Protein 4TVO (pdb70)

B-factor: mean 20.98, std 9.02, range [8.3, 71.53]

Nearest PDB structures (foldseek):
  5kvv-assembly1_B  TM=9.961E-01  e=9.404E-64  Mycobacterium tuberculosis H37Rv
  4tvo-assembly1_B  TM=9.970E-01  e=4.624E-61  Mycobacterium tuberculosis H37Rv
  6pbl-assembly1_B  TM=9.720E-01  e=2.024E-46  Legionella pneumophila subsp. pneumophila str. Philadelphia 1
  7mdh-assembly2_D  TM=9.626E-01  e=3.310E-40  Sorghum bicolor
  7mdh-assembly1_B  TM=9.624E-01  e=1.133E-38  Sorghum bicolor

Foldseek 3Di:
DPAAEEEEEPCLDQQNLQQVLCQLQALQPHDPHAHEYQYAYAPVCVVSVVVSVVVVVVVVRPRHPYYHYDHDLLVRQAAHAEYEAEDFDFDAAPDWLLVCLVVRLQVLLVNLLSCLVGYHLNHAYEAARTQFQLSQLLSLQSNVVHDQQSTWYFPLLLQVLLLVVLCVLLVADSVQKFAWFWKFGLTLLIDTDQQPIGRNNHRSCVSSVCVCCVPPPSSRCSRCVQNVCCVVVVGGDRNSSSVSSSVVSNCLQAWDDPVHWGWIFGADPCPPNQDGSGRIIATWTHDNNGIDGDPDDDQDPVNNVSNVVRSVVSVVSNVVVVVVVSGD/DAAEEEEEPCLDLLNLLFPLCVLQALQPHDPHAHEYQYAYAPVCVVSVVVSVVVVVVVVRPRHPYYHYDHQLLVRQAAHAEYEAEDQDVPLVRLLVVLLRNLLSCLVGYHLNHAYEYAHPQFQSSQLLSLVNRPNHDQQSTWYFPLLLQVLLLVVLCVQQVADSVQKAAWFWKFGLALLIDTDQQRIGRNNHRSCVSNVDVCCVVVPSSNCSRCVQVVVCVVPVDGDSNSSSVSSSVVSNCLAPWDDPVHWGWIFGADPCPPNQDGSGRIIATWTHDNNGIDGDPDDDQDPVNNVSNVVRSVVSVVSVVVCVVVVSD

Secondary structure (DSSP, 8-state):
-PPEEEEESSTTSHHHHHHHHHHHHTTTT-TT--EEEEEE--GGGHHHHHHHHHHHHTTT-TTEEEEEEES-HHHHTTT-SEEEE--SPPP-TT--GGGGHHHHHHHHHHHHHHHHHHS-TT-EEEE-SSSHHHHHHHHHHT-TTS-GGGEEE--HHHHHHHHHHHHHHHT--GGGEE--EEEB-SSTT-EEE-TT-EETTEEHHHHH--HHHIIIIIHHHHHTHHHHHHHHHSS---HHHHHHHHHHHHHHHH---TT--EEEEEE-SSGGG--TT-EEEEEEEEETTEEEEPP-----HHHHHHHHHHHHHHHHHHHHHHHTT---/-PEEEEESSTTSHHHHHHHHHHHHTTTT-TT--EEEEEE--GGGHHHHHHHHHHHHHTT-TTEEEEEEES-HHHHTTT-SEEEE------HHHHHHHHHHHHHHHHHHS-TT-EEEE-SSSHHHHHHHHHHT-TTS-GGGEEE--HHHHHHHHHHHHHHHT--GGGEE--EEEB-SSTT-EEE-SS-EETTEEHHHHH--HHHIIIIIHHHHHTHHHHHHHHHSS--HHHHHHHHHHHHHHHHH---TT--EEEEEE-SSGGGPPTT-EEEEEEEEETTEEEEPP-----HHHHHHHHHHHHHHHHHHHHHHHTT--

InterPro domains:
  IPR001236 Lactate/malate dehydrogenase, N-terminal [PF00056] (7-150)
  IPR001252 Malate dehydrogenase, active site [PS00068] (156-168)
  IPR001557 L-lactate/malate dehydrogenase [PIRSF000102] (4-316)
  IPR010945 Malate dehydrogenase, type 2 [MF_01517] (2-327)
  IPR010945 Malate dehydrogenase, type 2 [PTHR23382] (5-322)
  IPR010945 Malate dehydrogenase, type 2 [TIGR01759] (4-322)
  IPR015955 Lactate dehydrogenase/glycoside hydrolase, family 4, C-terminal [G3DSA:3.90.110.10] (156-329)
  IPR015955 Lactate dehydrogenase/glycoside hydrolase, family 4, C-terminal [SSF56327] (157-325)
  IPR022383 Lactate/malate dehydrogenase, C-terminal [PF02866] (157-323)
  IPR036291 NAD(P)-binding domain superfamily [SSF51735] (4-155)

GO terms:
  GO:0030060 L-malate dehydrogenase (NAD+) activity (F, IDA)
  GO:0005975 carbohydrate metabolic process (P, IDA)
  GO:0006099 tricarboxylic acid cycle (P, IDA)
  GO:0005886 plasma membrane (C, HDA)

Organism: Mycobacterium tuberculosis (strain ATCC 25618 / H37Rv) (NCBI:txid83332)

Sequence (645 aa):
ASPLKVAVTGAAGQIGYSLLFRLASGSLLGPDRPIELRLLEIEPALQALEGVVMELDDCAFPLLSGVEIGSDPQKIFDGVSLALLVGARPRGAGMERSDLLEANGAIFTAQGKALNAVAADDVRVGVTGNPANTNALIAMTNAPDIPRERFSALTRLDHNRAISQLAAKTGAAVTDIKKMTIWGNHSATQYPDLFHAEVAGKNAAEVVNDQAWIEDEFIPTVAKRGAAIIDARGASSAASAASATIDAARDWLLGTPADDWVSMAVVSDGSYGVPEGLISSFPVTTKGGNWTIVSGLEIDEFSRGRIDKSTAELADERSAVTELGLIASPLKVAVTGAAGQIGYSLLFRLASGSLLGPDRPIELRLLEIEPALQALEGVVMELDDCAFPLLSGVEIGSDPQKIFDGVSLALLVGARPLLEANGAIFTAQGKALNAVAADDVRVGVTGNPANTNALIAMTNAPDIPRERFSALTRLDHNRAISQLAAKTGAAVTDIKKMTIWGNHSATQYPDLFHAEVAGKNAAEVVNDQAWIEDEFIPTVAKRGAAIIDARGASSAASAASATIDAARDWLLGTPADDWVSMAVVSDGSYGVPEGLISSFPVTTKGGNWTIVSGLEIDEFSRGRIDKSTAELADERSAVTELGLI

Radius of gyration: 25.75 Å; Cα contacts (8 Å, |Δi|>4): 1467; chains: 2; bounding box: 54×47×76 Å

Structure (mmCIF, N/CA/C/O backbone):
data_4TVO
#
_entry.id   4TVO
#
_cell.length_a   52.606
_cell.length_b   79.307
_cell.length_c   155.513
_cell.angle_alpha   90.00
_cell.angle_beta   90.00
_cell.angle_gamma   90.00
#
_symmetry.space_group_name_H-M   'P 21 21 21'
#
loop_
_entity.id
_entity.type
_entity.pdbx_description
1 polymer 'Malate dehydrogenase'
2 non-polymer 'SULFATE ION'
3 non-polymer 'SODIUM ION'
4 water water
#
loop_
_atom_site.group_PDB
_atom_site.id
_atom_site.type_symbol
_atom_site.label_atom_id
_atom_site.label_alt_id
_atom_site.label_comp_id
_atom_site.label_asym_id
_atom_site.label_entity_id
_atom_site.label_seq_id
_atom_site.pdbx_PDB_ins_code
_atom_site.Cartn_x
_atom_site.Cartn_y
_atom_site.Cartn_z
_atom_site.occupancy
_atom_site.B_iso_or_equiv
_atom_site.auth_seq_id
_atom_site.auth_comp_id
_atom_site.auth_asym_id
_atom_site.auth_atom_id
_atom_site.pdbx_PDB_model_num
ATOM 1 N N . ALA A 1 3 ? 35.331 16.102 82.568 1.00 45.81 4 ALA A N 1
ATOM 2 C CA . ALA A 1 3 ? 35.773 16.453 81.160 1.00 42.33 4 ALA A CA 1
ATOM 3 C C . ALA A 1 3 ? 37.227 16.979 81.137 1.00 36.58 4 ALA A C 1
ATOM 4 O O . ALA A 1 3 ? 37.637 17.662 82.078 1.00 35.56 4 ALA A O 1
ATOM 6 N N . SER A 1 4 ? 37.991 16.647 80.099 1.00 30.14 5 SER A N 1
ATOM 7 C CA . SER A 1 4 ? 39.307 17.268 79.884 1.00 32.21 5 SER A CA 1
ATOM 8 C C . SER A 1 4 ? 39.079 18.788 79.747 1.00 26.65 5 SER A C 1
ATOM 9 O O . SER A 1 4 ? 38.085 19.166 79.175 1.00 25.78 5 SER A O 1
ATOM 12 N N . PRO A 1 5 ? 40.027 19.583 80.241 1.00 21.39 6 PRO A N 1
ATOM 13 C CA . PRO A 1 5 ? 39.818 21.071 80.083 1.00 19.94 6 PRO A CA 1
ATOM 14 C C . PRO A 1 5 ? 39.810 21.455 78.593 1.00 18.85 6 PRO A C 1
ATOM 15 O O . PRO A 1 5 ? 40.606 20.978 77.808 1.00 18.97 6 PRO A O 1
ATOM 19 N N . LEU A 1 6 ? 38.891 22.370 78.201 1.00 15.87 7 LEU A N 1
ATOM 20 C CA . LEU A 1 6 ? 38.912 22.914 76.858 1.00 15.95 7 LEU A CA 1
ATOM 21 C C . LEU A 1 6 ? 40.023 23.969 76.831 1.00 14.28 7 LEU A C 1
ATOM 22 O O . LEU A 1 6 ? 40.020 24.887 77.667 1.00 14.69 7 LEU A O 1
ATOM 27 N N . LYS A 1 7 ? 40.942 23.871 75.891 1.00 14.23 8 LYS A N 1
ATOM 28 C CA . LYS A 1 7 ? 42.004 24.801 75.768 1.00 13.46 8 LYS A CA 1
ATOM 29 C C . LYS A 1 7 ? 41.551 25.985 74.900 1.00 12.63 8 LYS A C 1
ATOM 30 O O . LYS A 1 7 ? 41.213 25.801 73.717 1.00 12.99 8 LYS A O 1
ATOM 36 N N . VAL A 1 8 ? 41.496 27.145 75.536 1.00 11.85 9 VAL A N 1
ATOM 37 C CA . VAL A 1 8 ? 40.941 28.342 74.930 1.00 10.80 9 VAL A CA 1
ATOM 38 C C . VAL A 1 8 ? 42.045 29.411 74.887 1.00 10.25 9 VAL A C 1
ATOM 39 O O . VAL A 1 8 ? 42.580 29.792 75.944 1.00 11.85 9 VAL A O 1
ATOM 43 N N . ALA A 1 9 ? 42.359 29.897 73.719 1.00 11.24 10 ALA A N 1
ATOM 44 C CA . ALA A 1 9 ? 43.293 31.034 73.569 1.00 11.44 10 ALA A CA 1
ATOM 45 C C . ALA A 1 9 ? 42.510 32.323 73.490 1.00 11.81 10 ALA A C 1
ATOM 46 O O . ALA A 1 9 ? 41.500 32.367 72.793 1.00 11.77 10 ALA A O 1
ATOM 48 N N . VAL A 1 10 ? 43.079 33.358 74.106 1.00 10.66 11 VAL A N 1
ATOM 49 C CA . VAL A 1 10 ? 42.536 34.732 74.051 1.00 10.22 11 VAL A CA 1
ATOM 50 C C . VAL A 1 10 ? 43.694 35.691 73.775 1.00 9.51 11 VAL A C 1
ATOM 51 O O . VAL A 1 10 ? 44.662 35.658 74.553 1.00 10.14 11 VAL A O 1
ATOM 55 N N . THR A 1 11 ? 43.592 36.420 72.678 1.00 10.30 12 THR A N 1
ATOM 56 C CA . THR A 1 11 ? 44.584 37.444 72.397 1.00 9.11 12 THR A CA 1
ATOM 57 C C . THR A 1 11 ? 44.161 38.793 72.918 1.00 11.05 12 THR A C 1
ATOM 58 O O . THR A 1 11 ? 43.044 38.990 73.390 1.00 13.19 12 THR A O 1
ATOM 62 N N . GLY A 1 12 ? 45.118 39.728 72.960 1.00 11.54 13 GLY A N 1
ATOM 63 C CA . GLY A 1 12 ? 44.842 40.987 73.646 1.00 13.23 13 GLY A CA 1
ATOM 64 C C . GLY A 1 12 ? 44.374 40.867 75.079 1.00 13.20 13 GLY A C 1
ATOM 65 O O . GLY A 1 12 ? 43.516 41.639 75.588 1.00 14.40 13 GLY A O 1
ATOM 66 N N . ALA A 1 13 ? 44.916 39.887 75.770 1.00 11.92 14 ALA A N 1
ATOM 67 C CA . ALA A 1 13 ? 44.293 39.441 76.970 1.00 12.44 14 ALA A CA 1
ATOM 68 C C . ALA A 1 13 ? 44.376 40.391 78.167 1.00 14.07 14 ALA A C 1
ATOM 69 O O . ALA A 1 13 ? 43.619 40.272 79.097 1.00 15.01 14 ALA A O 1
ATOM 71 N N . ALA A 1 14 ? 45.254 41.371 78.110 1.00 14.06 15 ALA A N 1
ATOM 72 C CA . ALA A 1 14 ? 45.294 42.402 79.153 1.00 15.87 15 ALA A CA 1
ATOM 73 C C . ALA A 1 14 ? 44.490 43.643 78.814 1.00 16.25 15 ALA A C 1
ATOM 74 O O . ALA A 1 14 ? 44.467 44.601 79.622 1.00 22.57 15 ALA A O 1
ATOM 76 N N . GLY A 1 15 ? 43.846 43.679 77.672 1.00 12.87 16 GLY A N 1
ATOM 77 C CA . GLY A 1 15 ? 42.995 44.769 77.286 1.00 13.29 16 GLY A CA 1
ATOM 78 C C . GLY A 1 15 ? 41.621 44.787 77.927 1.00 12.31 16 GLY A C 1
ATOM 79 O O . GLY A 1 15 ? 41.280 43.950 78.717 1.00 12.77 16 GLY A O 1
ATOM 80 N N . GLN A 1 16 ? 40.803 45.762 77.537 1.00 13.57 17 GLN A N 1
ATOM 81 C CA . GLN A 1 16 ? 39.524 45.941 78.230 1.00 14.23 17 GLN A CA 1
ATOM 82 C C . GLN A 1 16 ? 38.561 44.861 77.938 1.00 12.51 17 GLN A C 1
ATOM 83 O O . GLN A 1 16 ? 37.847 44.403 78.827 1.00 12.19 17 GLN A O 1
ATOM 89 N N . ILE A 1 17 ? 38.499 44.425 76.646 1.00 12.56 18 ILE A N 1
ATOM 90 C CA . ILE A 1 17 ? 37.615 43.277 76.394 1.00 12.00 18 ILE A CA 1
ATOM 91 C C . ILE A 1 17 ? 38.079 42.035 77.130 1.00 12.76 18 ILE A C 1
ATOM 92 O O . ILE A 1 17 ? 37.250 41.350 77.771 1.00 13.12 18 ILE A O 1
ATOM 97 N N . GLY A 1 18 ? 39.394 41.808 77.042 1.00 13.03 19 GLY A N 1
ATOM 98 C CA . GLY A 1 18 ? 39.945 40.656 77.764 1.00 13.26 19 GLY A CA 1
ATOM 99 C C . GLY A 1 18 ? 39.620 40.670 79.246 1.00 13.66 19 GLY A C 1
ATOM 100 O O . GLY A 1 18 ? 39.285 39.668 79.916 1.00 13.74 19 GLY A O 1
ATOM 101 N N . TYR A 1 19 ? 39.691 41.827 79.926 1.00 11.94 20 TYR A N 1
ATOM 102 C CA . TYR A 1 19 ? 39.449 41.970 81.333 1.00 11.96 20 TYR A CA 1
ATOM 103 C C . TYR A 1 19 ? 38.057 41.530 81.741 1.00 12.61 20 TYR A C 1
ATOM 104 O O . TYR A 1 19 ? 37.782 41.135 82.871 1.00 15.04 20 TYR A O 1
ATOM 113 N N . SER A 1 20 ? 37.129 41.767 80.831 1.00 13.63 21 SER A N 1
ATOM 114 C CA . SER A 1 20 ? 35.734 41.253 81.044 1.00 15.48 21 SER A CA 1
ATOM 115 C C . SER A 1 20 ? 35.621 39.769 80.702 1.00 14.97 21 SER A C 1
ATOM 116 O O . SER A 1 20 ? 35.186 38.837 81.514 1.00 17.88 21 SER A O 1
ATOM 119 N N . LEU A 1 21 ? 36.228 39.430 79.590 1.00 11.10 22 LEU A N 1
ATOM 120 C CA . LEU A 1 21 ? 35.961 38.135 79.040 1.00 10.57 22 LEU A CA 1
ATOM 121 C C . LEU A 1 21 ? 36.572 36.986 79.849 1.00 11.66 22 LEU A C 1
ATOM 122 O O . LEU A 1 21 ? 35.921 35.949 80.016 1.00 12.10 22 LEU A O 1
ATOM 127 N N . LEU A 1 22 ? 37.774 37.147 80.392 1.00 10.26 23 LEU A N 1
ATOM 128 C CA . LEU A 1 22 ? 38.491 36.050 80.954 1.00 10.67 23 LEU A CA 1
ATOM 129 C C . LEU A 1 22 ? 37.784 35.537 82.224 1.00 11.18 23 LEU A C 1
ATOM 130 O O . LEU A 1 22 ? 37.756 34.321 82.454 1.00 11.52 23 LEU A O 1
ATOM 135 N N . PHE A 1 23 ? 37.195 36.422 83.013 1.00 11.21 24 PHE A N 1
ATOM 136 C CA . PHE A 1 23 ? 36.509 36.011 84.234 1.00 11.95 24 PHE A CA 1
ATOM 137 C C . PHE A 1 23 ? 35.177 35.336 83.909 1.00 12.42 24 PHE A C 1
ATOM 138 O O . PHE A 1 23 ? 34.858 34.348 84.549 1.00 14.72 24 PHE A O 1
ATOM 146 N N . ARG A 1 24 ? 34.502 35.780 82.887 1.00 12.83 25 ARG A N 1
ATOM 147 C CA . ARG A 1 24 ? 33.324 35.019 82.427 1.00 14.82 25 ARG A CA 1
ATOM 148 C C . ARG A 1 24 ? 33.705 33.636 81.929 1.00 11.68 25 ARG A C 1
ATOM 149 O O . ARG A 1 24 ? 33.018 32.647 82.309 1.00 13.23 25 ARG A O 1
ATOM 157 N N . LEU A 1 25 ? 34.704 33.511 81.116 1.00 11.21 26 LEU A N 1
ATOM 158 C CA . LEU A 1 25 ? 35.177 32.175 80.696 1.00 11.44 26 LEU A CA 1
ATOM 159 C C . LEU A 1 25 ? 35.513 31.269 81.886 1.00 12.69 26 LEU A C 1
ATOM 160 O O . LEU A 1 25 ? 35.032 30.134 81.956 1.00 13.68 26 LEU A O 1
ATOM 165 N N . ALA A 1 26 ? 36.332 31.759 82.793 1.00 12.28 27 ALA A N 1
ATOM 166 C CA . ALA A 1 26 ? 36.788 30.925 83.919 1.00 12.67 27 ALA A CA 1
ATOM 167 C C . ALA A 1 26 ? 35.648 30.549 84.901 1.00 13.64 27 ALA A C 1
ATOM 168 O O . ALA A 1 26 ? 35.754 29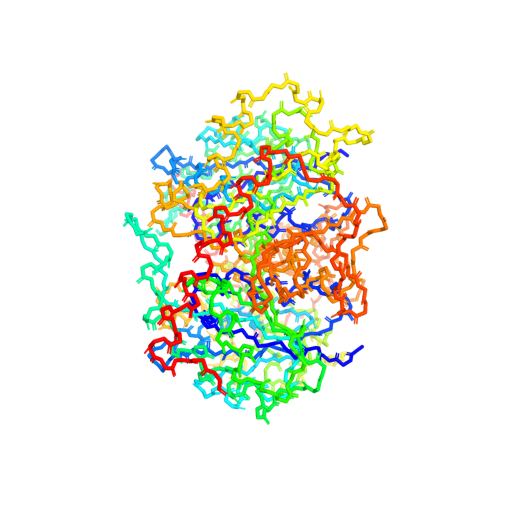.577 85.620 1.00 14.55 27 ALA A O 1
ATOM 170 N N . SER A 1 27 ? 34.587 31.357 84.921 1.00 12.39 28 SER A N 1
ATOM 171 C CA . SER A 1 27 ? 33.452 31.174 85.843 1.00 13.65 28 SER A CA 1
ATOM 172 C C . SER A 1 27 ? 32.509 30.151 85.324 1.00 15.31 28 SER A C 1
ATOM 173 O O . SER A 1 27 ? 31.596 29.759 86.050 1.00 16.20 28 SER A O 1
ATOM 176 N N . GLY A 1 28 ? 32.587 29.736 84.064 1.00 13.23 29 GLY A N 1
ATOM 177 C CA . GLY A 1 28 ? 31.620 28.793 83.522 1.00 14.57 29 GLY A CA 1
ATOM 178 C C . GLY A 1 28 ? 30.677 29.295 82.458 1.00 15.13 29 GLY A C 1
ATOM 179 O O . GLY A 1 28 ? 29.781 28.548 81.991 1.00 16.21 29 GLY A O 1
ATOM 180 N N . SER A 1 29 ? 30.863 30.551 82.018 1.00 13.77 30 SER A N 1
ATOM 181 C CA . SER A 1 29 ? 29.871 31.100 81.045 1.00 13.36 30 SER A CA 1
ATOM 182 C C . SER A 1 29 ? 29.876 30.473 79.692 1.00 13.78 30 SER A C 1
ATOM 183 O O . SER A 1 29 ? 28.871 30.581 78.943 1.00 16.23 30 SER A O 1
ATOM 186 N N . LEU A 1 30 ? 30.983 29.883 79.273 1.00 13.37 31 LEU A N 1
ATOM 187 C CA . LEU A 1 30 ? 31.104 29.312 77.924 1.00 14.70 31 LEU A CA 1
ATOM 188 C C . LEU A 1 30 ? 30.456 27.929 77.893 1.00 15.85 31 LEU A C 1
ATOM 189 O O . LEU A 1 30 ? 29.587 27.674 77.048 1.00 17.53 31 LEU A O 1
ATOM 194 N N . LEU A 1 31 ? 30.965 27.007 78.695 1.00 14.90 32 LEU A N 1
ATOM 195 C CA . LEU A 1 31 ? 30.493 25.617 78.612 1.00 15.29 32 LEU A CA 1
ATOM 196 C C . LEU A 1 31 ? 29.685 25.142 79.785 1.00 18.29 32 LEU A C 1
ATOM 197 O O . LEU A 1 31 ? 29.312 23.929 79.848 1.00 19.88 32 LEU A O 1
ATOM 202 N N . GLY A 1 32 ? 29.427 25.971 80.749 1.00 14.08 33 GLY A N 1
ATOM 203 C CA . GLY A 1 32 ? 28.603 25.605 81.906 1.00 18.09 33 GLY A CA 1
ATOM 204 C C . GLY A 1 32 ? 29.375 25.170 83.096 1.00 20.67 33 GLY A C 1
ATOM 205 O O . GLY A 1 32 ? 30.610 25.049 83.056 1.00 19.29 33 GLY A O 1
ATOM 206 N N . PRO A 1 33 ? 28.629 24.801 84.156 1.00 22.03 34 PRO A N 1
ATOM 207 C CA . PRO A 1 33 ? 29.267 24.635 85.442 1.00 24.80 34 PRO A CA 1
ATOM 208 C C . PRO A 1 33 ? 30.107 23.418 85.689 1.00 25.82 34 PRO A C 1
ATOM 209 O O . PRO A 1 33 ? 30.751 23.364 86.746 1.00 31.09 34 PRO A O 1
ATOM 213 N N . ASP A 1 34 ? 30.163 22.472 84.772 1.00 21.63 35 ASP A N 1
ATOM 214 C CA . ASP A 1 34 ? 30.938 21.245 84.916 1.00 24.66 35 ASP A CA 1
ATOM 215 C C . ASP A 1 34 ? 32.021 20.984 83.908 1.00 26.28 35 ASP A C 1
ATOM 216 O O . ASP A 1 34 ? 32.507 19.845 83.729 1.00 28.54 35 ASP A O 1
ATOM 221 N N . ARG A 1 35 ? 32.374 21.986 83.115 1.00 19.49 36 ARG A N 1
ATOM 222 C CA . ARG A 1 35 ? 33.315 21.805 82.054 1.00 19.06 36 ARG A CA 1
ATOM 223 C C . ARG A 1 35 ? 34.552 22.723 82.282 1.00 18.78 36 ARG A C 1
ATOM 224 O O . ARG A 1 35 ? 34.443 23.937 82.133 1.00 19.42 36 ARG A O 1
ATOM 232 N N . PRO A 1 36 ? 35.657 22.162 82.738 1.00 15.89 37 PRO A N 1
ATOM 233 C CA . PRO A 1 36 ? 36.847 23.019 82.965 1.00 15.86 37 PRO A CA 1
ATOM 234 C C . PRO A 1 36 ? 37.415 23.601 81.702 1.00 13.45 37 PRO A C 1
ATOM 235 O O . PRO A 1 36 ? 37.224 23.117 80.569 1.00 15.33 37 PRO A O 1
ATOM 239 N N . ILE A 1 37 ? 38.137 24.679 81.929 1.00 13.76 38 ILE A N 1
ATOM 240 C CA . ILE A 1 37 ? 38.754 25.455 80.881 1.00 14.76 38 ILE A CA 1
ATOM 241 C C . ILE A 1 37 ? 40.218 25.681 81.224 1.00 13.87 38 ILE A C 1
ATOM 242 O O . ILE A 1 37 ? 40.549 25.982 82.398 1.00 15.08 38 ILE A O 1
ATOM 247 N N . GLU A 1 38 ? 41.085 25.584 80.239 1.00 11.81 39 GLU A N 1
ATOM 248 C CA . GLU A 1 38 ? 42.477 26.077 80.345 1.00 12.85 39 GLU A CA 1
ATOM 249 C C . GLU A 1 38 ? 42.672 27.332 79.535 1.00 14.15 39 GLU A C 1
ATOM 250 O O . GLU A 1 38 ? 42.346 27.311 78.336 1.00 15.65 39 GLU A O 1
ATOM 256 N N . LEU A 1 39 ? 43.096 28.426 80.153 1.00 13.18 40 LEU A N 1
ATOM 257 C CA . LEU A 1 39 ? 43.249 29.687 79.435 1.00 13.14 40 LEU A CA 1
ATOM 258 C C . LEU A 1 39 ? 44.690 29.855 78.956 1.00 15.09 40 LEU A C 1
ATOM 259 O O . LEU A 1 39 ? 45.646 29.640 79.732 1.00 13.75 40 LEU A O 1
ATOM 264 N N . ARG A 1 40 ? 44.828 30.198 77.681 1.00 13.39 41 ARG A N 1
ATOM 265 C CA . ARG A 1 40 ? 46.112 30.434 77.055 1.00 13.59 41 ARG A CA 1
ATOM 266 C C . ARG A 1 40 ? 46.058 31.864 76.540 1.00 12.13 41 ARG A C 1
ATOM 267 O O . ARG A 1 40 ? 45.281 32.183 75.605 1.00 12.60 41 ARG A O 1
ATOM 275 N N . LEU A 1 41 ? 46.895 32.731 77.113 1.00 11.96 42 LEU A N 1
ATOM 276 C CA . LEU A 1 41 ? 46.655 34.188 77.008 1.00 11.38 42 LEU A CA 1
ATOM 277 C C . LEU A 1 41 ? 47.838 34.833 76.267 1.00 12.57 42 LEU A C 1
ATOM 278 O O . LEU A 1 41 ? 48.988 34.691 76.754 1.00 12.70 42 LEU A O 1
ATOM 283 N N . LEU A 1 42 ? 47.539 35.542 75.181 1.00 11.84 43 LEU A N 1
ATOM 284 C CA . LEU A 1 42 ? 48.549 36.236 74.382 1.00 12.01 43 LEU A CA 1
ATOM 285 C C . LEU A 1 42 ? 48.501 37.691 74.591 1.00 13.33 43 LEU A C 1
ATOM 286 O O . LEU A 1 42 ? 47.390 38.321 74.614 1.00 13.84 43 LEU A O 1
ATOM 291 N N . GLU A 1 43 ? 49.690 38.315 74.760 1.00 13.09 44 GLU A N 1
ATOM 292 C CA . GLU A 1 43 ? 49.823 39.746 74.754 1.00 12.70 44 GLU A CA 1
ATOM 293 C C . GLU A 1 43 ? 51.141 40.108 74.016 1.00 13.89 44 GLU A C 1
ATOM 294 O O . GLU A 1 43 ? 51.993 39.240 73.790 1.00 14.81 44 GLU A O 1
ATOM 300 N N . ILE A 1 44 ? 51.206 41.361 73.657 1.00 14.18 45 ILE A N 1
ATOM 301 C CA . ILE A 1 44 ? 52.477 41.945 73.174 1.00 15.30 45 ILE A CA 1
ATOM 302 C C . ILE A 1 44 ? 53.402 42.121 74.352 1.00 15.04 45 ILE A C 1
ATOM 303 O O . ILE A 1 44 ? 53.002 42.172 75.510 1.00 14.97 45 ILE A O 1
ATOM 308 N N . GLU A 1 45 ? 54.732 42.137 74.079 1.00 16.05 46 GLU A N 1
ATOM 309 C CA . GLU A 1 45 ? 55.725 42.107 75.157 1.00 17.20 46 GLU A CA 1
ATOM 310 C C . GLU A 1 45 ? 55.570 43.205 76.197 1.00 16.27 46 GLU A C 1
ATOM 311 O O . GLU A 1 45 ? 55.664 42.903 77.391 1.00 17.40 46 GLU A O 1
ATOM 317 N N . PRO A 1 46 ? 55.294 44.429 75.805 1.00 16.82 47 PRO A N 1
ATOM 318 C CA . PRO A 1 46 ? 55.185 45.493 76.802 1.00 19.90 47 PRO A CA 1
ATOM 319 C C . PRO A 1 46 ? 53.959 45.345 77.735 1.00 20.03 47 PRO A C 1
ATOM 320 O O . PRO A 1 46 ? 53.883 45.986 78.744 1.00 19.76 47 PRO A O 1
ATOM 324 N N . ALA A 1 47 ? 53.021 44.486 77.343 1.00 17.86 48 ALA A N 1
ATOM 325 C CA . ALA A 1 47 ? 51.772 44.278 78.157 1.00 15.96 48 ALA A CA 1
ATOM 326 C C . ALA A 1 47 ? 51.885 43.029 78.971 1.00 15.11 48 ALA A C 1
ATOM 327 O O . ALA A 1 47 ? 50.924 42.722 79.720 1.00 15.05 48 ALA A O 1
ATOM 329 N N . LEU A 1 48 ? 52.979 42.257 78.949 1.00 14.19 49 LEU A N 1
ATOM 330 C CA . LEU A 1 48 ? 53.062 41.059 79.726 1.00 13.84 49 LEU A CA 1
ATOM 331 C C . LEU A 1 48 ? 53.070 41.262 81.245 1.00 13.79 49 LEU A C 1
ATOM 332 O O . LEU A 1 48 ? 52.464 40.454 81.987 1.00 16.81 49 LEU A O 1
ATOM 337 N N . GLN A 1 49 ? 53.624 42.381 81.747 1.00 15.59 50 GLN A N 1
ATOM 338 C CA . GLN A 1 49 ? 53.571 42.624 83.181 1.00 16.23 50 GLN A CA 1
ATOM 339 C C . GLN A 1 49 ? 52.136 42.835 83.648 1.00 16.66 50 GLN A C 1
ATOM 340 O O . GLN A 1 49 ? 51.689 42.243 84.634 1.00 17.64 50 GLN A O 1
ATOM 346 N N . ALA A 1 50 ? 51.391 43.576 82.864 1.00 14.47 51 ALA A N 1
ATOM 347 C CA . ALA A 1 50 ? 49.986 43.801 83.179 1.00 16.18 51 ALA A CA 1
ATOM 348 C C . ALA A 1 50 ? 49.254 42.455 83.096 1.00 14.27 51 ALA A C 1
ATOM 349 O O . ALA A 1 50 ? 48.370 42.192 83.959 1.00 15.15 51 ALA A O 1
ATOM 351 N N . LEU A 1 51 ? 49.555 41.630 82.087 1.00 14.06 52 LEU A N 1
ATOM 352 C CA . LEU A 1 51 ? 48.860 40.329 81.965 1.00 13.48 52 LEU A CA 1
ATOM 353 C C . LEU A 1 51 ? 49.177 39.468 83.176 1.00 15.15 52 LEU A C 1
ATOM 354 O O . LEU A 1 51 ? 48.278 38.730 83.671 1.00 13.98 52 LEU A O 1
ATOM 359 N N . GLU A 1 52 ? 50.411 39.547 83.712 1.00 15.97 53 GLU A N 1
ATOM 360 C CA . GLU A 1 52 ? 50.718 38.828 84.933 1.00 16.79 53 GLU A CA 1
ATOM 361 C C . GLU A 1 52 ? 49.776 39.260 86.074 1.00 14.57 53 GLU A C 1
ATOM 362 O O . GLU A 1 52 ? 49.296 38.368 86.813 1.00 16.24 53 GLU A O 1
ATOM 368 N N . GLY A 1 53 ? 49.469 40.541 86.136 1.00 14.08 54 GLY A N 1
ATOM 369 C CA . GLY A 1 53 ? 48.547 41.060 87.112 1.00 15.10 54 GLY A CA 1
ATOM 370 C C . GLY A 1 53 ? 47.138 40.514 86.916 1.00 14.44 54 GLY A C 1
ATOM 371 O O . GLY A 1 53 ? 46.434 40.203 87.880 1.00 14.90 54 GLY A O 1
ATOM 372 N N . VAL A 1 54 ? 46.691 40.462 85.673 1.00 11.96 55 VAL A N 1
ATOM 373 C CA . VAL A 1 54 ? 45.370 39.877 85.420 1.00 13.53 55 VAL A CA 1
ATOM 374 C C . VAL A 1 54 ? 45.322 38.437 85.855 1.00 12.70 55 VAL A C 1
ATOM 375 O O . VAL A 1 54 ? 44.281 37.921 86.403 1.00 14.03 55 VAL A O 1
ATOM 379 N N . VAL A 1 55 ? 46.374 37.638 85.591 1.00 12.35 56 VAL A N 1
ATOM 380 C CA . VAL A 1 55 ? 46.427 36.259 86.005 1.00 13.43 56 VAL A CA 1
ATOM 381 C C . VAL A 1 55 ? 46.439 36.118 87.555 1.00 12.17 56 VAL A C 1
ATOM 382 O O . VAL A 1 55 ? 45.799 35.238 88.089 1.00 12.99 56 VAL A O 1
ATOM 386 N N . MET A 1 56 ? 47.126 37.017 88.237 1.00 13.83 57 MET A N 1
ATOM 387 C CA . MET A 1 56 ? 47.015 37.052 89.703 1.00 12.97 57 MET A CA 1
ATOM 388 C C . MET A 1 56 ? 45.531 37.169 90.128 1.00 12.85 57 MET A C 1
ATOM 389 O O . MET A 1 56 ? 45.067 36.486 91.035 1.00 13.20 57 MET A O 1
ATOM 394 N N . GLU A 1 57 ? 44.811 38.081 89.477 1.00 12.76 58 GLU A N 1
ATOM 395 C CA . GLU A 1 57 ? 43.385 38.249 89.796 1.00 11.98 58 GLU A CA 1
ATOM 396 C C . GLU A 1 57 ? 42.583 37.006 89.476 1.00 11.80 58 GLU A C 1
ATOM 397 O O . GLU A 1 57 ? 41.691 36.632 90.251 1.00 12.16 58 GLU A O 1
ATOM 403 N N . LEU A 1 58 ? 42.832 36.376 88.319 1.00 11.57 59 LEU A N 1
ATOM 404 C CA . LEU A 1 58 ? 42.157 35.131 88.026 1.00 11.38 59 LEU A CA 1
ATOM 405 C C . LEU A 1 58 ? 42.408 34.078 89.119 1.00 12.52 59 LEU A C 1
ATOM 406 O O . LEU A 1 58 ? 41.476 33.453 89.584 1.00 12.03 59 LEU A O 1
ATOM 411 N N . ASP A 1 59 ? 43.682 33.909 89.506 1.00 13.34 60 ASP A N 1
ATOM 412 C CA . ASP A 1 59 ? 43.980 32.981 90.586 1.00 14.03 60 ASP A CA 1
ATOM 413 C C . ASP A 1 59 ? 43.233 33.324 91.886 1.00 12.11 60 ASP A C 1
ATOM 414 O O . ASP A 1 59 ? 42.698 32.434 92.564 1.00 13.82 60 ASP A O 1
ATOM 419 N N . ASP A 1 60 ? 43.115 34.605 92.161 1.00 11.85 61 ASP A N 1
ATOM 420 C CA . ASP A 1 60 ? 42.461 35.088 93.376 1.00 11.82 61 ASP A CA 1
ATOM 421 C C . ASP A 1 60 ? 40.934 34.979 93.365 1.00 12.90 61 ASP A C 1
ATOM 422 O O . ASP A 1 60 ? 40.261 35.284 94.346 1.00 13.57 61 ASP A O 1
ATOM 427 N N . CYS A 1 61 ? 40.340 34.564 92.262 1.00 12.71 62 CYS A N 1
ATOM 428 C CA . CYS A 1 61 ? 38.938 34.211 92.197 1.00 12.08 62 CYS A CA 1
ATOM 429 C C . CYS A 1 61 ? 38.667 32.807 92.662 1.00 12.73 62 CYS A C 1
ATOM 430 O O . CYS A 1 61 ? 37.480 32.447 92.861 1.00 14.43 62 CYS A O 1
ATOM 433 N N . ALA A 1 62 ? 39.708 31.974 92.767 1.00 12.23 63 ALA A N 1
ATOM 434 C CA . ALA A 1 62 ? 39.520 30.571 93.224 1.00 13.47 63 ALA A CA 1
ATOM 435 C C . ALA A 1 62 ? 38.457 29.850 92.419 1.00 13.51 63 ALA A C 1
ATOM 436 O O . ALA A 1 62 ? 37.526 29.220 92.914 1.00 15.08 63 ALA A O 1
ATOM 438 N N . PHE A 1 63 ? 38.605 29.992 91.083 1.00 12.65 64 PHE A N 1
ATOM 439 C CA . PHE A 1 63 ? 37.614 29.393 90.185 1.00 12.98 64 PHE A CA 1
ATOM 440 C C . PHE A 1 63 ? 37.779 27.886 90.087 1.00 13.60 64 PHE A C 1
ATOM 441 O O . PHE A 1 63 ? 38.801 27.420 89.562 1.00 15.59 64 PHE A O 1
ATOM 449 N N . PRO A 1 64 ? 36.726 27.119 90.434 1.00 13.47 65 PRO A N 1
ATOM 450 C CA . PRO A 1 64 ? 36.903 25.659 90.309 1.00 14.99 65 PRO A CA 1
ATOM 451 C C . PRO A 1 64 ? 37.098 25.124 88.925 1.00 16.05 65 PRO A C 1
ATOM 452 O O . PRO A 1 64 ? 37.800 24.101 88.772 1.00 17.26 65 PRO A O 1
ATOM 456 N N . LEU A 1 65 ? 36.643 25.825 87.899 1.00 14.11 66 LEU A N 1
ATOM 457 C CA . LEU A 1 65 ? 36.772 25.375 86.551 1.00 14.39 66 LEU A CA 1
ATOM 458 C C . LEU A 1 65 ? 38.030 25.745 85.851 1.00 15.08 66 LEU A C 1
ATOM 459 O O . LEU A 1 65 ? 38.244 25.319 84.708 1.00 17.25 66 LEU A O 1
ATOM 464 N N . LEU A 1 66 ? 38.831 26.622 86.447 1.00 12.51 67 LEU A N 1
ATOM 465 C CA . LEU A 1 66 ? 40.006 27.091 85.756 1.00 12.31 67 LEU A CA 1
ATOM 466 C C . LEU A 1 66 ? 41.150 26.095 85.993 1.00 13.48 67 LEU A C 1
ATOM 467 O O . LEU A 1 66 ? 41.771 26.115 87.096 1.00 14.41 67 LEU A O 1
ATOM 472 N N . SER A 1 67 ? 41.442 25.284 85.020 1.00 13.89 68 SER A N 1
ATOM 473 C CA . SER A 1 67 ? 42.406 24.208 85.241 1.00 15.59 68 SER A CA 1
ATOM 474 C C . SER A 1 67 ? 43.809 24.691 85.243 1.00 18.90 68 SER A C 1
ATOM 475 O O . SER A 1 67 ? 44.712 24.072 85.861 1.00 20.53 68 SER A O 1
ATOM 478 N N . GLY A 1 68 ? 44.068 25.785 84.573 1.00 16.20 69 GLY A N 1
ATOM 479 C CA . GLY A 1 68 ? 45.368 26.406 84.529 1.00 16.97 69 GLY A CA 1
ATOM 480 C C . GLY A 1 68 ? 45.365 27.579 83.551 1.00 16.39 69 GLY A C 1
ATOM 481 O O . GLY A 1 68 ? 44.392 27.774 82.805 1.00 15.16 69 GLY A O 1
ATOM 482 N N . VAL A 1 69 ? 46.451 28.332 83.620 1.00 16.53 70 VAL A N 1
ATOM 483 C CA . VAL A 1 69 ? 46.651 29.487 82.804 1.00 16.88 70 VAL A CA 1
ATOM 484 C C . VAL A 1 69 ? 48.067 29.505 82.287 1.00 18.94 70 VAL A C 1
ATOM 485 O O . VAL A 1 69 ? 49.003 29.406 83.100 1.00 20.52 70 VAL A O 1
ATOM 489 N N . GLU A 1 70 ? 48.258 29.701 80.980 1.00 15.87 71 GLU A N 1
ATOM 490 C CA . GLU A 1 70 ? 49.611 29.978 80.413 1.00 18.20 71 GLU A CA 1
ATOM 491 C C . GLU A 1 70 ? 49.552 31.315 79.756 1.00 16.62 71 GLU A C 1
ATOM 492 O O . GLU A 1 70 ? 48.567 31.627 79.083 1.00 17.02 71 GLU A O 1
ATOM 498 N N . ILE A 1 71 ? 50.584 32.111 79.896 1.00 13.69 72 ILE A N 1
ATOM 499 C CA . ILE A 1 71 ? 50.692 33.454 79.289 1.00 14.47 72 ILE A CA 1
ATOM 500 C C . ILE A 1 71 ? 51.960 33.599 78.490 1.00 16.36 72 ILE A C 1
ATOM 501 O O . ILE A 1 71 ? 52.922 32.829 78.672 1.00 15.78 72 ILE A O 1
ATOM 506 N N . GLY A 1 72 ? 51.912 34.414 77.465 1.00 14.15 73 GLY A N 1
ATOM 507 C CA . GLY A 1 72 ? 53.127 34.604 76.667 1.00 15.91 73 GLY A CA 1
ATOM 508 C C . GLY A 1 72 ? 52.861 35.539 75.538 1.00 15.55 73 GLY A C 1
ATOM 509 O O . GLY A 1 72 ? 51.793 36.124 75.378 1.00 15.17 73 GLY A O 1
ATOM 510 N N . SER A 1 73 ? 53.916 35.749 74.738 1.00 14.41 74 SER A N 1
ATOM 511 C CA . SER A 1 73 ? 53.841 36.646 73.593 1.00 14.28 74 SER A CA 1
ATOM 512 C C . SER A 1 73 ? 54.068 35.908 72.283 1.00 14.15 74 SER A C 1
ATOM 513 O O . SER A 1 73 ? 54.003 36.511 71.209 1.00 14.43 74 SER A O 1
ATOM 516 N N . ASP A 1 74 ? 54.343 34.604 72.343 1.00 14.05 75 ASP A N 1
ATOM 517 C CA . ASP A 1 74 ? 54.633 33.807 71.117 1.00 14.32 75 ASP A CA 1
ATOM 518 C C . ASP A 1 74 ? 53.353 33.087 70.686 1.00 13.05 75 ASP A C 1
ATOM 519 O O . ASP A 1 74 ? 52.897 32.202 71.393 1.00 14.27 75 ASP A O 1
ATOM 524 N N . PRO A 1 75 ? 52.733 33.475 69.573 1.00 14.51 76 PRO A N 1
ATOM 525 C CA . PRO A 1 75 ? 51.507 32.784 69.198 1.00 14.86 76 PRO A CA 1
ATOM 526 C C . PRO A 1 75 ? 51.573 31.301 68.952 1.00 15.56 76 PRO A C 1
ATOM 527 O O . PRO A 1 75 ? 50.590 30.607 69.220 1.00 15.74 76 PRO A O 1
ATOM 531 N N . GLN A 1 76 ? 52.730 30.800 68.472 1.00 16.90 77 GLN A N 1
ATOM 532 C CA . GLN A 1 76 ? 52.907 29.384 68.325 1.00 17.74 77 GLN A CA 1
ATOM 533 C C . GLN A 1 76 ? 52.918 28.655 69.673 1.00 19.69 77 GLN A C 1
ATOM 534 O O . GLN A 1 76 ? 52.483 27.492 69.715 1.00 21.61 77 GLN A O 1
ATOM 540 N N . LYS A 1 77 ? 53.374 29.298 70.738 1.00 17.25 78 LYS A N 1
ATOM 541 C CA . LYS A 1 77 ? 53.309 28.671 72.042 1.00 17.27 78 LYS A CA 1
ATOM 542 C C . LYS A 1 77 ? 51.897 28.749 72.594 1.00 16.77 78 LYS A C 1
ATOM 543 O O . LYS A 1 77 ? 51.335 27.744 73.054 1.00 17.87 78 LYS A O 1
ATOM 549 N N . ILE A 1 78 ? 51.295 29.918 72.524 1.00 15.44 79 ILE A N 1
ATOM 550 C CA . ILE A 1 78 ? 49.967 30.122 73.153 1.00 15.89 79 ILE A CA 1
ATOM 551 C C . ILE A 1 78 ? 48.845 29.391 72.432 1.00 14.32 79 ILE A C 1
ATOM 552 O O . ILE A 1 78 ? 47.980 28.798 73.057 1.00 15.66 79 ILE A O 1
ATOM 557 N N . PHE A 1 79 ? 48.929 29.273 71.100 1.00 12.65 80 PHE A N 1
ATOM 558 C CA . PHE A 1 79 ? 47.899 28.576 70.368 1.00 12.97 80 PHE A CA 1
ATOM 559 C C . PHE A 1 79 ? 48.098 27.043 70.277 1.00 12.91 80 PHE A C 1
ATOM 560 O O . PHE A 1 79 ? 47.249 26.325 69.749 1.00 13.66 80 PHE A O 1
ATOM 568 N N . ASP A 1 80 ? 49.196 26.516 70.834 1.00 14.48 81 ASP A N 1
ATOM 569 C CA . ASP A 1 80 ? 49.467 25.071 70.766 1.00 17.08 81 ASP A CA 1
ATOM 570 C C . ASP A 1 80 ? 48.362 24.230 71.369 1.00 15.25 81 ASP A C 1
ATOM 571 O O . ASP A 1 80 ? 48.072 24.315 72.559 1.00 16.76 81 ASP A O 1
ATOM 576 N N . GLY A 1 81 ? 47.745 23.441 70.514 1.00 14.07 82 GLY A N 1
ATOM 577 C CA . GLY A 1 81 ? 46.703 22.571 70.954 1.00 14.27 82 GLY A CA 1
ATOM 578 C C . GLY A 1 81 ? 45.360 23.166 71.335 1.00 14.76 82 GLY A C 1
ATOM 579 O O . GLY A 1 81 ? 44.496 22.496 71.822 1.00 16.08 82 GLY A O 1
ATOM 580 N N . VAL A 1 82 ? 45.169 24.440 71.002 1.00 15.86 83 VAL A N 1
ATOM 581 C CA . VAL A 1 82 ? 43.874 25.055 71.374 1.00 14.24 83 VAL A CA 1
ATOM 582 C C . VAL A 1 82 ? 42.711 24.639 70.511 1.00 13.79 83 VAL A C 1
ATOM 583 O O . VAL A 1 82 ? 42.875 24.388 69.279 1.00 14.21 83 VAL A O 1
ATOM 587 N N . SER A 1 83 ? 41.579 24.522 71.153 1.00 14.05 84 SER A N 1
ATOM 588 C CA . SER A 1 83 ? 40.315 24.094 70.516 1.00 13.13 84 SER A CA 1
ATOM 589 C C . SER A 1 83 ? 39.372 25.311 70.231 1.00 12.32 84 SER A C 1
ATOM 590 O O . SER A 1 83 ? 38.438 25.186 69.434 1.00 13.22 84 SER A O 1
ATOM 593 N N . LEU A 1 84 ? 39.663 26.418 70.877 1.00 12.34 85 LEU A N 1
ATOM 594 C CA . LEU A 1 84 ? 38.876 27.685 70.629 1.00 10.91 85 LEU A CA 1
ATOM 595 C C . LEU A 1 84 ? 39.868 28.814 70.718 1.00 12.00 85 LEU A C 1
ATOM 596 O O . LEU A 1 84 ? 40.598 28.920 71.704 1.00 13.67 85 LEU A O 1
ATOM 601 N N . ALA A 1 85 ? 39.915 29.651 69.695 1.00 11.36 86 ALA A N 1
ATOM 602 C CA . ALA A 1 85 ? 40.823 30.782 69.669 1.00 10.53 86 ALA A CA 1
ATOM 603 C C . ALA A 1 85 ? 39.955 31.988 69.476 1.00 10.31 86 ALA A C 1
ATOM 604 O O . ALA A 1 85 ? 39.230 32.096 68.461 1.00 11.96 86 ALA A O 1
ATOM 606 N N . LEU A 1 86 ? 40.035 32.892 70.458 1.00 10.06 87 LEU A N 1
ATOM 607 C CA . LEU A 1 86 ? 39.264 34.148 70.478 1.00 9.44 87 LEU A CA 1
ATOM 608 C C . LEU A 1 86 ? 40.282 35.249 70.178 1.00 10.46 87 LEU A C 1
ATOM 609 O O . LEU A 1 86 ? 41.040 35.670 71.047 1.00 10.71 87 LEU A O 1
ATOM 614 N N . LEU A 1 87 ? 40.271 35.670 68.930 1.00 10.82 88 LEU A N 1
ATOM 615 C CA . LEU A 1 87 ? 41.222 36.688 68.442 1.00 11.59 88 LEU A CA 1
ATOM 616 C C . LEU A 1 87 ? 40.580 38.067 68.657 1.00 12.70 88 LEU A C 1
ATOM 617 O O . LEU A 1 87 ? 39.860 38.604 67.829 1.00 13.09 88 LEU A O 1
ATOM 622 N N . VAL A 1 88 ? 40.904 38.640 69.802 1.00 14.63 89 VAL A N 1
ATOM 623 C CA . VAL A 1 88 ? 40.248 39.871 70.246 1.00 17.45 89 VAL A CA 1
ATOM 624 C C . VAL A 1 88 ? 41.213 41.010 70.118 1.00 20.78 89 VAL A C 1
ATOM 625 O O . VAL A 1 88 ? 40.778 42.125 69.877 1.00 25.28 89 VAL A O 1
ATOM 629 N N . GLY A 1 89 ? 42.489 40.771 70.303 1.00 20.96 90 GLY A N 1
ATOM 630 C CA . GLY A 1 89 ? 43.474 41.798 70.352 1.00 22.65 90 GLY A CA 1
ATOM 631 C C . GLY A 1 89 ? 43.856 42.406 69.033 1.00 24.86 90 GLY A C 1
ATOM 632 O O . GLY A 1 89 ? 44.298 41.726 68.160 1.00 26.84 90 GLY A O 1
ATOM 633 N N . ALA A 1 90 ? 43.639 43.714 68.933 1.00 24.60 91 ALA A N 1
ATOM 634 C CA . ALA A 1 90 ? 43.984 44.465 67.740 1.00 23.44 91 ALA A CA 1
ATOM 635 C C . ALA A 1 90 ? 43.958 45.948 68.237 1.00 28.96 91 ALA A C 1
ATOM 636 O O . ALA A 1 90 ? 43.491 46.220 69.337 1.00 27.33 91 ALA A O 1
ATOM 638 N N . ARG A 1 91 ? 44.376 46.914 67.445 1.00 32.30 92 ARG A N 1
ATOM 639 C CA . ARG A 1 91 ? 44.217 48.335 67.898 1.00 33.22 92 ARG A CA 1
ATOM 640 C C . ARG A 1 91 ? 42.731 48.639 67.933 1.00 32.57 92 ARG A C 1
ATOM 641 O O . ARG A 1 91 ? 41.991 48.218 67.033 1.00 26.43 92 ARG A O 1
ATOM 649 N N . PRO A 1 92 ? 42.257 49.401 68.951 1.00 30.67 93 PRO A N 1
ATOM 650 C CA . PRO A 1 92 ? 40.828 49.784 69.012 1.00 31.89 93 PRO A CA 1
ATOM 651 C C . PRO A 1 92 ? 40.543 50.951 68.086 1.00 30.59 93 PRO A C 1
ATOM 652 O O . PRO A 1 92 ? 41.486 51.669 67.678 1.00 31.73 93 PRO A O 1
ATOM 656 N N . ARG A 1 93 ? 39.301 51.177 67.697 1.00 28.52 94 ARG A N 1
ATOM 657 C CA . ARG A 1 93 ? 39.062 52.527 67.136 1.00 36.24 94 ARG A CA 1
ATOM 658 C C . ARG A 1 93 ? 38.626 53.532 68.230 1.00 37.71 94 ARG A C 1
ATOM 659 O O . ARG A 1 93 ? 38.257 53.153 69.363 1.00 39.08 94 ARG A O 1
ATOM 667 N N . GLY A 1 94 ? 38.711 54.819 67.900 1.00 35.33 95 GLY A N 1
ATOM 668 C CA . GLY A 1 94 ? 38.271 55.864 68.837 1.00 37.46 95 GLY A CA 1
ATOM 669 C C . GLY A 1 94 ? 37.198 56.692 68.189 1.00 35.66 95 GLY A C 1
ATOM 670 O O . GLY A 1 94 ? 36.732 56.401 67.058 1.00 35.74 95 GLY A O 1
ATOM 671 N N . ALA A 1 95 ? 36.820 57.766 68.861 1.00 32.35 96 ALA A N 1
ATOM 672 C CA . ALA A 1 95 ? 35.807 58.614 68.316 1.00 34.79 96 ALA A CA 1
ATOM 673 C C . ALA A 1 95 ? 36.248 59.194 66.917 1.00 35.56 96 ALA A C 1
ATOM 674 O O . ALA A 1 95 ? 37.462 59.463 66.641 1.00 38.35 96 ALA A O 1
ATOM 676 N N . GLY A 1 96 ? 35.245 59.313 66.040 1.00 30.05 97 GLY A N 1
ATOM 677 C CA . GLY A 1 96 ? 35.398 59.887 64.710 1.00 34.01 97 GLY A CA 1
ATOM 678 C C . GLY A 1 96 ? 35.958 58.893 63.709 1.00 35.85 97 GLY A C 1
ATOM 679 O O . GLY A 1 96 ? 36.034 59.219 62.538 1.00 31.43 97 GLY A O 1
ATOM 680 N N . MET A 1 97 ? 36.334 57.680 64.159 1.00 32.76 98 MET A N 1
ATOM 681 C CA . MET A 1 97 ? 36.927 56.667 63.267 1.00 30.24 98 MET A CA 1
ATOM 682 C C . MET A 1 97 ? 35.895 55.665 62.738 1.00 30.82 98 MET A C 1
ATOM 683 O O . MET A 1 97 ? 34.974 55.221 63.460 1.00 30.55 98 MET A O 1
ATOM 688 N N . GLU A 1 98 ? 36.128 55.219 61.513 1.00 25.52 99 GLU A N 1
ATOM 689 C CA . GLU A 1 98 ? 35.359 54.040 61.022 1.00 28.22 99 GLU A CA 1
ATOM 690 C C . GLU A 1 98 ? 36.176 52.809 61.363 1.00 29.54 99 GLU A C 1
ATOM 691 O O . GLU A 1 98 ? 37.425 52.837 61.423 1.00 28.55 99 GLU A O 1
ATOM 697 N N . ARG A 1 99 ? 35.490 51.698 61.568 1.00 24.91 100 ARG A N 1
ATOM 698 C CA . ARG A 1 99 ? 36.227 50.459 61.826 1.00 26.39 100 ARG A CA 1
ATOM 699 C C . ARG A 1 99 ? 37.196 50.120 60.676 1.00 25.43 100 ARG A C 1
ATOM 700 O O . ARG A 1 99 ? 38.241 49.560 60.948 1.00 25.44 100 ARG A O 1
ATOM 708 N N . SER A 1 100 ? 36.852 50.481 59.423 1.00 24.45 101 SER A N 1
ATOM 709 C CA . SER A 1 100 ? 37.708 50.152 58.299 1.00 26.11 101 SER A CA 1
ATOM 710 C C . SER A 1 100 ? 39.007 50.955 58.283 1.00 26.91 101 SER A C 1
ATOM 711 O O . SER A 1 100 ? 39.893 50.646 57.478 1.00 24.68 101 SER A O 1
ATOM 714 N N . ASP A 1 101 ? 39.058 52.049 59.071 1.00 27.96 102 ASP A N 1
ATOM 715 C CA . ASP A 1 101 ? 40.286 52.836 59.191 1.00 27.71 102 ASP A CA 1
ATOM 716 C C . ASP A 1 101 ? 41.466 51.953 59.656 1.00 30.87 102 ASP A C 1
ATOM 717 O O . ASP A 1 101 ? 42.618 52.285 59.412 1.00 28.34 102 ASP A O 1
ATOM 722 N N . LEU A 1 102 ? 41.193 50.800 60.275 1.00 26.41 103 LEU A N 1
ATOM 723 C CA . LEU A 1 102 ? 42.249 50.031 60.854 1.00 25.55 103 LEU A CA 1
ATOM 724 C C . LEU A 1 102 ? 42.618 48.814 60.024 1.00 25.08 103 LEU A C 1
ATOM 725 O O . LEU A 1 102 ? 43.345 47.968 60.472 1.00 22.94 103 LEU A O 1
ATOM 730 N N . LEU A 1 103 ? 42.093 48.732 58.810 1.00 26.21 104 LEU A N 1
ATOM 731 C CA . LEU A 1 103 ? 42.361 47.608 57.970 1.00 27.62 104 LEU A CA 1
ATOM 732 C C . LEU A 1 103 ? 43.845 47.267 57.763 1.00 23.43 104 LEU A C 1
ATOM 733 O O . LEU A 1 103 ? 44.237 46.124 57.907 1.00 26.04 104 LEU A O 1
ATOM 738 N N . GLU A 1 104 ? 44.664 48.262 57.415 1.00 23.82 105 GLU A N 1
ATOM 739 C CA . GLU A 1 104 ? 46.050 47.988 57.133 1.00 27.81 105 GLU A CA 1
ATOM 740 C C . GLU A 1 104 ? 46.808 47.792 58.426 1.00 31.18 105 GLU A C 1
ATOM 741 O O . GLU A 1 104 ? 47.686 46.918 58.524 1.00 37.25 105 GLU A O 1
ATOM 747 N N . ALA A 1 105 ? 46.454 48.570 59.439 1.00 30.25 106 ALA A N 1
ATOM 748 C CA . ALA A 1 105 ? 47.176 48.444 60.720 1.00 36.40 106 ALA A CA 1
ATOM 749 C C . ALA A 1 105 ? 46.953 47.024 61.340 1.00 33.47 106 ALA A C 1
ATOM 750 O O . ALA A 1 105 ? 47.856 46.244 61.621 1.00 34.36 106 ALA A O 1
ATOM 752 N N . ASN A 1 106 ? 45.691 46.687 61.536 1.00 28.73 107 ASN A N 1
ATOM 753 C CA . ASN A 1 106 ? 45.401 45.405 62.203 1.00 26.01 107 ASN A CA 1
ATOM 754 C C . ASN A 1 106 ? 45.621 44.157 61.287 1.00 25.54 107 ASN A C 1
ATOM 755 O O . ASN A 1 106 ? 45.967 43.081 61.747 1.00 23.74 107 ASN A O 1
ATOM 760 N N . GLY A 1 107 ? 45.535 44.328 59.967 1.00 26.24 108 GLY A N 1
ATOM 761 C CA . GLY A 1 107 ? 45.647 43.189 59.041 1.00 24.59 108 GLY A CA 1
ATOM 762 C C . GLY A 1 107 ? 46.778 42.228 59.217 1.00 20.69 108 GLY A C 1
ATOM 763 O O . GLY A 1 107 ? 46.584 40.999 59.208 1.00 18.99 108 GLY A O 1
ATOM 764 N N . ALA A 1 108 ? 47.989 42.749 59.393 1.00 22.53 109 ALA A N 1
ATOM 765 C CA . ALA A 1 108 ? 49.173 41.891 59.507 1.00 22.31 109 ALA A CA 1
ATOM 766 C C . ALA A 1 108 ? 49.237 41.003 60.774 1.00 19.75 109 ALA A C 1
ATOM 767 O O . ALA A 1 108 ? 49.766 39.906 60.716 1.00 23.88 109 ALA A O 1
ATOM 769 N N . ILE A 1 109 ? 48.592 41.448 61.813 1.00 21.06 110 ILE A N 1
ATOM 770 C CA . ILE A 1 109 ? 48.360 40.629 63.056 1.00 18.27 110 ILE A CA 1
ATOM 771 C C . ILE A 1 109 ? 47.696 39.283 62.643 1.00 15.52 110 ILE A C 1
ATOM 772 O O . ILE A 1 109 ? 48.089 38.199 63.048 1.00 17.07 110 ILE A O 1
ATOM 777 N N . PHE A 1 110 ? 46.735 39.390 61.781 1.00 14.35 111 PHE A N 1
ATOM 778 C CA . PHE A 1 110 ? 45.851 38.239 61.433 1.00 13.15 111 PHE A CA 1
ATOM 779 C C . PHE A 1 110 ? 46.535 37.318 60.411 1.00 13.94 111 PHE A C 1
ATOM 780 O O . PHE A 1 110 ? 46.294 36.131 60.432 1.00 14.96 111 PHE A O 1
ATOM 788 N N . THR A 1 111 ? 47.395 37.843 59.537 1.00 15.20 112 THR A N 1
ATOM 789 C CA . THR A 1 111 ? 48.175 36.997 58.698 1.00 17.46 112 THR A CA 1
ATOM 790 C C . THR A 1 111 ? 49.025 36.081 59.571 1.00 15.16 112 THR A C 1
ATOM 791 O O . THR A 1 111 ? 49.058 34.824 59.415 1.00 17.39 112 THR A O 1
ATOM 795 N N . ALA A 1 112 ? 49.693 36.686 60.557 1.00 16.91 113 ALA A N 1
ATOM 796 C CA . ALA A 1 112 ? 50.606 35.966 61.429 1.00 17.33 113 ALA A CA 1
ATOM 797 C C . ALA A 1 112 ? 49.875 34.940 62.332 1.00 16.30 113 ALA A C 1
ATOM 798 O O . ALA A 1 112 ? 50.302 33.835 62.521 1.00 16.81 113 ALA A O 1
ATOM 800 N N . GLN A 1 113 ? 48.713 35.347 62.868 1.00 13.98 114 GLN A N 1
ATOM 801 C CA . GLN A 1 113 ? 47.973 34.512 63.757 1.00 14.62 114 GLN A CA 1
ATOM 802 C C . GLN A 1 113 ? 47.314 33.355 63.025 1.00 13.58 114 GLN A C 1
ATOM 803 O O . GLN A 1 113 ? 47.259 32.242 63.526 1.00 14.14 114 GLN A O 1
ATOM 809 N N . GLY A 1 114 ? 46.832 33.611 61.767 1.00 13.77 115 GLY A N 1
ATOM 810 C CA . GLY A 1 114 ? 46.365 32.527 60.962 1.00 13.77 115 GLY A CA 1
ATOM 811 C C . GLY A 1 114 ? 47.456 31.487 60.698 1.00 13.97 115 GLY A C 1
ATOM 812 O O . GLY A 1 114 ? 47.187 30.309 60.816 1.00 12.71 115 GLY A O 1
ATOM 813 N N . LYS A 1 115 ? 48.634 31.979 60.357 1.00 14.76 116 LYS A N 1
ATOM 814 C CA . LYS A 1 115 ? 49.768 31.019 60.128 1.00 16.11 116 LYS A CA 1
ATOM 815 C C . LYS A 1 115 ? 50.133 30.233 61.389 1.00 16.49 116 LYS A C 1
ATOM 816 O O . LYS A 1 115 ? 50.356 29.008 61.328 1.00 16.88 116 LYS A O 1
ATOM 822 N N . ALA A 1 116 ? 50.070 30.870 62.566 1.00 17.33 117 ALA A N 1
ATOM 823 C CA . ALA A 1 116 ? 50.350 30.186 63.799 1.00 15.48 117 ALA A CA 1
ATOM 824 C C . ALA A 1 116 ? 49.341 29.137 64.128 1.00 15.42 117 ALA A C 1
ATOM 825 O O . ALA A 1 116 ? 49.628 28.002 64.506 1.00 15.55 117 ALA A O 1
ATOM 827 N N . LEU A 1 117 ? 48.035 29.486 64.000 1.00 13.41 118 LEU A N 1
ATOM 828 C CA . LEU A 1 117 ? 46.968 28.544 64.204 1.00 13.17 118 LEU A CA 1
ATOM 829 C C . LEU A 1 117 ? 47.166 27.335 63.279 1.00 13.29 118 LEU A C 1
ATOM 830 O O . LEU A 1 117 ? 46.981 26.211 63.690 1.00 15.37 118 LEU A O 1
ATOM 835 N N . ASN A 1 118 ? 47.414 27.618 62.011 1.00 15.11 119 ASN A N 1
ATOM 836 C CA . ASN A 1 118 ? 47.635 26.571 61.014 1.00 17.05 119 ASN A CA 1
ATOM 837 C C . ASN A 1 118 ? 48.709 25.572 61.456 1.00 17.74 119 ASN A C 1
ATOM 838 O O . ASN A 1 118 ? 48.520 24.375 61.244 1.00 19.76 119 ASN A O 1
ATOM 843 N N . ALA A 1 119 ? 49.771 26.089 62.059 1.00 16.20 120 ALA A N 1
ATOM 844 C CA . ALA A 1 119 ? 50.933 25.279 62.474 1.00 17.62 120 ALA A CA 1
ATOM 845 C C . ALA A 1 119 ? 50.618 24.433 63.721 1.00 18.40 120 ALA A C 1
ATOM 846 O O . ALA A 1 119 ? 51.088 23.295 63.814 1.00 18.44 120 ALA A O 1
ATOM 848 N N . VAL A 1 120 ? 49.858 24.934 64.712 1.00 15.27 121 VAL A N 1
ATOM 849 C CA . VAL A 1 120 ? 49.859 24.377 66.048 1.00 16.82 121 VAL A CA 1
ATOM 850 C C . VAL A 1 120 ? 48.483 24.076 66.691 1.00 16.49 121 VAL A C 1
ATOM 851 O O . VAL A 1 120 ? 48.418 23.440 67.734 1.00 15.72 121 VAL A O 1
ATOM 855 N N . ALA A 1 121 ? 47.396 24.690 66.165 1.00 15.96 122 ALA A N 1
ATOM 856 C CA . ALA A 1 121 ? 46.132 24.491 66.833 1.00 15.76 122 ALA A CA 1
ATOM 857 C C . ALA A 1 121 ? 45.646 23.062 66.819 1.00 15.35 122 ALA A C 1
ATOM 858 O O . ALA A 1 121 ? 46.096 22.255 65.965 1.00 17.28 122 ALA A O 1
ATOM 860 N N . ALA A 1 122 ? 44.747 22.679 67.708 1.00 14.58 123 ALA A N 1
ATOM 861 C CA . ALA A 1 122 ? 44.128 21.370 67.705 1.00 16.65 123 ALA A CA 1
ATOM 862 C C . ALA A 1 122 ? 43.332 21.176 66.425 1.00 19.05 123 ALA A C 1
ATOM 863 O O . ALA A 1 122 ? 42.892 22.126 65.773 1.00 15.52 123 ALA A O 1
ATOM 865 N N . ASP A 1 123 ? 43.228 19.919 65.989 1.00 16.36 124 ASP A N 1
ATOM 866 C CA . ASP A 1 123 ? 42.451 19.641 64.794 1.00 17.60 124 ASP A CA 1
ATOM 867 C C . ASP A 1 123 ? 41.020 20.186 64.828 1.00 17.43 124 ASP A C 1
ATOM 868 O O . ASP A 1 123 ? 40.487 20.536 63.786 1.00 18.76 124 ASP A O 1
ATOM 873 N N . ASP A 1 124 ? 40.401 20.228 66.014 1.00 15.69 125 ASP A N 1
ATOM 874 C CA . ASP A 1 124 ? 39.035 20.635 66.186 1.00 16.83 125 ASP A CA 1
ATOM 875 C C . ASP A 1 124 ? 38.849 22.112 66.413 1.00 14.41 125 ASP A C 1
ATOM 876 O O . ASP A 1 124 ? 37.793 22.523 66.814 1.00 15.03 125 ASP A O 1
ATOM 881 N N . VAL A 1 125 ? 39.893 22.899 66.192 1.00 13.97 126 VAL A N 1
ATOM 882 C CA . VAL A 1 125 ? 39.821 24.363 66.530 1.00 13.65 126 VAL A CA 1
ATOM 883 C C . VAL A 1 125 ? 38.696 25.074 65.825 1.00 12.83 126 VAL A C 1
ATOM 884 O O . VAL A 1 125 ? 38.435 24.849 64.619 1.00 13.49 126 VAL A O 1
ATOM 888 N N . ARG A 1 126 ? 38.058 25.986 66.561 1.00 11.52 127 ARG A N 1
ATOM 889 C CA . ARG A 1 126 ? 37.134 26.988 66.022 1.00 12.20 127 ARG A CA 1
ATOM 890 C C . ARG A 1 126 ? 37.776 28.336 66.407 1.00 10.55 127 ARG A C 1
ATOM 891 O O . ARG A 1 126 ? 38.343 28.485 67.486 1.00 11.10 127 ARG A O 1
ATOM 899 N N . VAL A 1 127 ? 37.699 29.279 65.455 1.00 11.43 128 VAL A N 1
ATOM 900 C CA . VAL A 1 127 ? 38.442 30.573 65.528 1.00 10.96 128 VAL A CA 1
ATOM 901 C C . VAL A 1 127 ? 37.427 31.714 65.423 1.00 11.04 128 VAL A C 1
ATOM 902 O O . VAL A 1 127 ? 36.798 31.883 64.343 1.00 11.09 128 VAL A O 1
ATOM 906 N N . GLY A 1 128 ? 37.270 32.484 66.504 1.00 10.49 129 GLY A N 1
ATOM 907 C CA . GLY A 1 128 ? 36.382 33.637 66.470 1.00 11.41 129 GLY A CA 1
ATOM 908 C C . GLY A 1 128 ? 37.160 34.932 66.453 1.00 11.80 129 GLY A C 1
ATOM 909 O O . GLY A 1 128 ? 38.012 35.088 67.333 1.00 15.04 129 GLY A O 1
ATOM 910 N N . VAL A 1 129 ? 36.853 35.838 65.569 1.00 10.67 130 VAL A N 1
ATOM 911 C CA . VAL A 1 129 ? 37.551 37.102 65.464 1.00 12.17 130 VAL A CA 1
ATOM 912 C C . VAL A 1 129 ? 36.639 38.251 65.880 1.00 15.26 130 VAL A C 1
ATOM 913 O O . VAL A 1 129 ? 35.556 38.451 65.394 1.00 13.11 130 VAL A O 1
ATOM 917 N N . THR A 1 130 ? 37.121 39.047 66.874 1.00 19.19 131 THR A N 1
ATOM 918 C CA . THR A 1 130 ? 36.386 40.237 67.430 1.00 25.89 131 THR A CA 1
ATOM 919 C C . THR A 1 130 ? 37.178 41.524 66.963 1.00 30.35 131 THR A C 1
ATOM 920 O O . THR A 1 130 ? 36.584 42.585 66.769 1.00 26.28 131 THR A O 1
ATOM 924 N N . GLY A 1 131 ? 38.522 41.452 66.816 1.00 28.90 132 GLY A N 1
ATOM 925 C CA . GLY A 1 131 ? 39.339 42.655 66.491 1.00 32.18 132 GLY A CA 1
ATOM 926 C C . GLY A 1 131 ? 39.033 43.334 65.162 1.00 34.01 132 GLY A C 1
ATOM 927 O O . GLY A 1 131 ? 38.894 42.617 64.169 1.00 34.32 132 GLY A O 1
ATOM 928 N N . ASN A 1 132 ? 38.946 44.692 65.108 1.00 32.03 133 ASN A N 1
ATOM 929 C CA . ASN A 1 132 ? 38.459 45.411 63.919 1.00 28.77 133 ASN A CA 1
ATOM 930 C C . ASN A 1 132 ? 39.451 45.704 62.790 1.00 27.07 133 ASN A C 1
ATOM 931 O O . ASN A 1 132 ? 40.645 45.793 63.064 1.00 30.24 133 ASN A O 1
ATOM 936 N N . PRO A 1 133 ? 38.961 45.729 61.539 1.00 23.43 134 PRO A N 1
ATOM 937 C CA . PRO A 1 133 ? 37.589 45.397 61.017 1.00 21.66 134 PRO A CA 1
ATOM 938 C C . PRO A 1 133 ? 37.321 43.882 60.937 1.00 20.68 134 PRO A C 1
ATOM 939 O O . PRO A 1 133 ? 38.048 43.172 60.192 1.00 17.94 134 PRO A O 1
ATOM 943 N N . ALA A 1 134 ? 36.386 43.419 61.756 1.00 13.93 135 ALA A N 1
ATOM 944 C CA . ALA A 1 134 ? 36.350 42.030 62.119 1.00 12.74 135 ALA A CA 1
ATOM 945 C C . ALA A 1 134 ? 36.211 41.064 60.922 1.00 10.95 135 ALA A C 1
ATOM 946 O O . ALA A 1 134 ? 36.931 40.048 60.870 1.00 11.48 135 ALA A O 1
ATOM 948 N N . ASN A 1 135 ? 35.258 41.275 60.042 1.00 10.07 136 ASN A N 1
ATOM 949 C CA . ASN A 1 135 ? 35.029 40.348 58.916 1.00 10.23 136 ASN A CA 1
ATOM 950 C C . ASN A 1 135 ? 36.262 40.186 58.084 1.00 11.18 136 ASN A C 1
ATOM 951 O O . ASN A 1 135 ? 36.676 39.078 57.788 1.00 12.54 136 ASN A O 1
ATOM 956 N N . THR A 1 136 ? 36.955 41.306 57.778 1.00 10.48 137 THR A N 1
ATOM 957 C CA . THR A 1 136 ? 38.136 41.254 56.921 1.00 11.90 137 THR A CA 1
ATOM 958 C C . THR A 1 136 ? 39.325 40.609 57.618 1.00 11.30 137 THR A C 1
ATOM 959 O O . THR A 1 136 ? 40.077 39.879 57.019 1.00 12.43 137 THR A O 1
ATOM 963 N N . ASN A 1 137 ? 39.456 40.827 58.960 1.00 11.22 138 ASN A N 1
ATOM 964 C CA . ASN A 1 137 ? 40.490 40.188 59.755 1.00 10.87 138 ASN A CA 1
ATOM 965 C C . ASN A 1 137 ? 40.280 38.687 59.804 1.00 10.39 138 ASN A C 1
ATOM 966 O O . ASN A 1 137 ? 41.256 37.923 59.701 1.00 11.69 138 ASN A O 1
ATOM 971 N N . ALA A 1 138 ? 39.023 38.248 59.922 1.00 10.51 139 ALA A N 1
ATOM 972 C CA . ALA A 1 138 ? 38.730 36.831 59.858 1.00 10.25 139 ALA A CA 1
ATOM 973 C C . ALA A 1 138 ? 39.016 36.252 58.492 1.00 11.06 139 ALA A C 1
ATOM 974 O O . ALA A 1 138 ? 39.578 35.153 58.404 1.00 10.33 139 ALA A O 1
ATOM 976 N N . LEU A 1 139 ? 38.776 36.992 57.443 1.00 10.81 140 LEU A N 1
ATOM 977 C CA . LEU A 1 139 ? 39.118 36.551 56.090 1.00 11.47 140 LEU A CA 1
ATOM 978 C C . LEU A 1 139 ? 40.624 36.387 55.963 1.00 11.69 140 LEU A C 1
ATOM 979 O O . LEU A 1 139 ? 41.120 35.352 55.450 1.00 11.93 140 LEU A O 1
ATOM 984 N N . ILE A 1 140 ? 41.391 37.361 56.436 1.00 11.56 141 ILE A N 1
ATOM 985 C CA . ILE A 1 140 ? 42.834 37.231 56.450 1.00 12.18 141 ILE A CA 1
ATOM 986 C C . ILE A 1 140 ? 43.325 35.989 57.177 1.00 12.55 141 ILE A C 1
ATOM 987 O O . ILE A 1 140 ? 44.090 35.166 56.658 1.00 12.94 141 ILE A O 1
ATOM 992 N N . ALA A 1 141 ? 42.839 35.777 58.419 1.00 11.23 142 ALA A N 1
ATOM 993 C CA . ALA A 1 141 ? 43.272 34.638 59.191 1.00 12.87 142 ALA A CA 1
ATOM 994 C C . ALA A 1 141 ? 42.924 33.326 58.495 1.00 12.16 142 ALA A C 1
ATOM 995 O O . ALA A 1 141 ? 43.722 32.404 58.393 1.00 13.41 142 ALA A O 1
ATOM 997 N N . MET A 1 142 ? 41.712 33.230 57.970 1.00 11.98 143 MET A N 1
ATOM 998 C CA . MET A 1 142 ? 41.203 31.991 57.338 1.00 11.78 143 MET A CA 1
ATOM 999 C C . MET A 1 142 ? 42.118 31.679 56.114 1.00 13.21 143 MET A C 1
ATOM 1000 O O . MET A 1 142 ? 42.575 30.523 55.960 1.00 14.69 143 MET A O 1
ATOM 1005 N N . THR A 1 143 ? 42.409 32.651 55.287 1.00 13.38 144 THR A N 1
ATOM 1006 C CA . THR A 1 143 ? 43.156 32.386 54.073 1.00 15.23 144 THR A CA 1
ATOM 1007 C C . THR A 1 143 ? 44.603 31.958 54.423 1.00 16.33 144 THR A C 1
ATOM 1008 O O . THR A 1 143 ? 45.232 31.205 53.645 1.00 17.79 144 THR A O 1
ATOM 1012 N N . ASN A 1 144 ? 45.116 32.404 55.548 1.00 14.28 145 ASN A N 1
ATOM 1013 C CA . ASN A 1 144 ? 46.488 32.046 55.995 1.00 15.70 145 ASN A CA 1
ATOM 1014 C C . ASN A 1 144 ? 46.596 30.775 56.775 1.00 15.20 145 ASN A C 1
ATOM 1015 O O . ASN A 1 144 ? 47.693 30.413 57.225 1.00 16.90 145 ASN A O 1
ATOM 1020 N N . ALA A 1 145 ? 45.499 30.029 56.832 1.00 15.65 146 ALA A N 1
ATOM 1021 C CA . ALA A 1 145 ? 45.434 28.756 57.461 1.00 15.93 146 ALA A CA 1
ATOM 1022 C C . ALA A 1 145 ? 44.842 27.722 56.560 1.00 16.00 146 ALA A C 1
ATOM 1023 O O . ALA A 1 145 ? 43.816 27.133 56.798 1.00 16.76 146 ALA A O 1
ATOM 1025 N N . PRO A 1 146 ? 45.596 27.393 55.486 1.00 18.59 147 PRO A N 1
ATOM 1026 C CA . PRO A 1 146 ? 45.037 26.502 54.492 1.00 22.36 147 PRO A CA 1
ATOM 1027 C C . PRO A 1 146 ? 44.810 25.107 54.946 1.00 20.28 147 PRO A C 1
ATOM 1028 O O . PRO A 1 146 ? 44.018 24.404 54.334 1.00 23.91 147 PRO A O 1
ATOM 1032 N N . ASP A 1 147 ? 45.453 24.640 56.037 1.00 18.17 148 ASP A N 1
ATOM 1033 C CA . ASP A 1 147 ? 45.207 23.305 56.556 1.00 20.84 148 ASP A CA 1
ATOM 1034 C C . ASP A 1 147 ? 44.106 23.211 57.615 1.00 20.17 148 ASP A C 1
ATOM 1035 O O . ASP A 1 147 ? 43.803 22.158 58.096 1.00 22.68 148 ASP A O 1
ATOM 1040 N N . ILE A 1 148 ? 43.426 24.336 57.917 1.00 16.74 149 ILE A N 1
ATOM 1041 C CA . ILE A 1 148 ? 42.238 24.330 58.722 1.00 15.94 149 ILE A CA 1
ATOM 1042 C C . ILE A 1 148 ? 41.014 24.596 57.847 1.00 14.33 149 ILE A C 1
ATOM 1043 O O . ILE A 1 148 ? 41.070 25.529 57.022 1.00 15.44 149 ILE A O 1
ATOM 1048 N N . PRO A 1 149 ? 39.964 23.812 58.026 1.00 14.49 150 PRO A N 1
ATOM 1049 C CA . PRO A 1 149 ? 38.815 24.022 57.167 1.00 16.52 150 PRO A CA 1
ATOM 1050 C C . PRO A 1 149 ? 38.327 25.502 57.263 1.00 14.46 150 PRO A C 1
ATOM 1051 O O . PRO A 1 149 ? 38.263 26.030 58.348 1.00 14.84 150 PRO A O 1
ATOM 1055 N N . ARG A 1 150 ? 37.932 26.036 56.119 1.00 14.75 151 ARG A N 1
ATOM 1056 C CA . ARG A 1 150 ? 37.497 27.456 56.001 1.00 14.12 151 ARG A CA 1
ATOM 1057 C C . ARG A 1 150 ? 36.349 27.729 56.966 1.00 13.10 151 ARG A C 1
ATOM 1058 O O . ARG A 1 150 ? 36.235 28.887 57.444 1.00 13.08 151 ARG A O 1
ATOM 1066 N N . GLU A 1 151 ? 35.473 26.757 57.173 1.00 14.29 152 GLU A N 1
ATOM 1067 C CA . GLU A 1 151 ? 34.294 27.010 58.015 1.00 13.88 152 GLU A CA 1
ATOM 1068 C C . GLU A 1 151 ? 34.616 27.176 59.508 1.00 12.54 152 GLU A C 1
ATOM 1069 O O . GLU A 1 151 ? 33.718 27.546 60.312 1.00 12.91 152 GLU A O 1
ATOM 1075 N N . ARG A 1 152 ? 35.869 26.898 59.905 1.00 11.85 153 ARG A N 1
ATOM 1076 C CA . ARG A 1 152 ? 36.285 27.119 61.292 1.00 11.71 153 ARG A CA 1
ATOM 1077 C C . ARG A 1 152 ? 36.500 28.571 61.674 1.00 11.27 153 ARG A C 1
ATOM 1078 O O . ARG A 1 152 ? 36.773 28.815 62.852 1.00 11.44 153 ARG A O 1
ATOM 1086 N N . PHE A 1 153 ? 36.410 29.486 60.733 1.00 11.67 154 PHE A N 1
ATOM 1087 C CA . PHE A 1 153 ? 36.686 30.923 60.989 1.00 10.53 154 PHE A CA 1
ATOM 1088 C C . PHE A 1 153 ? 35.400 31.714 60.973 1.00 11.73 154 PHE A C 1
ATOM 1089 O O . PHE A 1 153 ? 34.580 31.632 60.043 1.00 12.70 154 PHE A O 1
ATOM 1097 N N . SER A 1 154 ? 35.233 32.563 61.975 1.00 10.46 155 SER A N 1
ATOM 1098 C CA . SER A 1 154 ? 34.075 33.427 62.003 1.00 10.33 155 SER A CA 1
ATOM 1099 C C . SER A 1 154 ? 34.468 34.790 62.552 1.00 12.38 155 SER A C 1
ATOM 1100 O O . SER A 1 154 ? 35.241 34.860 63.507 1.00 14.81 155 SER A O 1
ATOM 1103 N N . ALA A 1 155 ? 33.836 35.838 62.074 1.00 10.60 156 ALA A N 1
ATOM 1104 C CA . ALA A 1 155 ? 33.902 37.153 62.732 1.00 10.65 156 ALA A CA 1
ATOM 1105 C C . ALA A 1 155 ? 32.590 37.386 63.535 1.00 12.60 156 ALA A C 1
ATOM 1106 O O . ALA A 1 155 ? 31.497 36.955 63.170 1.00 11.87 156 ALA A O 1
ATOM 1108 N N . LEU A 1 156 ? 32.746 38.124 64.649 1.00 16.13 157 LEU A N 1
ATOM 1109 C CA . LEU A 1 156 ? 31.613 38.417 65.607 1.00 16.09 157 LEU A CA 1
ATOM 1110 C C . LEU A 1 156 ? 30.683 39.493 65.183 1.00 17.61 157 LEU A C 1
ATOM 1111 O O . LEU A 1 156 ? 31.019 40.708 65.103 1.00 21.84 157 LEU A O 1
ATOM 1116 N N . THR A 1 157 ? 29.493 39.091 64.773 1.00 15.80 158 THR A N 1
ATOM 1117 C CA . THR A 1 157 ? 28.415 40.015 64.596 1.00 15.56 158 THR A CA 1
ATOM 1118 C C . THR A 1 157 ? 27.399 39.776 65.711 1.00 15.90 158 THR A C 1
ATOM 1119 O O . THR A 1 157 ? 26.320 40.408 65.709 1.00 14.90 158 THR A O 1
ATOM 1123 N N . ARG A 1 158 ? 27.751 38.989 66.736 1.00 13.19 159 ARG A N 1
ATOM 1124 C CA . ARG A 1 158 ? 26.745 38.751 67.762 1.00 11.45 159 ARG A CA 1
ATOM 1125 C C . ARG A 1 158 ? 26.454 39.975 68.600 1.00 10.77 159 ARG A C 1
ATOM 1126 O O . ARG A 1 158 ? 25.350 40.111 69.138 1.00 11.81 159 ARG A O 1
ATOM 1134 N N . LEU A 1 159 ? 27.426 40.922 68.736 1.00 9.49 160 LEU A N 1
ATOM 1135 C CA . LEU A 1 159 ? 27.092 42.141 69.494 1.00 9.99 160 LEU A CA 1
ATOM 1136 C C . LEU A 1 159 ? 26.066 42.960 68.734 1.00 9.27 160 LEU A C 1
ATOM 1137 O O . LEU A 1 159 ? 25.100 43.469 69.322 1.00 10.44 160 LEU A O 1
ATOM 1142 N N . ASP A 1 160 ? 26.196 43.017 67.410 1.00 10.36 161 ASP A N 1
ATOM 1143 C CA . ASP A 1 160 ? 25.179 43.705 66.566 1.00 10.78 161 ASP A CA 1
ATOM 1144 C C . ASP A 1 160 ? 23.797 43.033 66.726 1.00 9.76 161 ASP A C 1
ATOM 1145 O O . ASP A 1 160 ? 22.727 43.698 66.877 1.00 9.75 161 ASP A O 1
ATOM 1150 N N . HIS A 1 161 ? 23.823 41.713 66.691 1.00 9.79 162 HIS A N 1
ATOM 1151 C CA . HIS A 1 161 ? 22.617 40.845 66.818 1.00 9.34 162 HIS A CA 1
ATOM 1152 C C . HIS A 1 161 ? 21.936 41.141 68.150 1.00 10.31 162 HIS A C 1
ATOM 1153 O O . HIS A 1 161 ? 20.736 41.340 68.235 1.00 10.59 162 HIS A O 1
ATOM 1160 N N . ASN A 1 162 ? 22.708 41.109 69.228 1.00 9.35 163 ASN A N 1
ATOM 1161 C CA . ASN A 1 162 ? 22.152 41.364 70.550 1.00 9.63 163 ASN A CA 1
ATOM 1162 C C . ASN A 1 162 ? 21.600 42.743 70.693 1.00 9.83 163 ASN A C 1
ATOM 1163 O O . ASN A 1 162 ? 20.602 42.977 71.370 1.00 11.31 163 ASN A O 1
ATOM 1168 N N . ARG A 1 163 ? 22.341 43.727 70.143 1.00 9.39 164 ARG A N 1
ATOM 1169 C CA . ARG A 1 163 ? 21.839 45.124 70.103 1.00 10.17 164 ARG A CA 1
ATOM 1170 C C . ARG A 1 163 ? 20.504 45.223 69.434 1.00 11.51 164 ARG A C 1
ATOM 1171 O O . ARG A 1 163 ? 19.610 45.969 69.924 1.00 11.10 164 ARG A O 1
ATOM 1179 N N . ALA A 1 164 ? 20.386 44.570 68.308 1.00 10.68 165 ALA A N 1
ATOM 1180 C CA . ALA A 1 164 ? 19.117 44.564 67.521 1.00 10.50 165 ALA A CA 1
ATOM 1181 C C . ALA A 1 164 ? 17.943 43.894 68.329 1.00 12.15 165 ALA A C 1
ATOM 1182 O O . ALA A 1 164 ? 16.869 44.464 68.373 1.00 12.30 165 ALA A O 1
ATOM 1184 N N . ILE A 1 165 ? 18.225 42.799 68.978 1.00 10.87 166 ILE A N 1
ATOM 1185 C CA . ILE A 1 165 ? 17.246 42.155 69.921 1.00 11.26 166 ILE A CA 1
ATOM 1186 C C . ILE A 1 165 ? 16.824 43.188 70.926 1.00 13.07 166 ILE A C 1
ATOM 1187 O O . ILE A 1 165 ? 15.602 43.325 71.228 1.00 13.63 166 ILE A O 1
ATOM 1192 N N . SER A 1 166 ? 17.793 43.874 71.574 1.00 10.82 167 SER A N 1
ATOM 1193 C CA . SER A 1 166 ? 17.469 44.824 72.646 1.00 12.94 167 SER A CA 1
ATOM 1194 C C . SER A 1 166 ? 16.570 45.920 72.152 1.00 13.24 167 SER A C 1
ATOM 1195 O O . SER A 1 166 ? 15.557 46.274 72.794 1.00 13.91 167 SER A O 1
ATOM 1198 N N . GLN A 1 167 ? 16.914 46.467 70.970 1.00 11.38 168 GLN A N 1
ATOM 1199 C CA . GLN A 1 167 ? 16.083 47.592 70.436 1.00 11.94 168 GLN A CA 1
ATOM 1200 C C . GLN A 1 167 ? 14.679 47.102 70.021 1.00 13.04 168 GLN A C 1
ATOM 1201 O O . GLN A 1 167 ? 13.704 47.856 70.252 1.00 13.50 168 GLN A O 1
ATOM 1207 N N . LEU A 1 168 ? 14.568 45.908 69.467 1.00 13.79 169 LEU A N 1
ATOM 1208 C CA . LEU A 1 168 ? 13.266 45.374 69.090 1.00 13.63 169 LEU A CA 1
ATOM 1209 C C . LEU A 1 168 ? 12.418 45.107 70.317 1.00 16.33 169 LEU A C 1
ATOM 1210 O O . LEU A 1 168 ? 11.211 45.491 70.327 1.00 15.30 169 LEU A O 1
ATOM 1215 N N . ALA A 1 169 ? 13.047 44.550 71.343 1.00 13.66 170 ALA A N 1
ATOM 1216 C CA . ALA A 1 169 ? 12.284 44.267 72.602 1.00 16.34 170 ALA A CA 1
ATOM 1217 C C . ALA A 1 169 ? 11.782 45.529 73.219 1.00 18.08 170 ALA A C 1
ATOM 1218 O O . ALA A 1 169 ? 10.581 45.600 73.615 1.00 17.41 170 ALA A O 1
ATOM 1220 N N . ALA A 1 170 ? 12.602 46.574 73.223 1.00 13.81 171 ALA A N 1
ATOM 1221 C CA . ALA A 1 170 ? 12.209 47.861 73.751 1.00 16.30 171 ALA A CA 1
ATOM 1222 C C . ALA A 1 170 ? 11.014 48.440 72.957 1.00 16.45 171 ALA A C 1
ATOM 1223 O O . ALA A 1 170 ? 10.045 48.924 73.558 1.00 18.30 171 ALA A O 1
ATOM 1225 N N . LYS A 1 171 ? 11.074 48.412 71.668 1.00 14.94 172 LYS A N 1
ATOM 1226 C CA . LYS A 1 171 ? 10.034 49.019 70.829 1.00 15.47 172 LYS A CA 1
ATOM 1227 C C . LYS A 1 171 ? 8.698 48.361 71.046 1.00 16.71 172 LYS A C 1
ATOM 1228 O O . LYS A 1 171 ? 7.617 49.053 71.062 1.00 19.11 172 LYS A O 1
ATOM 1234 N N . THR A 1 172 ? 8.714 47.040 71.186 1.00 14.89 173 THR A N 1
ATOM 1235 C CA . THR A 1 172 ? 7.517 46.234 71.186 1.00 16.17 173 THR A CA 1
ATOM 1236 C C . THR A 1 172 ? 6.955 45.993 72.588 1.00 17.34 173 THR A C 1
ATOM 1237 O O . THR A 1 172 ? 5.914 45.346 72.727 1.00 18.66 173 THR A O 1
ATOM 1241 N N . GLY A 1 173 ? 7.742 46.303 73.595 1.00 16.53 174 GLY A N 1
ATOM 1242 C CA . GLY A 1 173 ? 7.338 46.033 75.001 1.00 18.15 174 GLY A CA 1
ATOM 1243 C C . GLY A 1 173 ? 7.497 44.578 75.361 1.00 17.25 174 GLY A C 1
ATOM 1244 O O . GLY A 1 173 ? 6.960 44.095 76.368 1.00 18.82 174 GLY A O 1
ATOM 1245 N N . ALA A 1 174 ? 8.291 43.822 74.620 1.00 16.34 175 ALA A N 1
ATOM 1246 C CA . ALA A 1 174 ? 8.489 42.425 74.755 1.00 16.23 175 ALA A CA 1
ATOM 1247 C C . ALA A 1 174 ? 9.754 42.150 75.636 1.00 15.46 175 ALA A C 1
ATOM 1248 O O . ALA A 1 174 ? 10.601 43.047 75.794 1.00 18.53 175 ALA A O 1
ATOM 1250 N N . ALA A 1 175 ? 9.804 40.965 76.183 1.00 18.48 176 ALA A N 1
ATOM 1251 C CA . ALA A 1 175 ? 11.003 40.471 76.858 1.00 16.28 176 ALA A CA 1
ATOM 1252 C C . ALA A 1 175 ? 12.013 40.042 75.816 1.00 16.71 176 ALA A C 1
ATOM 1253 O O . ALA A 1 175 ? 11.660 39.614 74.734 1.00 15.61 176 ALA A O 1
ATOM 1255 N N . VAL A 1 176 ? 13.310 40.134 76.135 1.00 16.29 177 VAL A N 1
ATOM 1256 C CA . VAL A 1 176 ? 14.262 39.590 75.174 1.00 15.25 177 VAL A CA 1
ATOM 1257 C C . VAL A 1 176 ? 14.069 38.135 74.832 1.00 14.66 177 VAL A C 1
ATOM 1258 O O . VAL A 1 176 ? 14.344 37.734 73.695 1.00 17.02 177 VAL A O 1
ATOM 1262 N N . THR A 1 177 ? 13.624 37.339 75.772 1.00 16.53 178 THR A N 1
ATOM 1263 C CA . THR A 1 177 ? 13.350 35.953 75.586 1.00 18.07 178 THR A CA 1
ATOM 1264 C C . THR A 1 177 ? 12.199 35.733 74.553 1.00 18.23 178 THR A C 1
ATOM 1265 O O . THR A 1 177 ? 12.090 34.609 74.057 1.00 22.65 178 THR A O 1
ATOM 1269 N N . ASP A 1 178 ? 11.410 36.764 74.290 1.00 16.21 179 ASP A N 1
ATOM 1270 C CA . ASP A 1 178 ? 10.352 36.649 73.256 1.00 16.78 179 ASP A CA 1
ATOM 1271 C C . ASP A 1 178 ? 10.901 36.782 71.866 1.00 15.52 179 ASP A C 1
ATOM 1272 O O . ASP A 1 178 ? 10.190 36.471 70.886 1.00 17.15 179 ASP A O 1
ATOM 1277 N N . ILE A 1 179 ? 12.120 37.327 71.692 1.00 14.63 180 ILE A N 1
ATOM 1278 C CA . ILE A 1 179 ? 12.597 37.609 70.382 1.00 14.01 180 ILE A CA 1
ATOM 1279 C C . ILE A 1 179 ? 13.379 36.409 69.788 1.00 15.33 180 ILE A C 1
ATOM 1280 O O . ILE A 1 179 ? 14.319 35.882 70.434 1.00 18.86 180 ILE A O 1
ATOM 1285 N N . LYS A 1 180 ? 13.038 35.985 68.598 1.00 14.00 181 LYS A N 1
ATOM 1286 C CA . LYS A 1 180 ? 13.725 34.884 67.904 1.00 14.97 181 LYS A CA 1
ATOM 1287 C C . LYS A 1 180 ? 13.986 35.306 66.461 1.00 12.26 181 LYS A C 1
ATOM 1288 O O . LYS A 1 180 ? 13.368 36.221 65.903 1.00 13.73 181 LYS A O 1
ATOM 1294 N N . LYS A 1 181 ? 14.970 34.632 65.910 1.00 13.35 182 LYS A N 1
ATOM 1295 C CA . LYS A 1 181 ? 15.243 34.733 64.483 1.00 14.70 182 LYS A CA 1
ATOM 1296 C C . LYS A 1 181 ? 15.661 36.149 64.009 1.00 14.43 182 LYS A C 1
ATOM 1297 O O . LYS A 1 181 ? 15.347 36.587 62.900 1.00 14.17 182 LYS A O 1
ATOM 1303 N N . MET A 1 182 ? 16.419 36.817 64.854 1.00 13.98 183 MET A N 1
ATOM 1304 C CA . MET A 1 182 ? 17.058 38.052 64.442 1.00 13.99 183 MET A CA 1
ATOM 1305 C C . MET A 1 182 ? 18.186 37.706 63.479 1.00 11.62 183 MET A C 1
ATOM 1306 O O . MET A 1 182 ? 18.835 36.677 63.612 1.00 12.90 183 MET A O 1
ATOM 1311 N N . THR A 1 183 ? 18.386 38.605 62.526 1.00 12.40 184 THR A N 1
ATOM 1312 C CA . THR A 1 183 ? 19.520 38.432 61.558 1.00 12.84 184 THR A CA 1
ATOM 1313 C C . THR A 1 183 ? 20.218 39.751 61.332 1.00 13.01 184 THR A C 1
ATOM 1314 O O . THR A 1 183 ? 19.562 40.795 61.057 1.00 13.48 184 THR A O 1
ATOM 1318 N N . ILE A 1 184 ? 21.537 39.731 61.398 1.00 10.89 185 ILE A N 1
ATOM 1319 C CA . ILE A 1 184 ? 22.387 40.797 60.947 1.00 10.96 185 ILE A CA 1
ATOM 1320 C C . ILE A 1 184 ? 23.058 40.295 59.666 1.00 11.00 185 ILE A C 1
ATOM 1321 O O . ILE A 1 184 ? 23.664 39.193 59.674 1.00 11.72 185 ILE A O 1
ATOM 1326 N N . TRP A 1 185 ? 22.913 41.029 58.578 1.00 11.01 186 TRP A N 1
ATOM 1327 C CA . TRP A 1 185 ? 23.543 40.657 57.324 1.00 10.93 186 TRP A CA 1
ATOM 1328 C C . TRP A 1 185 ? 24.725 41.498 57.019 1.00 11.19 186 TRP A C 1
ATOM 1329 O O . TRP A 1 185 ? 24.722 42.704 57.234 1.00 13.38 186 TRP A O 1
ATOM 1340 N N . GLY A 1 186 ? 25.780 40.892 56.502 1.00 10.38 187 GLY A N 1
ATOM 1341 C CA . GLY A 1 186 ? 26.892 41.658 55.942 1.00 11.20 187 GLY A CA 1
ATOM 1342 C C . GLY A 1 186 ? 28.031 41.943 56.886 1.00 10.79 187 GLY A C 1
ATOM 1343 O O . GLY A 1 186 ? 28.569 41.062 57.534 1.00 10.78 187 GLY A O 1
ATOM 1344 N N . ASN A 1 187 ? 28.545 43.161 56.850 1.00 12.75 188 ASN A N 1
ATOM 1345 C CA . ASN A 1 187 ? 29.673 43.628 57.532 1.00 12.08 188 ASN A CA 1
ATOM 1346 C C . ASN A 1 187 ? 29.397 44.093 58.929 1.00 13.20 188 ASN A C 1
ATOM 1347 O O . ASN A 1 187 ? 28.365 44.655 59.167 1.00 13.33 188 ASN A O 1
ATOM 1352 N N . HIS A 1 188 ? 30.331 43.879 59.839 1.00 13.09 189 HIS A N 1
ATOM 1353 C CA . HIS A 1 188 ? 30.325 44.522 61.199 1.00 12.42 189 HIS A CA 1
ATOM 1354 C C . HIS A 1 188 ? 30.809 45.981 61.012 1.00 12.73 189 HIS A C 1
ATOM 1355 O O . HIS A 1 188 ? 31.982 46.234 61.226 1.00 15.80 189 HIS A O 1
ATOM 1362 N N . SER A 1 189 ? 29.913 46.807 60.582 1.00 13.40 190 SER A N 1
ATOM 1363 C CA . SER A 1 189 ? 30.192 48.177 60.236 1.00 14.96 190 SER A CA 1
ATOM 1364 C C . SER A 1 189 ? 28.910 48.925 60.195 1.00 15.32 190 SER A C 1
ATOM 1365 O O . SER A 1 189 ? 27.817 48.407 60.348 1.00 16.05 190 SER A O 1
ATOM 1368 N N . ALA A 1 190 ? 28.999 50.185 59.807 1.00 17.86 191 ALA A N 1
ATOM 1369 C CA . ALA A 1 190 ? 27.843 50.959 59.586 1.00 17.22 191 ALA A CA 1
ATOM 1370 C C . ALA A 1 190 ? 26.897 50.554 58.468 1.00 15.90 191 ALA A C 1
ATOM 1371 O O . ALA A 1 190 ? 25.758 51.048 58.382 1.00 16.91 191 ALA A O 1
ATOM 1373 N N . THR A 1 191 ? 27.330 49.652 57.559 1.00 13.93 192 THR A N 1
ATOM 1374 C CA . THR A 1 191 ? 26.478 49.104 56.514 1.00 15.23 192 THR A CA 1
ATOM 1375 C C . THR A 1 191 ? 25.800 47.825 56.869 1.00 14.22 192 THR A C 1
ATOM 1376 O O . THR A 1 191 ? 24.995 47.320 56.104 1.00 16.01 192 THR A O 1
ATOM 1380 N N . GLN A 1 192 ? 25.994 47.364 58.121 1.00 12.38 193 GLN A N 1
ATOM 1381 C CA . GLN A 1 192 ? 25.273 46.159 58.543 1.00 13.55 193 GLN A CA 1
ATOM 1382 C C . GLN A 1 192 ? 23.789 46.314 58.354 1.00 16.13 193 GLN A C 1
ATOM 1383 O O 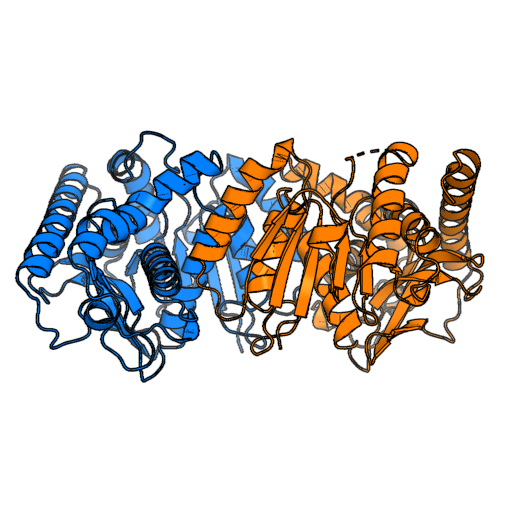. GLN A 1 192 ? 23.185 47.437 58.542 1.00 17.11 193 GLN A O 1
ATOM 1389 N N . TYR A 1 193 ? 23.115 45.241 57.990 1.00 14.25 194 TYR A N 1
ATOM 1390 C CA . TYR A 1 193 ? 21.672 45.223 57.809 1.00 14.20 194 TYR A CA 1
ATOM 1391 C C . TYR A 1 193 ? 21.005 44.351 58.854 1.00 15.66 194 TYR A C 1
ATOM 1392 O O . TYR A 1 193 ? 20.997 43.146 58.751 1.00 13.85 194 TYR A O 1
ATOM 1401 N N . PRO A 1 194 ? 20.383 44.956 59.909 1.00 15.50 195 PRO A N 1
ATOM 1402 C CA . PRO A 1 194 ? 19.572 44.198 60.803 1.00 15.95 195 PRO A CA 1
ATOM 1403 C C . PRO A 1 194 ? 18.188 43.925 60.218 1.00 16.12 195 PRO A C 1
ATOM 1404 O O . PRO A 1 194 ? 17.475 44.920 59.905 1.00 19.30 195 PRO A O 1
ATOM 1408 N N . ASP A 1 195 ? 17.766 42.709 60.126 1.00 17.73 196 ASP A N 1
ATOM 1409 C CA . ASP A 1 195 ? 16.596 42.266 59.361 1.00 17.31 196 ASP A CA 1
ATOM 1410 C C . ASP A 1 195 ? 15.482 41.796 60.284 1.00 19.29 196 ASP A C 1
ATOM 1411 O O . ASP A 1 195 ? 15.553 40.720 60.889 1.00 23.21 196 ASP A O 1
ATOM 1416 N N . LEU A 1 196 ? 14.471 42.646 60.425 1.00 18.58 197 LEU A N 1
ATOM 1417 C CA . LEU A 1 196 ? 13.188 42.296 61.161 1.00 19.81 197 LEU A CA 1
ATOM 1418 C C . LEU A 1 196 ? 12.260 41.467 60.397 1.00 20.25 197 LEU A C 1
ATOM 1419 O O . LEU A 1 196 ? 11.286 40.928 60.969 1.00 19.53 197 LEU A O 1
ATOM 1424 N N . PHE A 1 197 ? 12.397 41.397 59.071 1.00 18.86 198 PHE A N 1
ATOM 1425 C CA . PHE A 1 197 ? 11.380 40.749 58.275 1.00 19.30 198 PHE A CA 1
ATOM 1426 C C . PHE A 1 197 ? 11.312 39.282 58.426 1.00 18.97 198 PHE A C 1
ATOM 1427 O O . PHE A 1 197 ? 10.271 38.645 58.130 1.00 22.27 198 PHE A O 1
ATOM 1435 N N . HIS A 1 198 ? 12.363 38.659 58.963 1.00 15.82 199 HIS A N 1
ATOM 1436 C CA . HIS A 1 198 ? 12.278 37.262 59.234 1.00 16.29 199 HIS A CA 1
ATOM 1437 C C . HIS A 1 198 ? 12.272 36.985 60.764 1.00 18.32 199 HIS A C 1
ATOM 1438 O O . HIS A 1 198 ? 12.299 35.818 61.129 1.00 19.78 199 HIS A O 1
ATOM 1445 N N . ALA A 1 199 ? 12.315 38.036 61.572 1.00 14.20 200 ALA A N 1
ATOM 1446 C CA . ALA A 1 199 ? 12.395 37.881 63.043 1.00 14.69 200 ALA A CA 1
ATOM 1447 C C . ALA A 1 199 ? 10.993 37.652 63.621 1.00 15.34 200 ALA A C 1
ATOM 1448 O O . ALA A 1 199 ? 10.010 37.925 62.930 1.00 15.81 200 ALA A O 1
ATOM 1450 N N . GLU A 1 200 ? 10.921 37.183 64.853 1.00 15.22 201 GLU A N 1
ATOM 1451 C CA . GLU A 1 200 ? 9.651 36.894 65.497 1.00 15.27 201 GLU A CA 1
ATOM 1452 C C . GLU A 1 200 ? 9.639 37.558 66.868 1.00 15.71 201 GLU A C 1
ATOM 1453 O O . GLU A 1 200 ? 10.653 37.568 67.580 1.00 15.23 201 GLU A O 1
ATOM 1459 N N . VAL A 1 201 ? 8.491 38.091 67.250 1.00 14.78 202 VAL A N 1
ATOM 1460 C CA . VAL A 1 201 ? 8.261 38.517 68.612 1.00 14.40 202 VAL A CA 1
ATOM 1461 C C . VAL A 1 201 ? 7.168 37.562 69.156 1.00 15.11 202 VAL A C 1
ATOM 1462 O O . VAL A 1 201 ? 6.009 37.715 68.734 1.00 14.73 202 VAL A O 1
ATOM 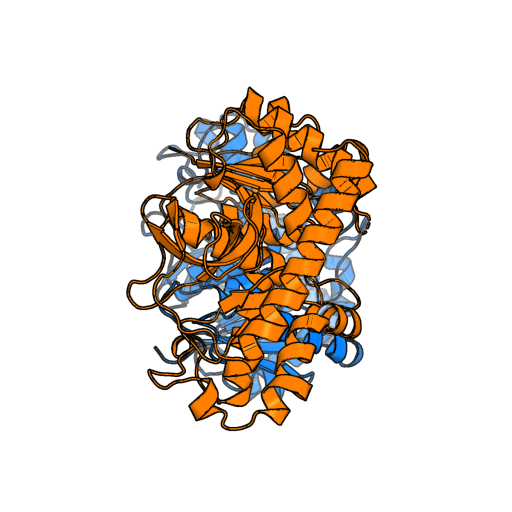1466 N N . ALA A 1 202 ? 7.518 36.618 70.008 1.00 14.42 203 ALA A N 1
ATOM 1467 C CA . ALA A 1 202 ? 6.586 35.587 70.509 1.00 15.37 203 ALA A CA 1
ATOM 1468 C C . ALA A 1 202 ? 5.605 35.008 69.481 1.00 15.23 203 ALA A C 1
ATOM 1469 O O . ALA A 1 202 ? 4.382 35.180 69.618 1.00 15.80 203 ALA A O 1
ATOM 1471 N N . GLY A 1 203 ? 6.106 34.430 68.413 1.00 15.73 204 GLY A N 1
ATOM 1472 C CA . GLY A 1 203 ? 5.267 33.785 67.447 1.00 16.92 204 GLY A CA 1
ATOM 1473 C C . GLY A 1 203 ? 4.593 34.706 66.506 1.00 16.50 204 GLY A C 1
ATOM 1474 O O . GLY A 1 203 ? 3.678 34.264 65.868 1.00 21.82 204 GLY A O 1
ATOM 1475 N N . LYS A 1 204 ? 5.001 35.956 66.429 1.00 14.41 205 LYS A N 1
ATOM 1476 C CA . LYS A 1 204 ? 4.439 36.917 65.534 1.00 15.44 205 LYS A CA 1
ATOM 1477 C C . LYS A 1 204 ? 5.532 37.567 64.684 1.00 16.26 205 LYS A C 1
ATOM 1478 O O . LYS A 1 204 ? 6.602 37.869 65.202 1.00 16.39 205 LYS A O 1
ATOM 1484 N N . ASN A 1 205 ? 5.265 37.823 63.419 1.00 15.57 206 ASN A N 1
ATOM 1485 C CA . ASN A 1 205 ? 6.356 38.407 62.580 1.00 17.27 206 ASN A CA 1
ATOM 1486 C C . ASN A 1 205 ? 6.707 39.772 63.135 1.00 16.51 206 ASN A C 1
ATOM 1487 O O . ASN A 1 205 ? 5.875 40.666 63.317 1.00 16.48 206 ASN A O 1
ATOM 1492 N N . ALA A 1 206 ? 8.004 40.019 63.341 1.00 15.82 207 ALA A N 1
ATOM 1493 C CA . ALA A 1 206 ? 8.427 41.218 63.945 1.00 16.20 207 ALA A CA 1
ATOM 1494 C C . ALA A 1 206 ? 8.105 42.508 63.259 1.00 16.70 207 ALA A C 1
ATOM 1495 O O . ALA A 1 206 ? 7.693 43.463 63.883 1.00 18.64 207 ALA A O 1
ATOM 1497 N N . ALA A 1 207 ? 8.275 42.515 61.949 1.00 17.59 208 ALA A N 1
ATOM 1498 C CA . ALA A 1 207 ? 7.996 43.681 61.157 1.00 20.79 208 ALA A CA 1
ATOM 1499 C C . ALA A 1 207 ? 6.488 43.995 61.221 1.00 22.03 208 ALA A C 1
ATOM 1500 O O . ALA A 1 207 ? 6.116 45.183 61.330 1.00 22.13 208 ALA A O 1
ATOM 1502 N N . GLU A 1 208 ? 5.657 42.950 61.225 1.00 22.39 209 GLU A N 1
ATOM 1503 C CA . GLU A 1 208 ? 4.206 43.146 61.357 1.00 24.99 209 GLU A CA 1
ATOM 1504 C C . GLU A 1 208 ? 3.813 43.671 62.724 1.00 24.66 209 GLU A C 1
ATOM 1505 O O . GLU A 1 208 ? 2.886 44.442 62.853 1.00 22.92 209 GLU A O 1
ATOM 1511 N N . VAL A 1 209 ? 4.524 43.256 63.777 1.00 21.04 210 VAL A N 1
ATOM 1512 C CA . VAL A 1 209 ? 4.212 43.716 65.104 1.00 19.99 210 VAL A CA 1
ATOM 1513 C C . VAL A 1 209 ? 4.607 45.177 65.255 1.00 22.28 210 VAL A C 1
ATOM 1514 O O . VAL A 1 209 ? 3.906 45.963 65.800 1.00 23.96 210 VAL A O 1
ATOM 1518 N N . VAL A 1 210 ? 5.786 45.549 64.726 1.00 21.11 211 VAL A N 1
ATOM 1519 C CA . VAL A 1 210 ? 6.152 46.943 64.789 1.00 22.97 211 VAL A CA 1
ATOM 1520 C C . VAL A 1 210 ? 5.208 47.784 63.897 1.00 25.11 211 VAL A C 1
ATOM 1521 O O . VAL A 1 210 ? 4.883 48.887 64.268 1.00 27.96 211 VAL A O 1
ATOM 1525 N N . ASN A 1 211 ? 4.858 47.250 62.733 1.00 28.11 212 ASN A N 1
ATOM 1526 C CA . ASN A 1 211 ? 3.961 47.910 61.778 1.00 32.08 212 ASN A CA 1
ATOM 1527 C C . ASN A 1 211 ? 4.340 49.363 61.482 1.00 36.76 212 ASN A C 1
ATOM 1528 O O . ASN A 1 211 ? 3.516 50.276 61.604 1.00 30.83 212 ASN A O 1
ATOM 1533 N N . ASP A 1 212 ? 5.580 49.584 61.071 1.00 29.37 213 ASP A N 1
ATOM 1534 C CA . ASP A 1 212 ? 6.056 50.975 60.902 1.00 27.79 213 ASP A CA 1
ATOM 1535 C C . ASP A 1 212 ? 7.383 51.006 60.177 1.00 27.49 213 ASP A C 1
ATOM 1536 O O . ASP A 1 212 ? 8.483 51.005 60.820 1.00 23.47 213 ASP A O 1
ATOM 1541 N N . GLN A 1 213 ? 7.291 51.012 58.854 1.00 25.16 214 GLN A N 1
ATOM 1542 C CA . GLN A 1 213 ? 8.470 50.912 58.012 1.00 26.92 214 GLN A CA 1
ATOM 1543 C C . GLN A 1 213 ? 9.355 52.074 58.240 1.00 24.51 214 GLN A C 1
ATOM 1544 O O . GLN A 1 213 ? 10.548 51.952 58.156 1.00 24.96 214 GLN A O 1
ATOM 1550 N N . ALA A 1 214 ? 8.779 53.251 58.461 1.00 22.52 215 ALA A N 1
ATOM 1551 C CA . ALA A 1 214 ? 9.582 54.428 58.685 1.00 23.07 215 ALA A CA 1
ATOM 1552 C C . ALA A 1 214 ? 10.461 54.317 59.945 1.00 23.77 215 ALA A C 1
ATOM 1553 O O . ALA A 1 214 ? 11.582 54.809 59.999 1.00 19.77 215 ALA A O 1
ATOM 1555 N N . TRP A 1 215 ? 9.908 53.717 61.012 1.00 21.01 216 TRP A N 1
ATOM 1556 C CA . TRP A 1 215 ? 10.676 53.535 62.246 1.00 18.70 216 TRP A CA 1
ATOM 1557 C C . TRP A 1 215 ? 11.847 52.566 61.960 1.00 16.14 216 TRP A C 1
ATOM 1558 O O . TRP A 1 215 ? 12.981 52.811 62.405 1.00 17.38 216 TRP A O 1
ATOM 1569 N N . ILE A 1 216 ? 11.520 51.533 61.215 1.00 17.62 217 ILE A N 1
ATOM 1570 C CA . ILE A 1 216 ? 12.554 50.535 60.825 1.00 17.11 217 ILE A CA 1
ATOM 1571 C C . ILE A 1 216 ? 13.710 51.245 60.121 1.00 17.67 217 ILE A C 1
ATOM 1572 O O . ILE A 1 216 ? 14.893 51.104 60.477 1.00 15.36 217 ILE A O 1
ATOM 1577 N N . GLU A 1 217 ? 13.360 52.055 59.118 1.00 17.63 218 GLU A N 1
ATOM 1578 C CA . GLU A 1 217 ? 14.412 52.673 58.314 1.00 17.62 218 GLU A CA 1
ATOM 1579 C C . GLU A 1 217 ? 15.128 53.801 58.956 1.00 17.89 218 GLU A C 1
ATOM 1580 O O . GLU A 1 217 ? 16.370 54.000 58.810 1.00 18.65 218 GLU A O 1
ATOM 1586 N N . ASP A 1 218 ? 14.339 54.634 59.676 1.00 16.40 219 ASP A N 1
ATOM 1587 C CA . ASP A 1 218 ? 14.894 55.881 60.182 1.00 18.44 219 ASP A CA 1
ATOM 1588 C C . ASP A 1 218 ? 15.465 55.788 61.565 1.00 17.49 219 ASP A C 1
ATOM 1589 O O . ASP A 1 218 ? 16.241 56.649 61.955 1.00 18.48 219 ASP A O 1
ATOM 1594 N N . GLU A 1 219 ? 15.048 54.799 62.355 1.00 15.72 220 GLU A N 1
ATOM 1595 C CA . GLU A 1 219 ? 15.438 54.694 63.743 1.00 17.21 220 GLU A CA 1
ATOM 1596 C C . GLU A 1 219 ? 16.111 53.362 64.069 1.00 14.21 220 GLU A C 1
ATOM 1597 O O . GLU A 1 219 ? 17.211 53.376 64.539 1.00 17.24 220 GLU A O 1
ATOM 1603 N N . PHE A 1 220 ? 15.417 52.274 63.838 1.00 14.25 221 PHE A N 1
ATOM 1604 C CA . PHE A 1 220 ? 15.982 50.962 64.176 1.00 13.26 221 PHE A CA 1
ATOM 1605 C C . PHE A 1 220 ? 17.320 50.633 63.491 1.00 13.72 221 PHE A C 1
ATOM 1606 O O . PHE A 1 220 ? 18.313 50.379 64.167 1.00 14.81 221 PHE A O 1
ATOM 1614 N N . ILE A 1 221 ? 17.348 50.722 62.170 1.00 13.65 222 ILE A N 1
ATOM 1615 C CA . ILE A 1 221 ? 18.560 50.311 61.442 1.00 15.57 222 ILE A CA 1
ATOM 1616 C C . ILE A 1 221 ? 19.734 51.190 61.838 1.00 16.06 222 ILE A C 1
ATOM 1617 O O . ILE A 1 221 ? 20.786 50.704 62.270 1.00 16.26 222 ILE A O 1
ATOM 1622 N N . PRO A 1 222 ? 19.601 52.534 61.800 1.00 14.81 223 PRO A N 1
ATOM 1623 C CA . PRO A 1 222 ? 20.766 53.353 62.164 1.00 16.42 223 PRO A CA 1
ATOM 1624 C C . PRO A 1 222 ? 21.149 53.312 63.601 1.00 17.00 223 PRO A C 1
ATOM 1625 O O . PRO A 1 222 ? 22.322 53.399 63.964 1.00 17.42 223 PRO A O 1
ATOM 1629 N N . THR A 1 223 ? 20.159 53.076 64.497 1.00 16.97 224 THR A N 1
ATOM 1630 C CA . THR A 1 223 ? 20.484 52.945 65.911 1.00 15.15 224 THR A CA 1
ATOM 1631 C C . THR A 1 223 ? 21.395 51.706 66.162 1.00 14.50 224 THR A C 1
ATOM 1632 O O . THR A 1 223 ? 22.352 51.794 66.918 1.00 16.57 224 THR A O 1
ATOM 1636 N N . VAL A 1 224 ? 21.000 50.589 65.555 1.00 14.06 225 VAL A N 1
ATOM 1637 C CA . VAL A 1 224 ? 21.801 49.358 65.663 1.00 13.85 225 VAL A CA 1
ATOM 1638 C C . VAL A 1 224 ? 23.188 49.577 64.972 1.00 15.11 225 VAL A C 1
ATOM 1639 O O . VAL A 1 224 ? 24.256 49.273 65.526 1.00 15.78 225 VAL A O 1
ATOM 1643 N N . ALA A 1 225 ? 23.137 50.109 63.751 1.00 16.91 226 ALA A N 1
ATOM 1644 C CA . ALA A 1 225 ? 24.368 50.222 62.922 1.00 16.46 226 ALA A CA 1
ATOM 1645 C C . ALA A 1 225 ? 25.394 51.097 63.556 1.00 18.16 226 ALA A C 1
ATOM 1646 O O . ALA A 1 225 ? 26.597 50.878 63.395 1.00 18.16 226 ALA A O 1
ATOM 1648 N N . LYS A 1 226 ? 24.963 52.181 64.217 1.00 17.31 227 LYS A N 1
ATOM 1649 C CA . LYS A 1 226 ? 25.848 53.151 64.757 1.00 19.31 227 LYS A CA 1
ATOM 1650 C C . LYS A 1 226 ? 26.020 53.034 66.254 1.00 18.75 227 LYS A C 1
ATOM 1651 O O . LYS A 1 226 ? 26.556 53.885 66.937 1.00 18.42 227 LYS A O 1
ATOM 1657 N N . ARG A 1 227 ? 25.554 51.920 66.854 1.00 14.94 228 ARG A N 1
ATOM 1658 C CA . ARG A 1 227 ? 25.575 51.826 68.260 1.00 14.47 228 ARG A CA 1
ATOM 1659 C C . ARG A 1 227 ? 26.949 51.897 68.918 1.00 15.64 228 ARG A C 1
ATOM 1660 O O . ARG A 1 227 ? 27.112 52.398 69.997 1.00 16.51 228 ARG A O 1
ATOM 1668 N N . GLY A 1 228 ? 27.932 51.307 68.224 1.00 17.02 229 GLY A N 1
ATOM 1669 C CA . GLY A 1 228 ? 29.258 51.311 68.754 1.00 17.52 229 GLY A CA 1
ATOM 1670 C C . GLY A 1 228 ? 29.766 52.727 68.953 1.00 19.33 229 GLY A C 1
ATOM 1671 O O . GLY A 1 228 ? 30.419 53.017 69.943 1.00 21.06 229 GLY A O 1
ATOM 1672 N N . ALA A 1 229 ? 29.399 53.576 68.017 1.00 20.16 230 ALA A N 1
ATOM 1673 C CA . ALA A 1 229 ? 29.827 55.004 68.095 1.00 22.38 230 ALA A CA 1
ATOM 1674 C C . ALA A 1 229 ? 29.065 55.666 69.221 1.00 22.03 230 ALA A C 1
ATOM 1675 O O . ALA A 1 229 ? 29.580 56.480 69.955 1.00 22.94 230 ALA A O 1
ATOM 1677 N N . ALA A 1 230 ? 27.805 55.278 69.443 1.00 21.24 231 ALA A N 1
ATOM 1678 C CA . ALA A 1 230 ? 27.089 55.788 70.572 1.00 19.82 231 ALA A CA 1
ATOM 1679 C C . ALA A 1 230 ? 27.616 55.407 71.917 1.00 23.27 231 ALA A C 1
ATOM 1680 O O . ALA A 1 230 ? 27.563 56.177 72.875 1.00 21.95 231 ALA A O 1
ATOM 1682 N N . ILE A 1 231 ? 28.138 54.182 72.035 1.00 22.80 232 ILE A N 1
ATOM 1683 C CA . ILE A 1 231 ? 28.756 53.789 73.261 1.00 21.20 232 ILE A CA 1
ATOM 1684 C C . ILE A 1 231 ? 30.042 54.677 73.416 1.00 18.40 232 ILE A C 1
ATOM 1685 O O . ILE A 1 231 ? 30.297 55.092 74.522 1.00 21.31 232 ILE A O 1
ATOM 1690 N N . ILE A 1 232 ? 30.822 54.801 72.342 1.00 23.14 233 ILE A N 1
ATOM 1691 C CA . ILE A 1 232 ? 32.106 55.635 72.455 1.00 21.39 233 ILE A CA 1
ATOM 1692 C C . ILE A 1 232 ? 31.731 57.024 72.979 1.00 27.36 233 ILE A C 1
ATOM 1693 O O . ILE A 1 232 ? 32.355 57.552 73.925 1.00 27.19 233 ILE A O 1
ATOM 1698 N N . ASP A 1 233 ? 30.648 57.588 72.448 1.00 24.80 234 ASP A N 1
ATOM 1699 C CA . ASP A 1 233 ? 30.223 58.952 72.889 1.00 28.60 234 ASP A CA 1
ATOM 1700 C C . ASP A 1 233 ? 29.770 58.978 74.321 1.00 26.43 234 ASP A C 1
ATOM 1701 O O . ASP A 1 233 ? 30.099 59.872 75.034 1.00 30.86 234 ASP A O 1
ATOM 1706 N N . ALA A 1 234 ? 29.055 57.954 74.780 1.00 24.85 235 ALA A N 1
ATOM 1707 C CA . ALA A 1 234 ? 28.556 57.898 76.149 1.00 23.61 235 ALA A CA 1
ATOM 1708 C C . ALA A 1 234 ? 29.571 57.517 77.228 1.00 27.16 235 ALA A C 1
ATOM 1709 O O . ALA A 1 234 ? 29.503 57.991 78.353 1.00 30.69 235 ALA A O 1
ATOM 1711 N N . ARG A 1 235 ? 30.458 56.597 76.867 1.00 26.70 236 ARG A N 1
ATOM 1712 C CA . ARG A 1 235 ? 31.388 55.973 77.799 1.00 27.99 236 ARG A CA 1
ATOM 1713 C C . ARG A 1 235 ? 32.778 56.638 77.712 1.00 28.81 236 ARG A C 1
ATOM 1714 O O . ARG A 1 235 ? 33.553 56.538 78.652 1.00 30.38 236 ARG A O 1
ATOM 1722 N N . GLY A 1 236 ? 33.121 57.214 76.562 1.00 28.34 237 GLY A N 1
ATOM 1723 C CA . GLY A 1 236 ? 34.482 57.686 76.278 1.00 29.60 237 GLY A CA 1
ATOM 1724 C C . GLY A 1 236 ? 35.469 56.644 75.776 1.00 35.85 237 GLY A C 1
ATOM 1725 O O . GLY A 1 236 ? 36.663 56.922 75.565 1.00 36.12 237 GLY A O 1
ATOM 1726 N N . ALA A 1 237 ? 34.978 55.428 75.533 1.00 28.15 238 ALA A N 1
ATOM 1727 C CA . ALA A 1 237 ? 35.830 54.318 75.098 1.00 30.25 238 ALA A CA 1
ATOM 1728 C C . ALA A 1 237 ? 34.860 53.284 74.449 1.00 28.39 238 ALA A C 1
ATOM 1729 O O . ALA A 1 237 ? 33.667 53.367 74.711 1.00 23.56 238 ALA A O 1
ATOM 1731 N N . SER A 1 238 ? 35.407 52.415 73.619 1.00 27.27 239 SER A N 1
ATOM 1732 C CA . SER A 1 238 ? 34.655 51.370 72.942 1.00 23.51 239 SER A CA 1
ATOM 1733 C C . SER A 1 238 ? 33.974 50.446 73.939 1.00 22.95 239 SER A C 1
ATOM 1734 O O . SER A 1 238 ? 34.357 50.327 75.075 1.00 21.49 239 SER A O 1
ATOM 1737 N N . SER A 1 239 ? 32.947 49.736 73.476 1.00 17.77 240 SER A N 1
ATOM 1738 C CA . SER A 1 239 ? 32.333 48.680 74.269 1.00 16.29 240 SER A CA 1
ATOM 1739 C C . SER A 1 239 ? 33.397 47.684 74.711 1.00 15.48 240 SER A C 1
ATOM 1740 O O . SER A 1 239 ? 34.410 47.439 74.004 1.00 17.90 240 SER A O 1
ATOM 1743 N N . ALA A 1 240 ? 33.194 47.148 75.918 1.00 12.94 241 ALA A N 1
ATOM 1744 C CA . ALA A 1 240 ? 34.112 46.096 76.444 1.00 12.59 241 ALA A CA 1
ATOM 1745 C C . ALA A 1 240 ? 33.327 44.978 77.049 1.00 12.63 241 ALA A C 1
ATOM 1746 O O . ALA A 1 240 ? 33.360 43.854 76.536 1.00 12.38 241 ALA A O 1
ATOM 1748 N N . ALA A 1 241 ? 32.620 45.190 78.140 1.00 10.97 242 ALA A N 1
ATOM 1749 C CA . ALA A 1 241 ? 31.873 44.122 78.740 1.00 11.29 242 ALA A CA 1
ATOM 1750 C C . ALA A 1 241 ? 30.838 43.522 77.805 1.00 11.16 242 ALA A C 1
ATOM 1751 O O . ALA A 1 241 ? 30.564 42.312 77.856 1.00 11.63 242 ALA A O 1
ATOM 1753 N N . SER A 1 242 ? 30.136 44.370 77.083 1.00 11.34 243 SER A N 1
ATOM 1754 C CA . SER A 1 242 ? 29.092 43.851 76.131 1.00 9.81 243 SER A CA 1
ATOM 1755 C C . SER A 1 242 ? 29.704 43.114 74.962 1.00 10.38 243 SER A C 1
ATOM 1756 O O . SER A 1 242 ? 29.109 42.182 74.434 1.00 11.13 243 SER A O 1
ATOM 1759 N N . ALA A 1 243 ? 30.887 43.566 74.513 1.00 10.73 244 ALA A N 1
ATOM 1760 C CA . ALA A 1 243 ? 31.618 42.800 73.468 1.00 11.17 244 ALA A CA 1
ATOM 1761 C C . ALA A 1 243 ? 32.083 41.511 73.988 1.00 11.11 244 ALA A C 1
ATOM 1762 O O . ALA A 1 243 ? 32.018 40.486 73.276 1.00 11.27 244 ALA A O 1
ATOM 1764 N N . ALA A 1 244 ? 32.552 41.480 75.249 1.00 10.68 245 ALA A N 1
ATOM 1765 C CA . ALA A 1 244 ? 32.957 40.206 75.824 1.00 10.33 245 ALA A CA 1
ATOM 1766 C C . ALA A 1 244 ? 31.762 39.275 75.938 1.00 10.60 245 ALA A C 1
ATOM 1767 O O . ALA A 1 244 ? 31.817 38.081 75.688 1.00 10.31 245 ALA A O 1
ATOM 1769 N N . SER A 1 245 ? 30.630 39.834 76.344 1.00 10.04 246 SER A N 1
ATOM 1770 C CA . SER A 1 245 ? 29.416 39.007 76.511 1.00 10.16 246 SER A CA 1
ATOM 1771 C C . SER A 1 245 ? 28.964 38.435 75.199 1.00 10.96 246 SER A C 1
ATOM 1772 O O . SER A 1 245 ? 28.584 37.241 75.110 1.00 11.08 246 SER A O 1
ATOM 1775 N N . ALA A 1 246 ? 29.042 39.230 74.125 1.00 10.21 247 ALA A N 1
ATOM 1776 C CA . ALA A 1 246 ? 28.643 38.736 72.804 1.00 9.95 247 ALA A CA 1
ATOM 1777 C C . ALA A 1 246 ? 29.580 37.668 72.269 1.00 10.69 247 ALA A C 1
ATOM 1778 O O . ALA A 1 246 ? 29.164 36.710 71.627 1.00 10.69 247 ALA A O 1
ATOM 1780 N N . THR A 1 247 ? 30.874 37.828 72.608 1.00 10.40 248 THR A N 1
ATOM 1781 C CA . THR A 1 247 ? 31.914 36.846 72.252 1.00 9.36 248 THR A CA 1
ATOM 1782 C C . THR A 1 247 ? 31.581 35.504 72.946 1.00 10.51 248 THR A C 1
ATOM 1783 O O . THR A 1 247 ? 31.642 34.450 72.293 1.00 12.00 248 THR A O 1
ATOM 1787 N N . ILE A 1 248 ? 31.233 35.510 74.222 1.00 10.42 249 ILE A N 1
ATOM 1788 C CA . ILE A 1 248 ? 30.833 34.317 74.921 1.00 11.99 249 ILE A CA 1
ATOM 1789 C C . ILE A 1 248 ? 29.575 33.712 74.293 1.00 11.56 249 ILE A C 1
ATOM 1790 O O . ILE A 1 248 ? 29.543 32.510 73.981 1.00 12.84 249 ILE A O 1
ATOM 1795 N N . ASP A 1 249 ? 28.589 34.537 73.999 1.00 10.72 250 ASP A N 1
ATOM 1796 C CA . ASP A 1 249 ? 27.345 33.995 73.423 1.00 10.98 250 ASP A CA 1
ATOM 1797 C C . ASP A 1 249 ? 27.600 33.337 72.106 1.00 10.59 250 ASP A C 1
ATOM 1798 O O . ASP A 1 249 ? 27.031 32.244 71.777 1.00 12.01 250 ASP A O 1
ATOM 1803 N N . ALA A 1 250 ? 28.344 33.965 71.260 1.00 10.43 251 ALA A N 1
ATOM 1804 C CA . ALA A 1 250 ? 28.597 33.436 69.909 1.00 10.22 251 ALA A CA 1
ATOM 1805 C C . ALA A 1 250 ? 29.381 32.139 70.003 1.00 11.11 251 ALA A C 1
ATOM 1806 O O . ALA A 1 250 ? 29.071 31.183 69.295 1.00 10.45 251 ALA A O 1
ATOM 1808 N N . ALA A 1 251 ? 30.427 32.122 70.826 1.00 10.99 252 ALA A N 1
ATOM 1809 C CA . ALA A 1 251 ? 31.242 30.918 70.957 1.00 10.35 252 ALA A CA 1
ATOM 1810 C C . ALA A 1 251 ? 30.412 29.805 71.596 1.00 11.92 252 ALA A C 1
ATOM 1811 O O . ALA A 1 251 ? 30.554 28.655 71.197 1.00 13.04 252 ALA A O 1
ATOM 1813 N N . ARG A 1 252 ? 29.647 30.115 72.608 1.00 11.50 253 ARG A N 1
ATOM 1814 C CA . ARG A 1 252 ? 28.805 29.118 73.250 1.00 12.25 253 ARG A CA 1
ATOM 1815 C C . ARG A 1 252 ? 27.870 28.502 72.245 1.00 13.43 253 ARG A C 1
ATOM 1816 O O . ARG A 1 252 ? 27.748 27.251 72.180 1.00 14.60 253 ARG A O 1
ATOM 1824 N N . ASP A 1 253 ? 27.133 29.309 71.506 1.00 11.57 254 ASP A N 1
ATOM 1825 C CA . ASP A 1 253 ? 26.133 28.767 70.537 1.00 12.97 254 ASP A CA 1
ATOM 1826 C C . ASP A 1 253 ? 26.847 27.990 69.454 1.00 14.49 254 ASP A C 1
ATOM 1827 O O . ASP A 1 253 ? 26.376 26.933 68.998 1.00 12.91 254 ASP A O 1
ATOM 1832 N N . TRP A 1 254 ? 28.027 28.404 69.019 1.00 12.36 255 TRP A N 1
ATOM 1833 C CA . TRP A 1 254 ? 28.783 27.681 68.007 1.00 11.68 255 TRP A CA 1
ATOM 1834 C C . TRP A 1 254 ? 29.139 26.273 68.468 1.00 12.98 255 TRP A C 1
ATOM 1835 O O . TRP A 1 254 ? 28.894 25.283 67.770 1.00 14.07 255 TRP A O 1
ATOM 1846 N N . LEU A 1 255 ? 29.635 26.200 69.703 1.00 12.62 256 LEU A N 1
ATOM 1847 C CA . LEU A 1 255 ? 30.099 24.922 70.266 1.00 13.89 256 LEU A CA 1
ATOM 1848 C C . LEU A 1 255 ? 28.966 24.064 70.756 1.00 15.88 256 LEU A C 1
ATOM 1849 O O . LEU A 1 255 ? 29.100 22.819 70.613 1.00 19.33 256 LEU A O 1
ATOM 1854 N N . LEU A 1 256 ? 27.923 24.621 71.331 1.00 14.68 257 LEU A N 1
ATOM 1855 C CA . LEU A 1 256 ? 26.862 23.805 72.007 1.00 15.74 257 LEU A CA 1
ATOM 1856 C C . LEU A 1 256 ? 25.605 23.739 71.249 1.00 18.00 257 LEU A C 1
ATOM 1857 O O . LEU A 1 256 ? 24.734 22.932 71.608 1.00 19.95 257 LEU A O 1
ATOM 1862 N N . GLY A 1 257 ? 25.437 24.571 70.235 1.00 15.62 258 GLY A N 1
ATOM 1863 C CA . GLY A 1 257 ? 24.292 24.538 69.367 1.00 16.08 258 GLY A CA 1
ATOM 1864 C C . GLY A 1 257 ? 23.224 25.541 69.646 1.00 14.92 258 GLY A C 1
ATOM 1865 O O . GLY A 1 257 ? 22.990 25.965 70.780 1.00 18.50 258 GLY A O 1
ATOM 1866 N N . THR A 1 258 ? 22.496 25.889 68.612 1.00 15.43 259 THR A N 1
ATOM 1867 C CA . THR A 1 258 ? 21.367 26.782 68.717 1.00 17.42 259 THR A CA 1
ATOM 1868 C C . THR A 1 258 ? 20.067 26.036 69.133 1.00 18.45 259 THR A C 1
ATOM 1869 O O . THR A 1 258 ? 19.905 24.860 68.780 1.00 20.57 259 THR A O 1
ATOM 1873 N N . PRO A 1 259 ? 19.161 26.735 69.794 1.00 22.70 260 PRO A N 1
ATOM 1874 C CA . PRO A 1 259 ? 17.810 26.141 70.078 1.00 25.90 260 PRO A CA 1
ATOM 1875 C C . PRO A 1 259 ? 17.041 25.757 68.838 1.00 26.66 260 PRO A C 1
ATOM 1876 O O . PRO A 1 259 ? 17.219 26.342 67.758 1.00 23.06 260 PRO A O 1
ATOM 1880 N N . ALA A 1 260 ? 16.132 24.778 68.943 1.00 24.41 261 ALA A N 1
ATOM 1881 C CA . ALA A 1 260 ? 15.445 24.300 67.805 1.00 28.39 261 ALA A CA 1
ATOM 1882 C C . ALA A 1 260 ? 14.586 25.352 67.173 1.00 26.59 261 ALA A C 1
ATOM 1883 O O . ALA A 1 260 ? 14.251 25.298 65.975 1.00 34.61 261 ALA A O 1
ATOM 1885 N N . ASP A 1 261 ? 14.160 26.329 67.925 1.00 25.64 262 ASP A N 1
ATOM 1886 C CA . ASP A 1 261 ? 13.187 27.192 67.283 1.00 32.10 262 ASP A CA 1
ATOM 1887 C C . ASP A 1 261 ? 13.802 28.542 66.782 1.00 32.34 262 ASP A C 1
ATOM 1888 O O . ASP A 1 261 ? 13.088 29.535 66.723 1.00 26.96 262 ASP A O 1
ATOM 1893 N N . ASP A 1 262 ? 15.134 28.592 66.587 1.00 25.33 263 ASP A N 1
ATOM 1894 C CA . ASP A 1 262 ? 15.826 29.902 66.597 1.00 21.71 263 ASP A CA 1
ATOM 1895 C C . ASP A 1 262 ? 17.055 29.832 65.643 1.00 19.67 263 ASP A C 1
ATOM 1896 O O . ASP A 1 262 ? 17.500 28.769 65.244 1.00 19.76 263 ASP A O 1
ATOM 1901 N N . TRP A 1 263 ? 17.650 31.004 65.386 1.00 16.61 264 TRP A N 1
ATOM 1902 C CA . TRP A 1 263 ? 18.947 30.990 64.680 1.00 16.20 264 TRP A CA 1
ATOM 1903 C C . TRP A 1 263 ? 19.709 32.192 65.240 1.00 13.40 264 TRP A C 1
ATOM 1904 O O . TRP A 1 263 ? 19.164 32.981 65.988 1.00 14.74 264 TRP A O 1
ATOM 1915 N N . VAL A 1 264 ? 20.981 32.293 64.874 1.00 12.28 265 VAL A N 1
ATOM 1916 C CA . VAL A 1 264 ? 21.801 33.413 65.330 1.00 12.33 265 VAL A CA 1
ATOM 1917 C C . VAL A 1 264 ? 22.540 33.964 64.133 1.00 11.94 265 VAL A C 1
ATOM 1918 O O . VAL A 1 264 ? 22.480 33.467 63.045 1.00 12.06 265 VAL A O 1
ATOM 1922 N N . SER A 1 265 ? 23.197 35.094 64.326 1.00 10.93 266 SER A N 1
ATOM 1923 C CA . SER A 1 265 ? 24.007 35.732 63.284 1.00 11.33 266 SER A CA 1
ATOM 1924 C C . SER A 1 265 ? 25.475 35.401 63.502 1.00 10.28 266 SER A C 1
ATOM 1925 O O . SER A 1 265 ? 25.979 35.524 64.629 1.00 10.79 266 SER A O 1
ATOM 1928 N N . MET A 1 266 ? 26.173 34.957 62.441 1.00 10.58 267 MET A N 1
ATOM 1929 C CA . MET A 1 266 ? 27.624 34.700 62.477 1.00 10.62 267 MET A CA 1
ATOM 1930 C C . MET A 1 266 ? 28.151 35.135 61.129 1.00 9.75 267 MET A C 1
ATOM 1931 O O . MET A 1 266 ? 27.522 34.904 60.108 1.00 10.60 267 MET A O 1
ATOM 1936 N N . ALA A 1 267 ? 29.268 35.867 61.113 1.00 9.16 268 ALA A N 1
ATOM 1937 C CA . ALA A 1 267 ? 29.955 36.148 59.877 1.00 8.30 268 ALA A CA 1
ATOM 1938 C C . ALA A 1 267 ? 30.937 35.042 59.519 1.00 9.93 268 ALA A C 1
ATOM 1939 O O . ALA A 1 267 ? 31.880 34.715 60.278 1.00 10.41 268 ALA A O 1
ATOM 1941 N N . VAL A 1 268 ? 30.582 34.395 58.424 1.00 9.79 269 VAL A N 1
ATOM 1942 C CA . VAL A 1 268 ? 31.286 33.188 57.989 1.00 10.27 269 VAL A CA 1
ATOM 1943 C C . VAL A 1 268 ? 31.468 33.202 56.489 1.00 10.58 269 VAL A C 1
ATOM 1944 O O . VAL A 1 268 ? 30.919 34.083 55.818 1.00 10.48 269 VAL A O 1
ATOM 1948 N N . VAL A 1 269 ? 32.235 32.250 55.967 1.00 10.47 270 VAL A N 1
ATOM 1949 C CA . VAL A 1 269 ? 32.587 32.298 54.533 1.00 11.16 270 VAL A CA 1
ATOM 1950 C C . VAL A 1 269 ? 31.386 32.018 53.634 1.00 12.23 270 VAL A C 1
ATOM 1951 O O . VAL A 1 269 ? 30.623 31.039 53.834 1.00 13.10 270 VAL A O 1
ATOM 1955 N N . SER A 1 270 ? 31.186 32.881 52.669 1.00 11.78 271 SER A N 1
ATOM 1956 C CA . SER A 1 270 ? 30.113 32.755 51.707 1.00 12.23 271 SER A CA 1
ATOM 1957 C C . SER A 1 270 ? 30.446 31.719 50.600 1.00 13.28 271 SER A C 1
ATOM 1958 O O . SER A 1 270 ? 31.468 31.764 49.975 1.00 13.27 271 SER A O 1
ATOM 1961 N N . ASP A 1 271 ? 29.409 30.859 50.389 1.00 15.22 272 ASP A N 1
ATOM 1962 C CA . ASP A 1 271 ? 29.370 29.997 49.223 1.00 15.88 272 ASP A CA 1
ATOM 1963 C C . ASP A 1 271 ? 28.545 30.573 48.087 1.00 18.83 272 ASP A C 1
ATOM 1964 O O . ASP A 1 271 ? 28.222 29.845 47.088 1.00 20.04 272 ASP A O 1
ATOM 1969 N N . GLY A 1 272 ? 28.212 31.868 48.143 1.00 14.21 273 GLY A N 1
ATOM 1970 C CA . GLY A 1 272 ? 27.371 32.481 47.135 1.00 15.57 273 GLY A CA 1
ATOM 1971 C C . GLY A 1 272 ? 25.933 32.613 47.551 1.00 15.18 273 GLY A C 1
ATOM 1972 O O . GLY A 1 272 ? 25.128 33.270 46.824 1.00 15.98 273 GLY A O 1
ATOM 1973 N N . SER A 1 273 ? 25.527 32.002 48.646 1.00 15.02 274 SER A N 1
ATOM 1974 C CA . SER A 1 273 ? 24.151 32.103 49.204 1.00 16.23 274 SER A CA 1
ATOM 1975 C C . SER A 1 273 ? 23.655 33.480 49.267 1.00 17.09 274 SER A C 1
ATOM 1976 O O . SER A 1 273 ? 24.374 34.409 49.647 1.00 14.03 274 SER A O 1
ATOM 1979 N N . TYR A 1 274 ? 22.386 33.675 48.919 1.00 14.79 275 TYR A N 1
ATOM 1980 C CA . TYR A 1 274 ? 21.741 34.948 49.020 1.00 15.10 275 TYR A CA 1
ATOM 1981 C C . TYR A 1 274 ? 22.380 36.049 48.204 1.00 15.94 275 TYR A C 1
ATOM 1982 O O . TYR A 1 274 ? 22.209 37.206 48.465 1.00 18.05 275 TYR A O 1
ATOM 1991 N N . GLY A 1 275 ? 23.120 35.683 47.161 1.00 16.16 276 GLY A N 1
ATOM 1992 C CA . GLY A 1 275 ? 23.785 36.642 46.360 1.00 16.96 276 GLY A CA 1
ATOM 1993 C C . GLY A 1 275 ? 24.965 37.340 46.974 1.00 17.13 276 GLY A C 1
ATOM 1994 O O . GLY A 1 275 ? 25.350 38.436 46.551 1.00 17.56 276 GLY A O 1
ATOM 1995 N N . VAL A 1 276 ? 25.517 36.714 48.011 1.00 14.13 277 VAL A N 1
ATOM 1996 C CA . VAL A 1 276 ? 26.667 37.260 48.673 1.00 13.77 277 VAL A CA 1
ATOM 1997 C C . VAL A 1 276 ? 27.936 36.702 48.022 1.00 12.24 277 VAL A C 1
ATOM 1998 O O . VAL A 1 276 ? 28.084 35.506 47.978 1.00 13.77 277 VAL A O 1
ATOM 2002 N N . PRO A 1 277 ? 28.792 37.578 47.433 1.00 12.37 278 PRO A N 1
ATOM 2003 C CA . PRO A 1 277 ? 29.930 37.086 46.676 1.00 13.19 278 PRO A CA 1
ATOM 2004 C C . PRO A 1 277 ? 30.663 35.962 47.398 1.00 14.08 278 PRO A C 1
ATOM 2005 O O . PRO A 1 277 ? 31.010 36.080 48.590 1.00 12.56 278 PRO A O 1
ATOM 2009 N N . GLU A 1 278 ? 31.014 34.932 46.682 1.00 13.97 279 GLU A N 1
ATOM 2010 C CA . GLU A 1 278 ? 31.706 33.783 47.258 1.00 15.40 279 GLU A CA 1
ATOM 2011 C C . GLU A 1 278 ? 33.033 34.229 47.813 1.00 13.86 279 GLU A C 1
ATOM 2012 O O . GLU A 1 278 ? 33.745 35.051 47.242 1.00 13.18 279 GLU A O 1
ATOM 2018 N N . GLY A 1 279 ? 33.350 33.649 48.966 1.00 13.08 280 GLY A N 1
ATOM 2019 C CA . GLY A 1 279 ? 34.628 33.817 49.605 1.00 13.38 280 GLY A CA 1
ATOM 2020 C C . GLY A 1 279 ? 34.693 34.990 50.581 1.00 12.10 280 GLY A C 1
ATOM 2021 O O . GLY A 1 279 ? 35.685 35.061 51.355 1.00 13.77 280 GLY A O 1
ATOM 2022 N N . LEU A 1 280 ? 33.690 35.857 50.587 1.00 11.79 281 LEU A N 1
ATOM 2023 C CA . LEU A 1 280 ? 33.651 36.849 51.640 1.00 12.04 281 LEU A CA 1
ATOM 2024 C C . LEU A 1 280 ? 33.294 36.225 52.953 1.00 11.35 281 LEU A C 1
ATOM 2025 O O . LEU A 1 280 ? 32.455 35.332 53.021 1.00 13.72 281 LEU A O 1
ATOM 2030 N N . ILE A 1 281 ? 33.826 36.774 54.049 1.00 10.17 282 ILE A N 1
ATOM 2031 C CA . ILE A 1 281 ? 33.316 36.526 55.408 1.00 10.62 282 ILE A CA 1
ATOM 2032 C C . ILE A 1 281 ? 32.216 37.573 55.583 1.00 10.62 282 ILE A C 1
ATOM 2033 O O . ILE A 1 281 ? 32.456 38.800 55.617 1.00 11.41 282 ILE A O 1
ATOM 2038 N N . SER A 1 282 ? 31.007 37.090 55.714 1.00 9.89 283 SER A N 1
ATOM 2039 C CA . SER A 1 282 ? 29.800 37.995 55.756 1.00 8.63 283 SER A CA 1
ATOM 2040 C C . SER A 1 282 ? 28.829 37.433 56.765 1.00 9.63 283 SER A C 1
ATOM 2041 O O . SER A 1 282 ? 28.708 36.170 56.887 1.00 11.08 283 SER A O 1
ATOM 2044 N N . SER A 1 283 ? 28.128 38.302 57.477 1.00 9.33 284 SER A N 1
ATOM 2045 C CA . SER A 1 283 ? 27.154 37.815 58.451 1.00 9.99 284 SER A CA 1
ATOM 2046 C C . SER A 1 283 ? 25.922 37.234 57.779 1.00 10.21 284 SER A C 1
ATOM 2047 O O . SER A 1 283 ? 25.308 37.881 56.907 1.00 10.57 284 SER A O 1
ATOM 2050 N N . PHE A 1 284 ? 25.532 36.041 58.187 1.00 10.82 285 PHE A N 1
ATOM 2051 C CA . PHE A 1 284 ? 24.383 35.267 57.724 1.00 9.81 285 PHE A CA 1
ATOM 2052 C C . PHE A 1 284 ? 23.581 34.850 58.936 1.00 10.49 285 PHE A C 1
ATOM 2053 O O . PHE A 1 284 ? 24.156 34.608 60.035 1.00 10.51 285 PHE A O 1
ATOM 2061 N N . PRO A 1 285 ? 22.270 34.524 58.714 1.00 10.87 286 PRO A N 1
ATOM 2062 C CA . PRO A 1 285 ? 21.538 33.738 59.694 1.00 11.71 286 PRO A CA 1
ATOM 2063 C C . PRO A 1 285 ? 22.034 32.311 59.644 1.00 11.30 286 PRO A C 1
ATOM 2064 O O . PRO A 1 285 ? 22.098 31.762 58.524 1.00 13.16 286 PRO A O 1
ATOM 2068 N N . VAL A 1 286 ? 22.393 31.731 60.783 1.00 10.92 287 VAL A N 1
ATOM 2069 C CA . VAL A 1 286 ? 22.904 30.383 60.832 1.00 12.40 287 VAL A CA 1
ATOM 2070 C C . VAL A 1 286 ? 22.311 29.637 62.028 1.00 11.86 287 VAL A C 1
ATOM 2071 O O . VAL A 1 286 ? 21.999 30.179 63.065 1.00 12.74 287 VAL A O 1
ATOM 2075 N N . THR A 1 287 ? 22.174 28.328 61.858 1.00 13.46 288 THR A N 1
ATOM 2076 C CA . THR A 1 287 ? 22.008 27.412 62.943 1.00 13.75 288 THR A CA 1
ATOM 2077 C C . THR A 1 287 ? 23.316 26.640 63.168 1.00 12.71 288 THR A C 1
ATOM 2078 O O . THR A 1 287 ? 24.140 26.543 62.278 1.00 14.12 288 THR A O 1
ATOM 2082 N N . THR A 1 288 ? 23.484 26.149 64.389 1.00 13.33 289 THR A N 1
ATOM 2083 C CA . THR A 1 288 ? 24.655 25.421 64.738 1.00 14.52 289 THR A CA 1
ATOM 2084 C C . THR A 1 288 ? 24.348 24.118 65.492 1.00 14.62 289 THR A C 1
ATOM 2085 O O . THR A 1 288 ? 23.359 24.007 66.226 1.00 15.22 289 THR A O 1
ATOM 2089 N N . LYS A 1 289 ? 25.251 23.197 65.276 1.00 17.12 290 LYS A N 1
ATOM 2090 C CA . LYS A 1 289 ? 25.225 21.890 65.960 1.00 21.53 290 LYS A CA 1
ATOM 2091 C C . LYS A 1 289 ? 26.623 21.266 65.796 1.00 22.97 290 LYS A C 1
ATOM 2092 O O . LYS A 1 289 ? 27.191 21.284 64.718 1.00 22.36 290 LYS A O 1
ATOM 2098 N N . GLY A 1 290 ? 27.089 20.650 66.871 1.00 33.00 291 GLY A N 1
ATOM 2099 C CA . GLY A 1 290 ? 28.375 19.895 66.855 1.00 31.22 291 GLY A CA 1
ATOM 2100 C C . GLY A 1 290 ? 29.580 20.781 66.563 1.00 25.82 291 GLY A C 1
ATOM 2101 O O . GLY A 1 290 ? 30.557 20.267 66.056 1.00 29.34 291 GLY A O 1
ATOM 2102 N N . GLY A 1 291 ? 29.517 22.079 66.823 1.00 21.84 292 GLY A N 1
ATOM 2103 C CA . GLY A 1 291 ? 30.557 23.022 66.404 1.00 18.74 292 GLY A CA 1
ATOM 2104 C C . GLY A 1 291 ? 30.578 23.439 64.937 1.00 15.15 292 GLY A C 1
ATOM 2105 O O . GLY A 1 291 ? 31.526 24.064 64.443 1.00 13.76 292 GLY A O 1
ATOM 2106 N N . ASN A 1 292 ? 29.512 23.092 64.226 1.00 15.77 293 ASN A N 1
ATOM 2107 C CA . ASN A 1 292 ? 29.366 23.448 62.862 1.00 15.56 293 ASN A CA 1
ATOM 2108 C C . ASN A 1 292 ? 28.158 24.353 62.618 1.00 14.65 293 ASN A C 1
ATOM 2109 O O . ASN A 1 292 ? 27.135 24.210 63.266 1.00 17.44 293 ASN A O 1
ATOM 2114 N N . TRP A 1 293 ? 28.318 25.292 61.707 1.00 15.03 294 TRP A N 1
ATOM 2115 C CA . TRP A 1 293 ? 27.211 26.191 61.318 1.00 14.03 294 TRP A CA 1
ATOM 2116 C C . TRP A 1 293 ? 26.623 25.801 59.964 1.00 13.18 294 TRP A C 1
ATOM 2117 O O . TRP A 1 293 ? 27.295 25.216 59.120 1.00 14.34 294 TRP A O 1
ATOM 2128 N N . THR A 1 294 ? 25.362 26.153 59.762 1.00 15.03 295 THR A N 1
ATOM 2129 C CA . THR A 1 294 ? 24.692 26.039 58.447 1.00 13.58 295 THR A CA 1
ATOM 2130 C C . THR A 1 294 ? 23.889 27.288 58.226 1.00 12.82 295 THR A C 1
ATOM 2131 O O . THR A 1 294 ? 23.079 27.716 59.070 1.00 13.07 295 THR A O 1
ATOM 2135 N N . ILE A 1 295 ? 24.076 27.863 57.055 1.00 12.87 296 ILE A N 1
ATOM 2136 C CA . ILE A 1 295 ? 23.328 29.074 56.690 1.00 15.07 296 ILE A CA 1
ATOM 2137 C C . ILE A 1 295 ? 21.865 28.690 56.557 1.00 17.75 296 ILE A C 1
ATOM 2138 O O . ILE A 1 295 ? 21.546 27.666 55.881 1.00 16.97 296 ILE A O 1
ATOM 2143 N N . VAL A 1 296 ? 20.995 29.474 57.110 1.00 15.75 297 VAL A N 1
ATOM 2144 C CA . VAL A 1 296 ? 19.547 29.227 57.001 1.00 15.83 297 VAL A CA 1
ATOM 2145 C C . VAL A 1 296 ? 19.089 29.418 55.579 1.00 17.08 297 VAL A C 1
ATOM 2146 O O . VAL A 1 296 ? 19.317 30.442 54.980 1.00 17.55 297 VAL A O 1
ATOM 2150 N N . SER A 1 297 ? 18.439 28.371 55.015 1.00 18.59 298 SER A N 1
ATOM 2151 C CA . SER A 1 297 ? 18.045 28.350 53.601 1.00 22.31 298 SER A CA 1
ATOM 2152 C C . SER A 1 297 ? 16.627 28.801 53.419 1.00 22.84 298 SER A C 1
ATOM 2153 O O . SER A 1 297 ? 15.836 28.725 54.348 1.00 25.46 298 SER A O 1
ATOM 2156 N N . GLY A 1 298 ? 16.321 29.307 52.224 1.00 25.55 299 GLY A N 1
ATOM 2157 C CA . GLY A 1 298 ? 14.922 29.536 51.885 1.00 25.26 299 GLY A CA 1
ATOM 2158 C C . GLY A 1 298 ? 14.280 30.837 52.215 1.00 27.06 299 GLY A C 1
ATOM 2159 O O . GLY A 1 298 ? 13.141 31.029 51.894 1.00 27.45 299 GLY A O 1
ATOM 2160 N N . LEU A 1 299 ? 14.981 31.768 52.850 1.00 21.73 300 LEU A N 1
ATOM 2161 C CA . LEU A 1 299 ? 14.441 33.036 53.177 1.00 21.24 300 LEU A CA 1
ATOM 2162 C C . LEU A 1 299 ? 14.176 33.851 51.914 1.00 25.34 300 LEU A C 1
ATOM 2163 O O . LEU A 1 299 ? 15.001 33.900 51.017 1.00 24.52 300 LEU A O 1
ATOM 2168 N N . GLU A 1 300 ? 13.012 34.493 51.871 1.00 24.58 301 GLU A N 1
ATOM 2169 C CA . GLU A 1 300 ? 12.688 35.380 50.757 1.00 26.94 301 GLU A CA 1
ATOM 2170 C C . GLU A 1 300 ? 13.226 36.708 51.084 1.00 22.55 301 GLU A C 1
ATOM 2171 O O . GLU A 1 300 ? 12.900 37.285 52.109 1.00 28.22 301 GLU A O 1
ATOM 2177 N N . ILE A 1 301 ? 14.055 37.233 50.218 1.00 20.33 302 ILE A N 1
ATOM 2178 C CA . ILE A 1 301 ? 14.640 38.517 50.371 1.00 22.59 302 ILE A CA 1
ATOM 2179 C C . ILE A 1 301 ? 13.867 39.567 49.564 1.00 25.71 302 ILE A C 1
ATOM 2180 O O . ILE A 1 301 ? 13.974 39.651 48.355 1.00 24.72 302 ILE A O 1
ATOM 2185 N N . ASP A 1 302 ? 13.186 40.419 50.281 1.00 26.05 303 ASP A N 1
ATOM 2186 C CA . ASP A 1 302 ? 12.371 41.471 49.671 1.00 29.96 303 ASP A CA 1
ATOM 2187 C C . ASP A 1 302 ? 13.284 42.541 49.088 1.00 28.79 303 ASP A C 1
ATOM 2188 O O . ASP A 1 302 ? 14.493 42.597 49.363 1.00 25.66 303 ASP A O 1
ATOM 2193 N N . GLU A 1 303 ? 12.752 43.416 48.261 1.00 24.89 304 GLU A N 1
ATOM 2194 C CA . GLU A 1 303 ? 13.572 44.384 47.561 1.00 24.79 304 GLU A CA 1
ATOM 2195 C C . GLU A 1 303 ? 14.333 45.380 48.457 1.00 23.24 304 GLU A C 1
ATOM 2196 O O . GLU A 1 303 ? 15.471 45.768 48.201 1.00 23.66 304 GLU A O 1
ATOM 2202 N N . PHE A 1 304 ? 13.678 45.804 49.527 1.00 23.49 305 PHE A N 1
ATOM 2203 C CA . PHE A 1 304 ? 14.330 46.713 50.449 1.00 23.27 305 PHE A CA 1
ATOM 2204 C C . PHE A 1 304 ? 15.566 46.020 51.088 1.00 20.09 305 PHE A C 1
ATOM 2205 O O . PHE A 1 304 ? 16.638 46.615 51.095 1.00 19.69 305 PHE A O 1
ATOM 2213 N N . SER A 1 305 ? 15.324 44.817 51.570 1.00 20.38 306 SER A N 1
ATOM 2214 C CA . SER A 1 305 ? 16.422 43.988 52.233 1.00 21.34 306 SER A CA 1
ATOM 2215 C C . SER A 1 305 ? 17.513 43.765 51.229 1.00 18.81 306 SER A C 1
ATOM 2216 O O . SER A 1 305 ? 18.730 43.878 51.531 1.00 17.24 306 SER A O 1
ATOM 2219 N N . ARG A 1 306 ? 17.150 43.406 49.990 1.00 19.28 307 ARG A N 1
ATOM 2220 C CA . ARG A 1 306 ? 18.143 43.128 48.977 1.00 18.22 307 ARG A CA 1
ATOM 2221 C C . ARG A 1 306 ? 19.103 44.270 48.776 1.00 18.20 307 ARG A C 1
ATOM 2222 O O . ARG A 1 306 ? 20.326 44.110 48.724 1.00 17.15 307 ARG A O 1
ATOM 2230 N N . GLY A 1 307 ? 18.601 45.498 48.657 1.00 16.81 308 GLY A N 1
ATOM 2231 C CA . GLY A 1 307 ? 19.456 46.603 48.518 1.00 17.64 308 GLY A CA 1
ATOM 2232 C C . GLY A 1 307 ? 20.446 46.895 49.670 1.00 15.25 308 GLY A C 1
ATOM 2233 O O . GLY A 1 307 ? 21.591 47.281 49.463 1.00 15.71 308 GLY A O 1
ATOM 2234 N N . ARG A 1 308 ? 19.910 46.785 50.861 1.00 15.45 309 ARG A N 1
ATOM 2235 C CA . ARG A 1 308 ? 20.776 46.913 52.075 1.00 13.29 309 ARG A CA 1
ATOM 2236 C C . ARG A 1 308 ? 21.852 45.792 52.196 1.00 13.00 309 ARG A C 1
ATOM 2237 O O . ARG A 1 308 ? 22.998 46.134 52.530 1.00 15.19 309 ARG A O 1
ATOM 2245 N N . ILE A 1 309 ? 21.476 44.546 51.945 1.00 13.20 310 ILE A N 1
ATOM 2246 C CA . ILE A 1 309 ? 22.476 43.451 51.916 1.00 12.52 310 ILE A CA 1
ATOM 2247 C C . ILE A 1 309 ? 23.573 43.775 50.927 1.00 14.56 310 ILE A C 1
ATOM 2248 O O . ILE A 1 309 ? 24.775 43.692 51.203 1.00 14.52 310 ILE A O 1
ATOM 2253 N N . ASP A 1 310 ? 23.185 44.130 49.688 1.00 15.97 311 ASP A N 1
ATOM 2254 C CA . ASP A 1 310 ? 24.175 44.367 48.651 1.00 16.67 311 ASP A CA 1
ATOM 2255 C C . ASP A 1 310 ? 25.090 45.507 48.944 1.00 15.65 311 ASP A C 1
ATOM 2256 O O . ASP A 1 310 ? 26.264 45.481 48.628 1.00 16.68 311 ASP A O 1
ATOM 2261 N N . LYS A 1 311 ? 24.581 46.564 49.616 1.00 15.89 312 LYS A N 1
ATOM 2262 C CA . LYS A 1 311 ? 25.433 47.659 50.023 1.00 15.74 312 LYS A CA 1
ATOM 2263 C C . LYS A 1 311 ? 26.540 47.198 50.978 1.00 15.15 312 LYS A C 1
ATOM 2264 O O . LYS A 1 311 ? 27.693 47.636 50.909 1.00 14.65 312 LYS A O 1
ATOM 2270 N N . SER A 1 312 ? 26.145 46.298 51.884 1.00 13.41 313 SER A N 1
ATOM 2271 C CA . SER A 1 312 ? 27.093 45.823 52.846 1.00 11.96 313 SER A CA 1
ATOM 2272 C C . SER A 1 312 ? 28.106 44.856 52.230 1.00 12.34 313 SER A C 1
ATOM 2273 O O . SER A 1 312 ? 29.288 44.919 52.568 1.00 12.52 313 SER A O 1
ATOM 2276 N N . THR A 1 313 ? 27.616 44.001 51.360 1.00 12.26 314 THR A N 1
ATOM 2277 C CA . THR A 1 313 ? 28.576 43.053 50.756 1.00 12.19 314 THR A CA 1
ATOM 2278 C C . THR A 1 313 ? 29.522 43.760 49.795 1.00 13.36 314 THR A C 1
ATOM 2279 O O . THR A 1 313 ? 30.654 43.389 49.561 1.00 13.73 314 THR A O 1
ATOM 2283 N N . ALA A 1 314 ? 29.021 44.846 49.195 1.00 13.69 315 ALA A N 1
ATOM 2284 C CA . ALA A 1 314 ? 29.890 45.705 48.385 1.00 13.02 315 ALA A CA 1
ATOM 2285 C C . ALA A 1 314 ? 31.029 46.279 49.149 1.00 12.80 315 ALA A C 1
ATOM 2286 O O . ALA A 1 314 ? 32.197 46.309 48.724 1.00 13.34 315 ALA A O 1
ATOM 2288 N N . GLU A 1 315 ? 30.719 46.710 50.387 1.00 12.46 316 GLU A N 1
ATOM 2289 C CA . GLU A 1 315 ? 31.761 47.177 51.256 1.00 13.08 316 GLU A CA 1
ATOM 2290 C C . GLU A 1 315 ? 32.816 46.095 51.604 1.00 12.02 316 GLU A C 1
ATOM 2291 O O . GLU A 1 315 ? 34.003 46.308 51.625 1.00 13.09 316 GLU A O 1
ATOM 2297 N N . LEU A 1 316 ? 32.289 44.891 51.930 1.00 10.59 317 LEU A N 1
ATOM 2298 C CA . LEU A 1 316 ? 33.168 43.787 52.175 1.00 11.07 317 LEU A CA 1
ATOM 2299 C C . LEU A 1 316 ? 34.080 43.495 50.977 1.00 11.64 317 LEU A C 1
ATOM 2300 O O . LEU A 1 316 ? 35.199 43.107 51.153 1.00 11.35 317 LEU A O 1
ATOM 2305 N N . ALA A 1 317 ? 33.500 43.569 49.768 1.00 11.49 318 ALA A N 1
ATOM 2306 C CA . ALA A 1 317 ? 34.316 43.296 48.547 1.00 12.36 318 ALA A CA 1
ATOM 2307 C C . ALA A 1 317 ? 35.399 44.321 48.421 1.00 12.83 318 ALA A C 1
ATOM 2308 O O . ALA A 1 317 ? 36.499 44.032 47.990 1.00 13.11 318 ALA A O 1
ATOM 2310 N N . ASP A 1 318 ? 35.068 45.558 48.727 1.00 12.62 319 ASP A N 1
ATOM 2311 C CA . ASP A 1 318 ? 36.101 46.606 48.715 1.00 15.07 319 ASP A CA 1
ATOM 2312 C C . ASP A 1 318 ? 37.223 46.392 49.737 1.00 14.38 319 ASP A C 1
ATOM 2313 O O . ASP A 1 318 ? 38.414 46.499 49.464 1.00 15.13 319 ASP A O 1
ATOM 2318 N N . GLU A 1 319 ? 36.827 46.001 50.958 1.00 12.16 320 GLU A N 1
ATOM 2319 C CA . GLU A 1 319 ? 37.814 45.662 51.958 1.00 12.70 320 GLU A CA 1
ATOM 2320 C C . GLU A 1 319 ? 38.704 44.468 51.551 1.00 11.87 320 GLU A C 1
ATOM 2321 O O . GLU A 1 319 ? 39.882 44.457 51.801 1.00 12.65 320 GLU A O 1
ATOM 2327 N N . ARG A 1 320 ? 38.076 43.433 50.989 1.00 10.84 321 ARG A N 1
ATOM 2328 C CA . ARG A 1 320 ? 38.818 42.257 50.536 1.00 11.23 321 ARG A CA 1
ATOM 2329 C C . ARG A 1 320 ? 39.844 42.676 49.449 1.00 10.92 321 ARG A C 1
ATOM 2330 O O . ARG A 1 320 ? 40.972 42.235 49.457 1.00 11.99 321 ARG A O 1
ATOM 2338 N N . SER A 1 321 ? 39.417 43.566 48.560 1.00 13.00 322 SER A N 1
ATOM 2339 C CA . SER A 1 321 ? 40.347 44.033 47.516 1.00 13.41 322 SER A CA 1
ATOM 2340 C C . SER A 1 321 ? 41.538 44.748 48.148 1.00 13.25 322 SER A C 1
ATOM 2341 O O . SER A 1 321 ? 42.693 44.501 47.760 1.00 13.72 322 SER A O 1
ATOM 2344 N N . ALA A 1 322 ? 41.268 45.590 49.148 1.00 13.32 323 ALA A N 1
ATOM 2345 C CA . ALA A 1 322 ? 42.330 46.350 49.764 1.00 13.66 323 ALA A CA 1
ATOM 2346 C C . ALA A 1 322 ? 43.377 45.475 50.464 1.00 14.97 323 ALA A C 1
ATOM 2347 O O . ALA A 1 322 ? 44.564 45.666 50.350 1.00 14.89 323 ALA A O 1
ATOM 2349 N N . VAL A 1 323 ? 42.919 44.417 51.200 1.00 12.82 324 VAL A N 1
ATOM 2350 C CA . VAL A 1 323 ? 43.892 43.526 51.836 1.00 14.33 324 VAL A CA 1
ATOM 2351 C C . VAL A 1 323 ? 44.611 42.590 50.897 1.00 14.65 324 VAL A C 1
ATOM 2352 O O . VAL A 1 323 ? 45.736 42.178 51.120 1.00 14.40 324 VAL A O 1
ATOM 2356 N N . THR A 1 324 ? 43.967 42.265 49.754 1.00 12.58 325 THR A N 1
ATOM 2357 C CA . THR A 1 324 ? 44.638 41.563 48.667 1.00 12.65 325 THR A CA 1
ATOM 2358 C C . THR A 1 324 ? 45.754 42.480 48.087 1.00 14.24 325 THR A C 1
ATOM 2359 O O . THR A 1 324 ? 46.860 41.999 47.882 1.00 15.83 325 THR A O 1
ATOM 2363 N N . GLU A 1 325 ? 45.459 43.736 47.861 1.00 14.70 326 GLU A N 1
ATOM 2364 C CA . GLU A 1 325 ? 46.488 44.679 47.297 1.00 18.49 326 GLU A CA 1
ATOM 2365 C C . GLU A 1 325 ? 47.627 44.884 48.295 1.00 18.78 326 GLU A C 1
ATOM 2366 O O . GLU A 1 325 ? 48.801 44.985 47.898 1.00 19.72 326 GLU A O 1
ATOM 2372 N N . LEU A 1 326 ? 47.329 44.833 49.601 1.00 16.77 327 LEU A N 1
ATOM 2373 C CA . LEU A 1 326 ? 48.400 44.878 50.610 1.00 19.18 327 LEU A CA 1
ATOM 2374 C C . LEU A 1 326 ? 49.196 43.614 50.799 1.00 19.83 327 LEU A C 1
ATOM 2375 O O . LEU A 1 326 ? 50.163 43.617 51.544 1.00 25.11 327 LEU A O 1
ATOM 2380 N N . GLY A 1 327 ? 48.833 42.522 50.174 1.00 16.83 328 GLY A N 1
ATOM 2381 C CA . GLY A 1 327 ? 49.533 41.277 50.174 1.00 18.20 328 GLY A CA 1
ATOM 2382 C C . GLY A 1 327 ? 49.304 40.451 51.448 1.00 21.93 328 GLY A C 1
ATOM 2383 O O . GLY A 1 327 ? 50.127 39.617 51.832 1.00 23.29 328 GLY A O 1
ATOM 2384 N N . LEU A 1 328 ? 48.167 40.702 52.079 1.00 20.32 329 LEU A N 1
ATOM 2385 C CA . LEU A 1 328 ? 47.885 40.033 53.406 1.00 19.55 329 LEU A CA 1
ATOM 2386 C C . LEU A 1 328 ? 47.207 38.678 53.244 1.00 23.06 329 LEU A C 1
ATOM 2387 O O . LEU A 1 328 ? 47.210 37.885 54.186 1.00 21.52 329 LEU A O 1
ATOM 2392 N N . ILE A 1 329 ? 46.619 38.413 52.071 1.00 22.85 330 ILE A N 1
ATOM 2393 C CA . ILE A 1 329 ? 45.825 37.233 51.776 1.00 24.50 330 ILE A CA 1
ATOM 2394 C C . ILE A 1 329 ? 46.673 36.062 51.240 1.00 34.21 330 ILE A C 1
ATOM 2395 O O . ILE A 1 329 ? 47.435 36.258 50.297 1.00 32.18 330 ILE A O 1
ATOM 2400 N N . ALA A 1 330 ? 46.485 34.863 51.819 1.00 33.41 331 ALA A N 1
ATOM 2401 C CA . ALA A 1 330 ? 46.889 33.511 51.276 1.00 44.02 331 ALA A CA 1
ATOM 2402 C C . ALA A 1 330 ? 48.193 32.912 51.823 1.00 50.20 331 ALA A C 1
ATOM 2403 O O . ALA A 1 330 ? 48.321 31.660 51.968 1.00 51.67 331 ALA A O 1
ATOM 2405 N N . SER B 1 4 ? 9.779 35.625 90.079 1.00 35.26 5 SER B N 1
ATOM 2406 C CA . SER B 1 4 ? 9.666 37.077 90.378 1.00 35.38 5 SER B CA 1
ATOM 2407 C C . SER B 1 4 ? 11.100 37.650 90.503 1.00 31.10 5 SER B C 1
ATOM 2408 O O . SER B 1 4 ? 11.922 37.009 91.174 1.00 30.47 5 SER B O 1
ATOM 2411 N N . PRO B 1 5 ? 11.402 38.786 89.847 1.00 27.04 6 PRO B N 1
ATOM 2412 C CA . PRO B 1 5 ? 12.868 39.248 89.849 1.00 23.53 6 PRO B CA 1
ATOM 2413 C C . PRO B 1 5 ? 13.351 39.639 91.245 1.00 24.81 6 PRO B C 1
ATOM 2414 O O . PRO B 1 5 ? 12.600 40.282 92.014 1.00 24.92 6 PRO B O 1
ATOM 2418 N N . LEU B 1 6 ? 14.561 39.214 91.619 1.00 20.69 7 LEU B N 1
ATOM 2419 C CA . LEU B 1 6 ? 15.198 39.684 92.841 1.00 19.95 7 LEU B CA 1
ATOM 2420 C C . LEU B 1 6 ? 15.725 41.092 92.634 1.00 19.35 7 LEU B C 1
ATOM 2421 O O . LEU B 1 6 ? 16.464 41.384 91.661 1.00 18.97 7 LEU B O 1
ATOM 2426 N N . LYS B 1 7 ? 15.296 42.032 93.452 1.00 18.16 8 LYS B N 1
ATOM 2427 C CA . LYS B 1 7 ? 15.705 43.372 93.339 1.00 17.42 8 LYS B CA 1
ATOM 2428 C C . LYS B 1 7 ? 17.043 43.524 94.053 1.00 16.75 8 LYS B C 1
ATOM 2429 O O . LYS B 1 7 ? 17.121 43.391 95.273 1.00 17.85 8 LYS B O 1
ATOM 2435 N N . VAL B 1 8 ? 18.062 43.927 93.278 1.00 16.17 9 VAL B N 1
ATOM 2436 C CA . VAL B 1 8 ? 19.424 44.044 93.751 1.00 16.04 9 VAL B CA 1
ATOM 2437 C C . VAL B 1 8 ? 19.902 45.439 93.541 1.00 16.13 9 VAL B C 1
ATOM 2438 O O . VAL B 1 8 ? 19.968 45.911 92.393 1.00 16.13 9 VAL B O 1
ATOM 2442 N N . ALA B 1 9 ? 20.309 46.120 94.591 1.00 13.64 10 ALA B N 1
ATOM 2443 C CA . ALA B 1 9 ? 20.928 47.387 94.495 1.00 14.85 10 ALA B CA 1
ATOM 2444 C C . ALA B 1 9 ? 22.467 47.238 94.489 1.00 16.34 10 ALA B C 1
ATOM 2445 O O . ALA B 1 9 ? 23.024 46.454 95.262 1.00 16.17 10 ALA B O 1
ATOM 2447 N N . VAL B 1 10 ? 23.116 48.077 93.714 1.00 14.35 11 VAL B N 1
ATOM 2448 C CA . VAL B 1 10 ? 24.567 48.172 93.618 1.00 14.84 11 VAL B CA 1
ATOM 2449 C C . VAL B 1 10 ? 24.916 49.634 93.686 1.00 14.85 11 VAL B C 1
ATOM 2450 O O . VAL B 1 10 ? 24.491 50.398 92.802 1.00 15.26 11 VAL B O 1
ATOM 2454 N N . THR B 1 11 ? 25.706 50.054 94.654 1.00 14.21 12 THR B N 1
ATOM 2455 C CA . THR B 1 11 ? 26.235 51.402 94.706 1.00 14.36 12 THR B CA 1
ATOM 2456 C C . THR B 1 11 ? 27.618 51.521 94.018 1.00 15.46 12 THR B C 1
ATOM 2457 O O . THR B 1 11 ? 28.238 50.498 93.642 1.00 16.74 12 THR B O 1
ATOM 2461 N N . GLY B 1 12 ? 28.117 52.732 93.791 1.00 16.80 13 GLY B N 1
ATOM 2462 C CA . GLY B 1 12 ? 29.327 52.907 93.017 1.00 15.49 13 GLY B CA 1
ATOM 2463 C C . GLY B 1 12 ? 29.259 52.242 91.648 1.00 17.57 13 GLY B C 1
ATOM 2464 O O . GLY B 1 12 ? 30.250 51.625 91.140 1.00 17.54 13 GLY B O 1
ATOM 2465 N N . ALA B 1 13 ? 28.081 52.232 91.055 1.00 14.77 14 ALA B N 1
ATOM 2466 C CA . ALA B 1 13 ? 27.808 51.341 89.899 1.00 17.80 14 ALA B CA 1
ATOM 2467 C C . ALA B 1 13 ? 28.569 51.692 88.637 1.00 18.38 14 ALA B C 1
ATOM 2468 O O . ALA B 1 13 ? 28.710 50.827 87.812 1.00 20.75 14 ALA B O 1
ATOM 2470 N N . ALA B 1 14 ? 29.108 52.906 88.514 1.00 17.02 15 ALA B N 1
ATOM 2471 C CA . ALA B 1 14 ? 29.944 53.254 87.343 1.00 18.37 15 ALA B CA 1
ATOM 2472 C C . ALA B 1 14 ? 31.444 53.193 87.651 1.00 17.07 15 ALA B C 1
ATOM 2473 O O . ALA B 1 14 ? 32.299 53.590 86.824 1.00 18.33 15 ALA B O 1
ATOM 2475 N N . GLY B 1 15 ? 31.790 52.643 88.830 1.00 15.98 16 GLY B N 1
ATOM 2476 C CA . GLY B 1 15 ? 33.157 52.418 89.145 1.00 17.31 16 GLY B CA 1
ATOM 2477 C C . GLY B 1 15 ? 33.705 51.129 88.541 1.00 14.19 16 GLY B C 1
ATOM 2478 O O . GLY B 1 15 ? 32.967 50.353 87.860 1.00 15.22 16 GLY B O 1
ATOM 2479 N N . GLN B 1 16 ? 34.960 50.836 88.856 1.00 15.19 17 GLN B N 1
ATOM 2480 C CA . GLN B 1 16 ? 35.617 49.689 88.256 1.00 15.66 17 GLN B CA 1
ATOM 2481 C C . GLN B 1 16 ? 35.114 48.350 88.786 1.00 14.34 17 GLN B C 1
ATOM 2482 O O . GLN B 1 16 ? 34.846 47.435 88.029 1.00 13.58 17 GLN B O 1
ATOM 2488 N N . ILE B 1 17 ? 34.917 48.224 90.102 1.00 13.91 18 ILE B N 1
ATOM 2489 C CA . ILE B 1 17 ? 34.274 47.011 90.666 1.00 13.03 18 ILE B CA 1
ATOM 2490 C C . ILE B 1 17 ? 32.878 46.851 90.043 1.00 13.80 18 ILE B C 1
ATOM 2491 O O . ILE B 1 17 ? 32.499 45.768 89.582 1.00 13.51 18 ILE B O 1
ATOM 2496 N N . GLY B 1 18 ? 32.059 47.952 90.026 1.00 13.67 19 GLY B N 1
ATOM 2497 C CA . GLY B 1 18 ? 30.764 47.813 89.433 1.00 15.43 19 GLY B CA 1
ATOM 2498 C C . GLY B 1 18 ? 30.766 47.304 88.045 1.00 13.62 19 GLY B C 1
ATOM 2499 O O . GLY B 1 18 ? 29.940 46.473 87.614 1.00 15.46 19 GLY B O 1
ATOM 2500 N N . TYR B 1 19 ? 31.665 47.833 87.219 1.00 14.06 20 TYR B N 1
ATOM 2501 C CA . TYR B 1 19 ? 31.760 47.432 85.804 1.00 13.01 20 TYR B CA 1
ATOM 2502 C C . TYR B 1 19 ? 31.999 45.925 85.666 1.00 13.73 20 TYR B C 1
ATOM 2503 O O . TYR B 1 19 ? 31.571 45.324 84.714 1.00 15.93 20 TYR B O 1
ATOM 2512 N N . SER B 1 20 ? 32.838 45.406 86.556 1.00 15.15 21 SER B N 1
ATOM 2513 C CA . SER B 1 20 ? 33.111 44.012 86.571 1.00 15.45 21 SER B CA 1
ATOM 2514 C C . SER B 1 20 ? 32.019 43.169 87.210 1.00 18.91 21 SER B C 1
ATOM 2515 O O . SER B 1 20 ? 32.159 41.943 87.158 1.00 21.19 21 SER B O 1
ATOM 2518 N N . LEU B 1 21 ? 31.159 43.771 88.020 1.00 13.31 22 LEU B N 1
ATOM 2519 C CA . LEU B 1 21 ? 30.124 43.046 88.731 1.00 12.10 22 LEU B CA 1
ATOM 2520 C C . LEU B 1 21 ? 28.765 42.916 88.014 1.00 12.50 22 LEU B C 1
ATOM 2521 O O . LEU B 1 21 ? 28.112 41.884 88.112 1.00 13.55 22 LEU B O 1
ATOM 2526 N N . LEU B 1 22 ? 28.348 44.009 87.405 1.00 12.55 23 LEU B N 1
ATOM 2527 C CA . LEU B 1 22 ? 26.987 44.089 86.926 1.00 13.89 23 LEU B CA 1
ATOM 2528 C C . LEU B 1 22 ? 26.684 43.075 85.824 1.00 13.68 23 LEU B C 1
ATOM 2529 O O . LEU B 1 22 ? 25.569 42.484 85.814 1.00 13.21 23 LEU B O 1
ATOM 2534 N N . PHE B 1 23 ? 27.647 42.831 84.913 1.00 13.08 24 PHE B N 1
ATOM 2535 C CA . PHE B 1 23 ? 27.413 41.890 83.837 1.00 14.25 24 PHE B CA 1
ATOM 2536 C C . PHE B 1 23 ? 27.340 40.451 84.322 1.00 14.77 24 PHE B C 1
ATOM 2537 O O . PHE B 1 23 ? 26.526 39.669 83.860 1.00 16.43 24 PHE B O 1
ATOM 2545 N N . ARG B 1 24 ? 28.161 40.109 85.274 1.00 14.39 25 ARG B N 1
ATOM 2546 C CA . ARG B 1 24 ? 28.051 38.804 85.896 1.00 15.72 25 ARG B CA 1
ATOM 2547 C C . ARG B 1 24 ? 26.731 38.637 86.641 1.00 13.83 25 ARG B C 1
ATOM 2548 O O . ARG B 1 24 ? 26.098 37.591 86.504 1.00 13.82 25 ARG B O 1
ATOM 2556 N N . LEU B 1 25 ? 26.305 39.604 87.401 1.00 13.56 26 LEU B N 1
ATOM 2557 C CA . LEU B 1 25 ? 24.996 39.527 88.060 1.00 13.53 26 LEU B CA 1
ATOM 2558 C C . LEU B 1 25 ? 23.892 39.228 87.012 1.00 13.49 26 LEU B C 1
ATOM 2559 O O . LEU B 1 25 ? 23.040 38.323 87.200 1.00 14.64 26 LEU B O 1
ATOM 2564 N N . ALA B 1 26 ? 23.885 40.017 85.953 1.00 14.03 27 ALA B N 1
ATOM 2565 C CA . ALA B 1 26 ? 22.819 39.985 84.961 1.00 14.21 27 ALA B CA 1
ATOM 2566 C C . ALA B 1 26 ? 22.837 38.714 84.149 1.00 17.20 27 ALA B C 1
ATOM 2567 O O . ALA B 1 26 ? 21.809 38.329 83.582 1.00 15.50 27 ALA B O 1
ATOM 2569 N N . SER B 1 27 ? 23.989 38.022 84.085 1.00 14.23 28 SER B N 1
ATOM 2570 C CA . SER B 1 27 ? 24.197 36.835 83.296 1.00 15.39 28 SER B CA 1
ATOM 2571 C C . SER B 1 27 ? 23.850 35.578 84.087 1.00 17.00 28 SER B C 1
ATOM 2572 O O . SER B 1 27 ? 23.790 34.501 83.526 1.00 20.06 28 SER B O 1
ATOM 2575 N N . GLY B 1 28 ? 23.559 35.707 85.384 1.00 15.03 29 GLY B N 1
ATOM 2576 C CA . GLY B 1 28 ? 23.175 34.541 86.155 1.00 17.10 29 GLY B CA 1
ATOM 2577 C C . GLY B 1 28 ? 24.062 34.117 87.287 1.00 17.02 29 GLY B C 1
ATOM 2578 O O . GLY B 1 28 ? 23.830 33.103 87.932 1.00 17.52 29 GLY B O 1
ATOM 2579 N N . SER B 1 29 ? 25.142 34.890 87.542 1.00 15.37 30 SER B N 1
ATOM 2580 C CA . SER B 1 29 ? 26.184 34.420 88.472 1.00 16.07 30 SER B CA 1
ATOM 2581 C C . SER B 1 29 ? 25.682 34.389 89.897 1.00 16.78 30 SER B C 1
ATOM 2582 O O . SER B 1 29 ? 26.309 33.715 90.725 1.00 18.06 30 SER B O 1
ATOM 2585 N N . LEU B 1 30 ? 24.659 35.167 90.250 1.00 15.43 31 LEU B N 1
ATOM 2586 C CA . LEU B 1 30 ? 24.219 35.271 91.623 1.00 15.60 31 LEU B CA 1
ATOM 2587 C C . LEU B 1 30 ? 23.277 34.120 91.938 1.00 19.86 31 LEU B C 1
ATOM 2588 O O . LEU B 1 30 ? 23.532 33.328 92.870 1.00 20.61 31 LEU B O 1
ATOM 2593 N N . LEU B 1 31 ? 22.195 33.989 91.188 1.00 17.93 32 LEU B N 1
ATOM 2594 C CA . LEU B 1 31 ? 21.155 32.987 91.485 1.00 18.77 32 LEU B CA 1
ATOM 2595 C C . LEU B 1 31 ? 20.999 31.871 90.512 1.00 22.20 32 LEU B C 1
ATOM 2596 O O . LEU B 1 31 ? 20.067 31.031 90.636 1.00 23.85 32 LEU B O 1
ATOM 2601 N N . GLY B 1 32 ? 21.792 31.834 89.464 1.00 19.49 33 GLY B N 1
ATOM 2602 C CA . GLY B 1 32 ? 21.695 30.812 88.510 1.00 20.70 33 GLY B CA 1
ATOM 2603 C C . GLY B 1 32 ? 20.770 31.123 87.371 1.00 23.37 33 GLY B C 1
ATOM 2604 O O . GLY B 1 32 ? 20.158 32.209 87.287 1.00 22.80 33 GLY B O 1
ATOM 2605 N N . PRO B 1 33 ? 20.631 30.133 86.461 1.00 26.83 34 PRO B N 1
ATOM 2606 C CA . PRO B 1 33 ? 20.155 30.445 85.119 1.00 29.10 34 PRO B CA 1
ATOM 2607 C C . PRO B 1 33 ? 18.690 30.633 84.976 1.00 30.66 34 PRO B C 1
ATOM 2608 O O . PRO B 1 33 ? 18.284 31.006 83.868 1.00 35.94 34 PRO B O 1
ATOM 2612 N N . ASP B 1 34 ? 17.909 30.418 86.024 1.00 30.35 35 ASP B N 1
ATOM 2613 C CA . ASP B 1 34 ? 16.444 30.538 85.973 1.00 36.87 35 ASP B CA 1
ATOM 2614 C C . ASP B 1 34 ? 15.838 31.563 86.885 1.00 34.47 35 ASP B C 1
ATOM 2615 O O . ASP B 1 34 ? 14.631 31.588 87.119 1.00 36.37 35 ASP B O 1
ATOM 2620 N N . ARG B 1 35 ? 16.654 32.421 87.467 1.00 25.71 36 ARG B N 1
ATOM 2621 C CA . ARG B 1 35 ? 16.161 33.397 88.437 1.00 22.38 36 ARG B CA 1
ATOM 2622 C C . ARG B 1 35 ? 16.461 34.815 87.942 1.00 23.21 36 ARG B C 1
ATOM 2623 O O . ARG B 1 35 ? 17.610 35.281 87.965 1.00 22.33 36 ARG B O 1
ATOM 2631 N N . PRO B 1 36 ? 15.444 35.538 87.485 1.00 20.93 37 PRO B N 1
ATOM 2632 C CA . PRO B 1 36 ? 15.708 36.915 87.046 1.00 19.96 37 PRO B CA 1
ATOM 2633 C C . PRO B 1 36 ? 16.045 37.870 88.153 1.00 18.97 37 PRO B C 1
ATOM 2634 O O . PRO B 1 36 ? 15.776 37.623 89.346 1.00 20.20 37 PRO B O 1
ATOM 2638 N N . ILE B 1 37 ? 16.682 38.945 87.736 1.00 19.32 38 ILE B N 1
ATOM 2639 C CA . ILE B 1 37 ? 17.131 39.986 88.610 1.00 18.35 38 ILE B CA 1
ATOM 2640 C C . ILE B 1 37 ? 16.735 41.333 88.090 1.00 16.31 38 ILE B C 1
ATOM 2641 O O . ILE B 1 37 ? 16.761 41.593 86.833 1.00 18.42 38 ILE B O 1
ATOM 2646 N N . GLU B 1 38 ? 16.403 42.254 88.949 1.00 16.91 39 GLU B N 1
ATOM 2647 C CA . GLU B 1 38 ? 16.279 43.644 88.592 1.00 18.19 39 GLU B CA 1
ATOM 2648 C C . GLU B 1 38 ? 17.424 44.451 89.181 1.00 17.19 39 GLU B C 1
ATOM 2649 O O . GLU B 1 38 ? 17.627 44.373 90.406 1.00 19.84 39 GLU B O 1
ATOM 2655 N N . LEU B 1 39 ? 18.195 45.209 88.402 1.00 14.82 40 LEU B N 1
ATOM 2656 C CA . LEU B 1 39 ? 19.298 46.010 88.917 1.00 16.54 40 LEU B CA 1
ATOM 2657 C C . LEU B 1 39 ? 18.893 47.413 89.229 1.00 18.33 40 LEU B C 1
ATOM 2658 O O . LEU B 1 39 ? 18.258 48.122 88.442 1.00 19.08 40 LEU B O 1
ATOM 2663 N N . ARG B 1 40 ? 19.264 47.862 90.417 1.00 16.57 41 ARG B N 1
ATOM 2664 C CA . ARG B 1 40 ? 19.023 49.223 90.863 1.00 16.37 41 ARG B CA 1
ATOM 2665 C C . ARG B 1 40 ? 20.340 49.828 91.190 1.00 16.42 41 ARG B C 1
ATOM 2666 O O . ARG B 1 40 ? 21.021 49.371 92.135 1.00 17.04 41 ARG B O 1
ATOM 2674 N N . LEU B 1 41 ? 20.761 50.749 90.411 1.00 15.54 42 LEU B N 1
ATOM 2675 C CA . LEU B 1 41 ? 22.122 51.275 90.377 1.00 16.36 42 LEU B CA 1
ATOM 2676 C C . LEU B 1 41 ? 22.237 52.669 90.929 1.00 18.19 42 LEU B C 1
ATOM 2677 O O . LEU B 1 41 ? 21.624 53.636 90.406 1.00 18.25 42 LEU B O 1
ATOM 2682 N N . LEU B 1 42 ? 23.012 52.813 91.983 1.00 16.65 43 LEU B N 1
ATOM 2683 C CA . LEU B 1 42 ? 23.286 54.119 92.578 1.00 17.45 43 LEU B CA 1
ATOM 2684 C C . LEU B 1 42 ? 24.629 54.701 92.236 1.00 20.83 43 LEU B C 1
ATOM 2685 O O . LEU B 1 42 ? 25.634 53.952 92.198 1.00 17.91 43 LEU B O 1
ATOM 2690 N N . GLU B 1 43 ? 24.693 55.990 91.890 1.00 18.31 44 GLU B N 1
ATOM 2691 C CA . GLU B 1 43 ? 25.924 56.736 91.705 1.00 20.33 44 GLU B CA 1
ATOM 2692 C C . GLU B 1 43 ? 25.745 58.142 92.256 1.00 23.57 44 GLU B C 1
ATOM 2693 O O . GLU B 1 43 ? 24.638 58.580 92.442 1.00 26.35 44 GLU B O 1
ATOM 2699 N N . ILE B 1 44 ? 26.866 58.828 92.432 1.00 23.65 45 ILE B N 1
ATOM 2700 C CA . ILE B 1 44 ? 26.820 60.288 92.655 1.00 25.53 45 ILE B CA 1
ATOM 2701 C C . ILE B 1 44 ? 26.377 60.992 91.392 1.00 25.29 45 ILE B C 1
ATOM 2702 O O . ILE B 1 44 ? 26.647 60.503 90.284 1.00 24.18 45 ILE B O 1
ATOM 2707 N N . GLU B 1 45 ? 25.771 62.205 91.510 1.00 24.01 46 GLU B N 1
ATOM 2708 C CA . GLU B 1 45 ? 25.288 62.941 90.348 1.00 28.14 46 GLU B CA 1
ATOM 2709 C C . GLU B 1 45 ? 26.325 63.139 89.245 1.00 26.16 46 GLU B C 1
ATOM 2710 O O . GLU B 1 45 ? 26.002 62.922 88.094 1.00 27.10 46 GLU B O 1
ATOM 2712 N N . PRO B 1 46 ? 27.589 63.460 89.577 1.00 29.37 47 PRO B N 1
ATOM 2713 C CA . PRO B 1 46 ? 28.532 63.640 88.473 1.00 30.14 47 PRO B CA 1
ATOM 2714 C C . PRO B 1 46 ? 28.907 62.372 87.709 1.00 26.29 47 PRO B C 1
ATOM 2715 O O . PRO B 1 46 ? 29.456 62.453 86.611 1.00 28.25 47 PRO B O 1
ATOM 2719 N N . ALA B 1 47 ? 28.553 61.203 88.250 1.00 26.72 48 ALA B N 1
ATOM 2720 C CA . ALA B 1 47 ? 28.842 59.927 87.572 1.00 25.25 48 ALA B CA 1
ATOM 2721 C C . ALA B 1 47 ? 27.632 59.339 86.850 1.00 26.31 48 ALA B C 1
ATOM 2722 O O . ALA B 1 47 ? 27.726 58.279 86.226 1.00 22.76 48 ALA B O 1
ATOM 2724 N N . LEU B 1 48 ? 26.497 60.018 86.889 1.00 23.52 49 LEU B N 1
ATOM 2725 C CA . LEU B 1 48 ? 25.315 59.492 86.220 1.00 22.75 49 LEU B CA 1
ATOM 2726 C C . LEU B 1 48 ? 25.381 59.379 84.707 1.00 23.60 49 LEU B C 1
ATOM 2727 O O . LEU B 1 48 ? 24.818 58.442 84.115 1.00 22.08 49 LEU B O 1
ATOM 2732 N N . GLN B 1 49 ? 26.080 60.308 84.050 1.00 24.22 50 GLN B N 1
ATOM 2733 C CA . GLN B 1 49 ? 26.303 60.212 82.599 1.00 27.50 50 GLN B CA 1
ATOM 2734 C C . GLN B 1 49 ? 27.067 58.932 82.232 1.00 24.05 50 GLN B C 1
ATOM 2735 O O . GLN B 1 49 ? 26.671 58.113 81.357 1.00 25.53 50 GLN B O 1
ATOM 2741 N N . ALA B 1 50 ? 28.098 58.691 82.998 1.00 23.91 51 ALA B N 1
ATOM 2742 C CA . ALA B 1 50 ? 28.866 57.442 82.798 1.00 21.23 51 ALA B CA 1
ATOM 2743 C C . ALA B 1 50 ? 28.023 56.230 83.062 1.00 21.05 51 ALA B C 1
ATOM 2744 O O . ALA B 1 50 ? 28.109 55.205 82.325 1.00 19.98 51 ALA B O 1
ATOM 2746 N N . LEU B 1 51 ? 27.218 56.285 84.128 1.00 19.91 52 LEU B N 1
ATOM 2747 C CA . LEU B 1 51 ? 26.341 55.155 84.423 1.00 16.72 52 LEU B CA 1
ATOM 2748 C C . LEU B 1 51 ? 25.319 54.886 83.330 1.00 19.75 52 LEU B C 1
ATOM 2749 O O . LEU B 1 51 ? 24.995 53.700 83.017 1.00 18.72 52 LEU B O 1
ATOM 2754 N N . GLU B 1 52 ? 24.837 55.930 82.657 1.00 19.19 53 GLU B N 1
ATOM 2755 C CA . GLU B 1 52 ? 23.995 55.705 81.468 1.00 20.66 53 GLU B CA 1
ATOM 2756 C C . GLU B 1 52 ? 24.686 54.881 80.400 1.00 16.92 53 GLU B C 1
ATOM 2757 O O . GLU B 1 52 ? 24.043 54.020 79.777 1.00 17.66 53 GLU B O 1
ATOM 2763 N N . GLY B 1 53 ? 25.968 55.143 80.205 1.00 17.64 54 GLY B N 1
ATOM 2764 C CA . GLY B 1 53 ? 26.763 54.378 79.224 1.00 15.98 54 GLY B CA 1
ATOM 2765 C C . GLY B 1 53 ? 26.882 52.903 79.658 1.00 17.13 54 GLY B C 1
ATOM 2766 O O . GLY B 1 53 ? 26.814 51.966 78.817 1.00 16.48 54 GLY B O 1
ATOM 2767 N N . VAL B 1 54 ? 27.018 52.650 80.956 1.00 16.49 55 VAL B N 1
ATOM 2768 C CA . VAL B 1 54 ? 27.082 51.241 81.420 1.00 16.10 55 VAL B CA 1
ATOM 2769 C C . VAL B 1 54 ? 25.761 50.550 81.176 1.00 15.20 55 VAL B C 1
ATOM 2770 O O . VAL B 1 54 ? 25.685 49.371 80.749 1.00 16.57 55 VAL B O 1
ATOM 2774 N N . VAL B 1 55 ? 24.636 51.263 81.425 1.00 13.57 56 VAL B N 1
ATOM 2775 C CA . VAL B 1 55 ? 23.344 50.677 81.173 1.00 15.01 56 VAL B CA 1
ATOM 2776 C C . VAL B 1 55 ? 23.120 50.399 79.635 1.00 13.86 56 VAL B C 1
ATOM 2777 O O . VAL B 1 55 ? 22.478 49.370 79.314 1.00 13.89 56 VAL B O 1
ATOM 2781 N N . MET B 1 56 ? 23.640 51.258 78.797 1.00 14.86 57 MET B N 1
ATOM 2782 C CA . MET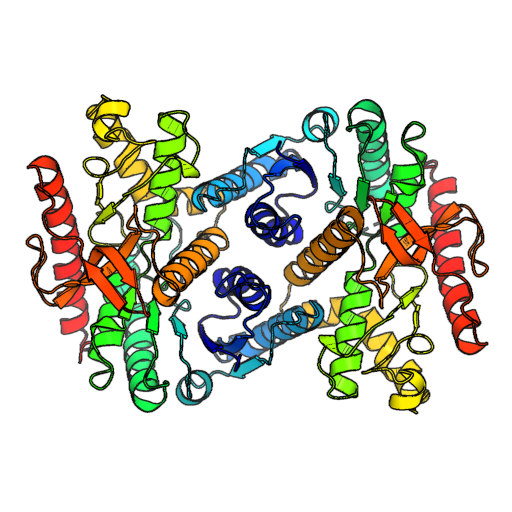 B 1 56 ? 23.567 50.999 77.321 1.00 13.92 57 MET B CA 1
ATOM 2783 C C . MET B 1 56 ? 24.240 49.647 77.037 1.00 13.00 57 MET B C 1
ATOM 2784 O O . MET B 1 56 ? 23.688 48.794 76.306 1.00 14.09 57 MET B O 1
ATOM 2789 N N . GLU B 1 57 ? 25.416 49.435 77.593 1.00 12.80 58 GLU B N 1
ATOM 2790 C CA . GLU B 1 57 ? 26.089 48.136 77.394 1.00 13.18 58 GLU B CA 1
ATOM 2791 C C . GLU B 1 57 ? 25.348 46.994 78.008 1.00 12.33 58 GLU B C 1
ATOM 2792 O O . GLU B 1 57 ? 25.263 45.905 77.426 1.00 13.88 58 GLU B O 1
ATOM 2798 N N . LEU B 1 58 ? 24.754 47.129 79.215 1.00 11.59 59 LEU B N 1
ATOM 2799 C CA . LEU B 1 58 ? 23.911 46.075 79.798 1.00 12.34 59 LEU B CA 1
ATOM 2800 C C . LEU B 1 58 ? 22.799 45.707 78.845 1.00 13.08 59 LEU B C 1
ATOM 2801 O O . LEU B 1 58 ? 22.543 44.545 78.605 1.00 13.25 59 LEU B O 1
ATOM 2806 N N . ASP B 1 59 ? 22.097 46.707 78.362 1.00 12.78 60 ASP B N 1
ATOM 2807 C CA . ASP B 1 59 ? 21.022 46.436 77.401 1.00 14.77 60 ASP B CA 1
ATOM 2808 C C . ASP B 1 59 ? 21.479 45.737 76.153 1.00 13.81 60 ASP B C 1
ATOM 2809 O O . ASP B 1 59 ? 20.812 44.760 75.718 1.00 14.64 60 ASP B O 1
ATOM 2814 N N . ASP B 1 60 ? 22.643 46.105 75.679 1.00 13.94 61 ASP B N 1
ATOM 2815 C CA . ASP B 1 60 ? 23.228 45.457 74.475 1.00 13.09 61 ASP B CA 1
ATOM 2816 C C . ASP B 1 60 ? 23.636 44.014 74.656 1.00 13.12 61 ASP B C 1
ATOM 2817 O O . ASP B 1 60 ? 24.021 43.339 73.667 1.00 13.94 61 ASP B O 1
ATOM 2822 N N . CYS B 1 61 ? 23.650 43.528 75.881 1.00 12.02 62 CYS B N 1
ATOM 2823 C CA . CYS B 1 61 ? 23.937 42.132 76.125 1.00 12.32 62 CYS B CA 1
ATOM 2824 C C . CYS B 1 61 ? 22.720 41.212 75.884 1.00 14.13 62 CYS B C 1
ATOM 2825 O O . CYS B 1 61 ? 22.854 39.983 75.818 1.00 14.61 62 CYS B O 1
ATOM 2828 N N . ALA B 1 62 ? 21.526 41.825 75.792 1.00 14.17 63 ALA B N 1
ATOM 2829 C CA . ALA B 1 62 ? 20.293 41.021 75.626 1.00 13.56 63 ALA B CA 1
ATOM 2830 C C . ALA B 1 62 ? 20.199 39.913 76.643 1.00 13.07 63 ALA B C 1
ATOM 2831 O O . ALA B 1 62 ? 19.958 38.754 76.336 1.00 13.78 63 ALA B O 1
ATOM 2833 N N . PHE B 1 63 ? 20.422 40.275 77.909 1.00 13.99 64 PHE B N 1
ATOM 2834 C CA . PHE B 1 63 ? 20.443 39.261 78.969 1.00 13.81 64 PHE B CA 1
ATOM 2835 C C . PHE B 1 63 ? 19.011 38.777 79.272 1.00 14.00 64 PHE B C 1
ATOM 2836 O O . PHE B 1 63 ? 18.202 39.595 79.733 1.00 13.98 64 PHE B O 1
ATOM 2844 N N . PRO B 1 64 ? 18.745 37.482 79.102 1.00 13.93 65 PRO B N 1
ATOM 2845 C CA . PRO B 1 64 ? 17.371 37.021 79.418 1.00 15.93 65 PRO B CA 1
ATOM 2846 C C . PRO B 1 64 ? 16.943 37.180 80.838 1.00 18.40 65 PRO B C 1
ATOM 2847 O O . PRO B 1 64 ? 15.741 37.363 81.081 1.00 18.57 65 PRO B O 1
ATOM 2851 N N . LEU B 1 65 ? 17.903 37.197 81.793 1.00 15.46 66 LEU B N 1
ATOM 2852 C CA . LEU B 1 65 ? 17.561 37.302 83.201 1.00 16.72 66 LEU B CA 1
ATOM 2853 C C . LEU B 1 65 ? 17.388 38.698 83.706 1.00 18.64 66 LEU B C 1
ATOM 2854 O O . LEU B 1 65 ? 17.041 38.898 84.889 1.00 20.59 66 LEU B O 1
ATOM 2859 N N . LEU B 1 66 ? 17.753 39.714 82.939 1.00 15.15 67 LEU B N 1
ATOM 2860 C CA . LEU B 1 66 ? 17.741 41.060 83.404 1.00 14.80 67 LEU B CA 1
ATOM 2861 C C . LEU B 1 66 ? 16.383 41.677 83.193 1.00 17.15 67 LEU B C 1
ATOM 2862 O O . LEU B 1 66 ? 16.017 42.068 82.082 1.00 16.85 67 LEU B O 1
ATOM 2867 N N . SER B 1 67 ? 15.591 41.699 84.234 1.00 18.51 68 SER B N 1
ATOM 2868 C CA . SER B 1 67 ? 14.174 42.150 84.086 1.00 21.18 68 SER B CA 1
ATOM 2869 C C . SER B 1 67 ? 14.051 43.600 83.891 1.00 21.78 68 SER B C 1
ATOM 2870 O O . SER B 1 67 ? 13.132 44.037 83.188 1.00 24.44 68 SER B O 1
ATOM 2873 N N . GLY B 1 68 ? 14.967 44.424 84.419 1.00 18.60 69 GLY B N 1
ATOM 2874 C CA . GLY B 1 68 ? 15.020 45.817 84.255 1.00 18.53 69 GLY B CA 1
ATOM 2875 C C . GLY B 1 68 ? 16.146 46.483 84.974 1.00 19.24 69 GLY B C 1
ATOM 2876 O O . GLY B 1 68 ? 16.803 45.794 85.777 1.00 18.49 69 GLY B O 1
ATOM 2877 N N . VAL B 1 69 ? 16.397 47.748 84.701 1.00 18.57 70 VAL B N 1
ATOM 2878 C CA . VAL B 1 69 ? 17.455 48.537 85.295 1.00 18.26 70 VAL B CA 1
ATOM 2879 C C . VAL B 1 69 ? 16.943 49.927 85.651 1.00 20.34 70 VAL B C 1
ATOM 2880 O O . VAL B 1 69 ? 16.333 50.592 84.791 1.00 23.64 70 VAL B O 1
ATOM 2884 N N . GLU B 1 70 ? 17.135 50.396 86.900 1.00 17.71 71 GLU B N 1
ATOM 2885 C CA . GLU B 1 70 ? 16.850 51.773 87.308 1.00 19.79 71 GLU B CA 1
ATOM 2886 C C . GLU B 1 70 ? 18.147 52.363 87.801 1.00 20.27 71 GLU B C 1
ATOM 2887 O O . GLU B 1 70 ? 18.873 51.628 88.487 1.00 19.80 71 GLU B O 1
ATOM 2893 N N . ILE B 1 71 ? 18.435 53.602 87.502 1.00 16.90 72 ILE B N 1
ATOM 2894 C CA . ILE B 1 71 ? 19.607 54.309 87.924 1.00 18.84 72 ILE B CA 1
ATOM 2895 C C . ILE B 1 71 ? 19.216 55.593 88.621 1.00 20.98 72 ILE B C 1
ATOM 2896 O O . ILE B 1 71 ? 18.147 56.123 88.367 1.00 20.63 72 ILE B O 1
ATOM 2901 N N . GLY B 1 72 ? 20.083 56.084 89.496 1.00 20.05 73 GLY B N 1
ATOM 2902 C CA . GLY B 1 72 ? 19.813 57.333 90.144 1.00 19.61 73 GLY B CA 1
ATOM 2903 C C . GLY B 1 72 ? 20.839 57.718 91.162 1.00 22.44 73 GLY B C 1
ATOM 2904 O O . GLY B 1 72 ? 21.812 56.950 91.408 1.00 18.65 73 GLY B O 1
ATOM 2905 N N . SER B 1 73 ? 20.664 58.884 91.781 1.00 21.00 74 SER B N 1
ATOM 2906 C CA . SER B 1 73 ? 21.601 59.308 92.858 1.00 21.88 74 SER B CA 1
ATOM 2907 C C . SER B 1 73 ? 20.938 59.384 94.221 1.00 22.26 74 SER B C 1
ATOM 2908 O O . SER B 1 73 ? 21.632 59.687 95.191 1.00 25.99 74 SER B O 1
ATOM 2911 N N . ASP B 1 74 ? 19.687 58.984 94.314 1.00 20.46 75 ASP B N 1
ATOM 2912 C CA . ASP B 1 74 ? 18.984 59.049 95.615 1.00 24.36 75 ASP B CA 1
ATOM 2913 C C . ASP B 1 74 ? 18.819 57.648 96.166 1.00 22.01 75 ASP B C 1
ATOM 2914 O O . ASP B 1 74 ? 18.026 56.871 95.636 1.00 23.01 75 ASP B O 1
ATOM 2919 N N . PRO B 1 75 ? 19.511 57.318 97.278 1.00 22.50 76 PRO B N 1
ATOM 2920 C CA . PRO B 1 75 ? 19.345 55.997 97.833 1.00 22.54 76 PRO B CA 1
ATOM 2921 C C . PRO B 1 75 ? 17.972 55.583 98.258 1.00 21.04 76 PRO B C 1
ATOM 2922 O O . PRO B 1 75 ? 17.617 54.439 98.227 1.00 22.32 76 PRO B O 1
ATOM 2926 N N . GLN B 1 76 ? 17.114 56.541 98.702 1.00 24.36 77 GLN B N 1
ATOM 2927 C CA . GLN B 1 76 ? 15.767 56.158 98.988 1.00 24.99 77 GLN B CA 1
ATOM 2928 C C . GLN B 1 76 ? 14.905 55.742 97.811 1.00 24.40 77 GLN B C 1
ATOM 2929 O O . GLN B 1 76 ? 13.941 54.970 98.005 1.00 27.80 77 GLN B O 1
ATOM 2935 N N . LYS B 1 77 ? 15.274 56.165 96.610 1.00 22.97 78 LYS B N 1
ATOM 2936 C CA . LYS B 1 77 ? 14.626 55.642 95.404 1.00 24.98 78 LYS B CA 1
ATOM 2937 C C . LYS B 1 77 ? 15.252 54.293 94.982 1.00 24.01 78 LYS B C 1
ATOM 2938 O O . LYS B 1 77 ? 14.577 53.326 94.760 1.00 23.46 78 LYS B O 1
ATOM 2944 N N . ILE B 1 78 ? 16.572 54.295 94.897 1.00 22.03 79 ILE B N 1
ATOM 2945 C CA . ILE B 1 78 ? 17.260 53.078 94.371 1.00 21.79 79 ILE B CA 1
ATOM 2946 C C . ILE B 1 78 ? 17.080 51.897 95.266 1.00 21.27 79 ILE B C 1
ATOM 2947 O O . ILE B 1 78 ? 16.944 50.769 94.815 1.00 19.85 79 ILE B O 1
ATOM 2952 N N . PHE B 1 79 ? 17.105 52.101 96.614 1.00 19.38 80 PHE B N 1
ATOM 2953 C CA . PHE B 1 79 ? 16.977 50.968 97.511 1.00 18.65 80 PHE B CA 1
ATOM 2954 C C . PHE B 1 79 ? 15.529 50.502 97.763 1.00 20.97 80 PHE B C 1
ATOM 2955 O O . PHE B 1 79 ? 15.283 49.594 98.467 1.00 19.89 80 PHE B O 1
ATOM 2963 N N . ASP B 1 80 ? 14.554 51.212 97.186 1.00 23.15 81 ASP B N 1
ATOM 2964 C CA . ASP B 1 80 ? 13.145 50.840 97.436 1.00 25.36 81 ASP B CA 1
ATOM 2965 C C . ASP B 1 80 ? 12.795 49.437 97.057 1.00 23.36 81 ASP B C 1
ATOM 2966 O O . ASP B 1 80 ? 12.887 49.043 95.890 1.00 24.88 81 ASP B O 1
ATOM 2971 N N . GLY B 1 81 ? 12.411 48.631 98.036 1.00 20.18 82 GLY B N 1
ATOM 2972 C CA . GLY B 1 81 ? 12.047 47.255 97.845 1.00 20.56 82 GLY B CA 1
ATOM 2973 C C . GLY B 1 81 ? 13.156 46.212 97.578 1.00 18.71 82 GLY B C 1
ATOM 2974 O O . GLY B 1 81 ? 12.879 45.095 97.286 1.00 21.65 82 GLY B O 1
ATOM 2975 N N . VAL B 1 82 ? 14.381 46.643 97.745 1.00 21.26 83 VAL B N 1
ATOM 2976 C CA . VAL B 1 82 ? 15.498 45.745 97.387 1.00 20.07 83 VAL B CA 1
ATOM 2977 C C . VAL B 1 82 ? 15.643 44.665 98.413 1.00 19.33 83 VAL B C 1
ATOM 2978 O O . VAL B 1 82 ? 15.518 44.933 99.652 1.00 19.17 83 VAL B O 1
ATOM 2982 N N . SER B 1 83 ? 16.027 43.509 97.944 1.00 18.28 84 SER B N 1
ATOM 2983 C CA . SER B 1 83 ? 16.278 42.352 98.755 1.00 19.26 84 SER B CA 1
ATOM 2984 C C . SER B 1 83 ? 17.781 42.011 98.936 1.00 17.86 84 SER B C 1
ATOM 2985 O O . SER B 1 83 ? 18.136 41.213 99.832 1.00 17.54 84 SER B O 1
ATOM 2988 N N . LEU B 1 84 ? 18.614 42.606 98.100 1.00 18.23 85 LEU B N 1
ATOM 2989 C CA . LEU B 1 84 ? 20.088 42.502 98.268 1.00 15.64 85 LEU B CA 1
ATOM 2990 C C . LEU B 1 84 ? 20.666 43.803 97.972 1.00 15.52 85 LEU B C 1
ATOM 2991 O O . LEU B 1 84 ? 20.379 44.398 96.888 1.00 18.14 85 LEU B O 1
ATOM 2996 N N . ALA B 1 85 ? 21.448 44.327 98.868 1.00 13.54 86 ALA B N 1
ATOM 2997 C CA . ALA B 1 85 ? 22.077 45.612 98.650 1.00 14.26 86 ALA B CA 1
ATOM 2998 C C . ALA B 1 85 ? 23.567 45.427 98.734 1.00 15.18 86 ALA B C 1
ATOM 2999 O O . ALA B 1 85 ? 24.103 44.965 99.746 1.00 15.87 86 ALA B O 1
ATOM 3001 N N . LEU B 1 86 ? 24.242 45.686 97.619 1.00 13.01 87 LEU B N 1
ATOM 3002 C CA . LEU B 1 86 ? 25.713 45.536 97.524 1.00 13.78 87 LEU B CA 1
ATOM 3003 C C . LEU B 1 86 ? 26.323 46.928 97.581 1.00 14.25 87 LEU B C 1
ATOM 3004 O O . LEU B 1 86 ? 26.317 47.699 96.623 1.00 15.72 87 LEU B O 1
ATOM 3009 N N . LEU B 1 87 ? 26.863 47.253 98.755 1.00 13.68 88 LEU B N 1
ATOM 3010 C CA . LEU B 1 87 ? 27.368 48.578 98.986 1.00 14.29 88 LEU B CA 1
ATOM 3011 C C . LEU B 1 87 ? 28.849 48.596 98.644 1.00 14.45 88 LEU B C 1
ATOM 3012 O O . LEU B 1 87 ? 29.724 48.355 99.465 1.00 14.70 88 LEU B O 1
ATOM 3017 N N . VAL B 1 88 ? 29.105 48.839 97.365 1.00 14.49 89 VAL B N 1
ATOM 3018 C CA . VAL B 1 88 ? 30.421 48.801 96.753 1.00 15.38 89 VAL B CA 1
ATOM 3019 C C . VAL B 1 88 ? 31.101 50.144 96.785 1.00 15.68 89 VAL B C 1
ATOM 3020 O O . VAL B 1 88 ? 32.298 50.232 96.951 1.00 18.43 89 VAL B O 1
ATOM 3024 N N . GLY B 1 89 ? 30.309 51.220 96.543 1.00 17.90 90 GLY B N 1
ATOM 3025 C CA . GLY B 1 89 ? 30.883 52.518 96.403 1.00 20.29 90 GLY B CA 1
ATOM 3026 C C . GLY B 1 89 ? 31.364 53.107 97.717 1.00 20.83 90 GLY B C 1
ATOM 3027 O O . GLY B 1 89 ? 30.720 52.926 98.771 1.00 25.76 90 GLY B O 1
ATOM 3028 N N . ALA B 1 90 ? 32.513 53.699 97.658 1.00 18.05 91 ALA B N 1
ATOM 3029 C CA . ALA B 1 90 ? 33.077 54.365 98.838 1.00 21.35 91 ALA B CA 1
ATOM 3030 C C . ALA B 1 90 ? 34.134 55.316 98.404 1.00 21.78 91 ALA B C 1
ATOM 3031 O O . ALA B 1 90 ? 34.644 55.249 97.308 1.00 23.96 91 ALA B O 1
ATOM 3033 N N . ARG B 1 91 ? 34.527 56.195 99.333 1.00 26.23 92 ARG B N 1
ATOM 3034 C CA . ARG B 1 91 ? 35.643 57.120 99.066 1.00 32.00 92 ARG B CA 1
ATOM 3035 C C . ARG B 1 91 ? 36.951 56.373 99.160 1.00 35.75 92 ARG B C 1
ATOM 3036 O O . ARG B 1 91 ? 37.253 55.782 100.232 1.00 32.93 92 ARG B O 1
ATOM 3044 N N . PRO B 1 92 ? 37.770 56.434 98.116 1.00 34.91 93 PRO B N 1
ATOM 3045 C CA . PRO B 1 92 ? 39.043 55.711 98.106 1.00 41.87 93 PRO B CA 1
ATOM 3046 C C . PRO B 1 92 ? 40.152 56.336 98.962 1.00 47.14 93 PRO B C 1
ATOM 3047 O O . PRO B 1 92 ? 39.990 57.487 99.381 1.00 48.89 93 PRO B O 1
ATOM 3051 N N . LEU B 1 102 ? 39.675 58.875 106.143 1.00 36.77 103 LEU B N 1
ATOM 3052 C CA . LEU B 1 102 ? 39.053 57.721 105.413 1.00 36.12 103 LEU B CA 1
ATOM 3053 C C . LEU B 1 102 ? 37.826 57.194 106.153 1.00 38.32 103 LEU B C 1
ATOM 3054 O O . LEU B 1 102 ? 36.719 57.090 105.581 1.00 32.10 103 LEU B O 1
ATOM 3059 N N . LEU B 1 103 ? 38.020 56.891 107.443 1.00 32.13 104 LEU B N 1
ATOM 3060 C CA . LEU B 1 103 ? 36.893 56.532 108.269 1.00 31.68 104 LEU B CA 1
ATOM 3061 C C . LEU B 1 103 ? 35.804 57.607 108.259 1.00 32.37 104 LEU B C 1
ATOM 3062 O O . LEU B 1 103 ? 34.609 57.241 108.204 1.00 33.14 104 LEU B O 1
ATOM 3067 N N . GLU B 1 104 ? 36.145 58.906 108.348 1.00 30.09 105 GLU B N 1
ATOM 3068 C CA . GLU B 1 104 ? 35.080 59.932 108.484 1.00 32.80 105 GLU B CA 1
ATOM 3069 C C . GLU B 1 104 ? 34.331 60.196 107.186 1.00 36.44 105 GLU B C 1
ATOM 3070 O O . GLU B 1 104 ? 33.106 60.382 107.141 1.00 35.11 105 GLU B O 1
ATOM 3076 N N . ALA B 1 105 ? 35.105 60.258 106.120 1.00 33.97 106 ALA B N 1
ATOM 3077 C CA . ALA B 1 105 ? 34.492 60.521 104.800 1.00 35.45 106 ALA B CA 1
ATOM 3078 C C . ALA B 1 105 ? 33.421 59.408 104.473 1.00 29.04 106 ALA B C 1
ATOM 3079 O O . ALA B 1 105 ? 32.275 59.640 104.067 1.00 28.06 106 ALA B O 1
ATOM 3081 N N . ASN B 1 106 ? 33.837 58.162 104.632 1.00 26.68 107 ASN B N 1
ATOM 3082 C CA . ASN B 1 106 ? 32.905 57.080 104.409 1.00 24.37 107 ASN B CA 1
ATOM 3083 C C . ASN B 1 106 ? 31.798 56.962 105.401 1.00 26.63 107 ASN B C 1
ATOM 3084 O O . ASN B 1 106 ? 30.711 56.404 105.139 1.00 26.54 107 ASN B O 1
ATOM 3089 N N . GLY B 1 107 ? 32.050 57.495 106.603 1.00 30.74 108 GLY B N 1
ATOM 3090 C CA . GLY B 1 107 ? 31.010 57.568 107.598 1.00 31.78 108 GLY B CA 1
ATOM 3091 C C . GLY B 1 107 ? 29.724 58.227 107.154 1.00 30.28 108 GLY B C 1
ATOM 3092 O O . GLY B 1 107 ? 28.649 57.680 107.372 1.00 28.70 108 GLY B O 1
ATOM 3093 N N . ALA B 1 108 ? 29.813 59.377 106.499 1.00 27.72 109 ALA B N 1
ATOM 3094 C CA . ALA B 1 108 ? 28.599 60.014 106.029 1.00 28.27 109 ALA B CA 1
ATOM 3095 C C . ALA B 1 108 ? 27.891 59.201 104.979 1.00 23.40 109 ALA B C 1
ATOM 3096 O O . ALA B 1 108 ? 26.637 59.137 104.975 1.00 26.04 109 ALA B O 1
ATOM 3098 N N . ILE B 1 109 ? 28.661 58.547 104.082 1.00 24.64 110 ILE B N 1
ATOM 3099 C CA . ILE B 1 109 ? 28.071 57.715 103.015 1.00 21.30 110 ILE B CA 1
ATOM 3100 C C . ILE B 1 109 ? 27.266 56.615 103.612 1.00 18.95 110 ILE B C 1
ATOM 3101 O O . ILE B 1 109 ? 26.141 56.388 103.260 1.00 19.98 110 ILE B O 1
ATOM 3106 N N . PHE B 1 110 ? 27.898 55.845 104.539 1.00 18.19 111 PHE B N 1
ATOM 3107 C CA . PHE B 1 110 ? 27.256 54.711 105.140 1.00 18.38 111 PHE B CA 1
ATOM 3108 C C . PHE B 1 110 ? 26.160 55.022 106.161 1.00 18.18 111 PHE B C 1
ATOM 3109 O O . PHE B 1 110 ? 25.221 54.254 106.301 1.00 18.31 111 PHE B O 1
ATOM 3117 N N . THR B 1 111 ? 26.279 56.184 106.819 1.00 22.56 112 THR B N 1
ATOM 3118 C CA . THR B 1 111 ? 25.175 56.632 107.667 1.00 24.49 112 THR B CA 1
ATOM 3119 C C . THR B 1 111 ? 23.933 56.878 106.793 1.00 21.81 112 THR B C 1
ATOM 3120 O O . THR B 1 111 ? 22.823 56.364 107.048 1.00 21.89 112 THR B O 1
ATOM 3124 N N . ALA B 1 112 ? 24.155 57.598 105.682 1.00 23.16 113 ALA B N 1
ATOM 3125 C CA . ALA B 1 112 ? 23.048 57.928 104.774 1.00 22.12 113 ALA B CA 1
ATOM 3126 C C . ALA B 1 112 ? 22.494 56.684 104.128 1.00 21.62 113 ALA B C 1
ATOM 3127 O O . ALA B 1 112 ? 21.286 56.458 104.007 1.00 21.74 113 ALA B O 1
ATOM 3129 N N . GLN B 1 113 ? 23.395 55.763 103.719 1.00 20.14 114 GLN B N 1
ATOM 3130 C CA . GLN B 1 113 ? 22.858 54.541 103.155 1.00 19.25 114 GLN B CA 1
ATOM 3131 C C . GLN B 1 113 ? 22.148 53.572 104.092 1.00 17.83 114 GLN B C 1
ATOM 3132 O O . GLN B 1 113 ? 21.151 52.933 103.736 1.00 19.51 114 GLN B O 1
ATOM 3138 N N . GLY B 1 114 ? 22.660 53.414 105.341 1.00 18.79 115 GLY B N 1
ATOM 3139 C CA . GLY B 1 114 ? 21.939 52.663 106.346 1.00 18.92 115 GLY B CA 1
ATOM 3140 C C . GLY B 1 114 ? 20.530 53.245 106.652 1.00 16.72 115 GLY B C 1
ATOM 3141 O O . GLY B 1 114 ? 19.584 52.476 106.724 1.00 19.34 115 GLY B O 1
ATOM 3142 N N . LYS B 1 115 ? 20.471 54.580 106.737 1.00 20.81 116 LYS B N 1
ATOM 3143 C CA . LYS B 1 115 ? 19.158 55.245 107.003 1.00 23.83 116 LYS B CA 1
ATOM 3144 C C . LYS B 1 115 ? 18.195 54.998 105.857 1.00 22.66 116 LYS B C 1
ATOM 3145 O O . LYS B 1 115 ? 17.038 54.598 106.053 1.00 22.97 116 LYS B O 1
ATOM 3151 N N . ALA B 1 116 ? 18.718 55.054 104.613 1.00 22.13 117 ALA B N 1
ATOM 3152 C CA . ALA B 1 116 ? 17.843 54.753 103.479 1.00 22.15 117 ALA B CA 1
ATOM 3153 C C . ALA B 1 116 ? 17.328 53.358 103.425 1.00 21.23 117 ALA B C 1
ATOM 3154 O O . ALA B 1 116 ? 16.169 53.059 103.157 1.00 20.41 117 ALA B O 1
ATOM 3156 N N . LEU B 1 117 ? 18.241 52.357 103.609 1.00 18.21 118 LEU B N 1
ATOM 3157 C CA . LEU B 1 117 ? 17.829 51.065 103.695 1.00 17.42 118 LEU B CA 1
ATOM 3158 C C . LEU B 1 117 ? 16.735 50.821 104.741 1.00 19.91 118 LEU B C 1
ATOM 3159 O O . LEU B 1 117 ? 15.804 50.065 104.519 1.00 20.36 118 LEU B O 1
ATOM 3164 N N . ASN B 1 118 ? 16.986 51.368 105.918 1.00 21.56 119 ASN B N 1
ATOM 3165 C CA . ASN B 1 118 ? 16.049 51.213 107.052 1.00 22.85 119 ASN B CA 1
ATOM 3166 C C . ASN B 1 118 ? 14.626 51.669 106.645 1.00 24.03 119 ASN B C 1
ATOM 3167 O O . ASN B 1 118 ? 13.665 51.025 106.984 1.00 27.04 119 ASN B O 1
ATOM 3172 N N . ALA B 1 119 ? 14.581 52.753 105.885 1.00 24.24 120 ALA B N 1
ATOM 3173 C CA . ALA B 1 119 ? 13.311 53.371 105.447 1.00 24.75 120 ALA B CA 1
ATOM 3174 C C . ALA B 1 119 ? 12.593 52.607 104.375 1.00 28.40 120 ALA B C 1
ATOM 3175 O O . ALA B 1 119 ? 11.382 52.536 104.410 1.00 28.56 120 ALA B O 1
ATOM 3177 N N . VAL B 1 120 ? 13.303 52.063 103.352 1.00 23.63 121 VAL B N 1
ATOM 3178 C CA . VAL B 1 120 ? 12.638 51.604 102.134 1.00 24.41 121 VAL B CA 1
ATOM 3179 C C . VAL B 1 120 ? 13.003 50.204 101.636 1.00 23.30 121 VAL B C 1
ATOM 3180 O O . VAL B 1 120 ? 12.350 49.656 100.759 1.00 22.81 121 VAL B O 1
ATOM 3184 N N . ALA B 1 121 ? 14.050 49.541 102.198 1.00 21.29 122 ALA B N 1
ATOM 3185 C CA . ALA B 1 121 ? 14.375 48.211 101.704 1.00 22.08 122 ALA B CA 1
ATOM 3186 C C . ALA B 1 121 ? 13.317 47.170 101.971 1.00 24.64 122 ALA B C 1
ATOM 3187 O O . ALA B 1 121 ? 12.476 47.348 102.889 1.00 25.61 122 ALA B O 1
ATOM 3189 N N . ALA B 1 122 ? 13.324 46.069 101.250 1.00 22.70 123 ALA B N 1
ATOM 3190 C CA . ALA B 1 122 ? 12.443 44.920 101.510 1.00 23.68 123 ALA B CA 1
ATOM 3191 C C . ALA B 1 122 ? 12.674 44.335 102.921 1.00 26.86 123 ALA B C 1
ATOM 3192 O O . ALA B 1 122 ? 13.772 44.445 103.475 1.00 21.72 123 ALA B O 1
ATOM 3194 N N . ASP B 1 123 ? 11.638 43.732 103.502 1.00 27.74 124 ASP B N 1
ATOM 3195 C CA . ASP B 1 123 ? 11.797 43.111 104.818 1.00 25.81 124 ASP B CA 1
ATOM 3196 C C . ASP B 1 123 ? 12.948 42.080 104.834 1.00 26.36 124 ASP B C 1
ATOM 3197 O O . ASP B 1 123 ? 13.585 41.884 105.878 1.00 23.69 124 ASP B O 1
ATOM 3202 N N . ASP B 1 124 ? 13.159 41.398 103.687 1.00 23.29 125 ASP B N 1
ATOM 3203 C CA . ASP B 1 124 ? 14.076 40.272 103.615 1.00 23.73 125 ASP B CA 1
ATOM 3204 C C . ASP B 1 124 ? 15.488 40.736 103.173 1.00 18.99 125 ASP B C 1
ATOM 3205 O O . ASP B 1 124 ? 16.296 39.864 102.866 1.00 18.98 125 ASP B O 1
ATOM 3210 N N . VAL B 1 125 ? 15.731 42.014 103.202 1.00 18.81 126 VAL B N 1
ATOM 3211 C CA . VAL B 1 125 ? 17.019 42.533 102.701 1.00 18.98 126 VAL B CA 1
ATOM 3212 C C . VAL B 1 125 ? 18.229 41.893 103.407 1.00 20.90 126 VAL B C 1
ATOM 3213 O O . VAL B 1 125 ? 18.245 41.754 104.648 1.00 18.46 126 VAL B O 1
ATOM 3217 N N . ARG B 1 126 ? 19.257 41.564 102.596 1.00 17.09 127 ARG B N 1
ATOM 3218 C CA . ARG B 1 126 ? 20.632 41.305 103.091 1.00 16.16 127 ARG B CA 1
ATOM 3219 C C . ARG B 1 126 ? 21.531 42.387 102.483 1.00 15.45 127 ARG B C 1
ATOM 3220 O O . ARG B 1 126 ? 21.324 42.817 101.329 1.00 15.80 127 ARG B O 1
ATOM 3228 N N . VAL B 1 127 ? 22.478 42.893 103.277 1.00 13.84 128 VAL B N 1
ATOM 3229 C CA . VAL B 1 127 ? 23.277 44.017 102.955 1.00 14.62 128 VAL B CA 1
ATOM 3230 C C . VAL B 1 127 ? 24.780 43.603 103.027 1.00 15.94 128 VAL B C 1
ATOM 3231 O O . VAL B 1 127 ? 25.281 43.314 104.101 1.00 14.66 128 VAL B O 1
ATOM 3235 N N . GLY B 1 128 ? 25.452 43.618 101.872 1.00 13.78 129 GLY B N 1
ATOM 3236 C CA . GLY B 1 128 ? 26.877 43.286 101.815 1.00 13.98 129 GLY B CA 1
ATOM 3237 C C . GLY B 1 128 ? 27.701 44.469 101.557 1.00 12.70 129 GLY B C 1
ATOM 3238 O O . GLY B 1 128 ? 27.457 45.214 100.550 1.00 16.55 129 GLY B O 1
ATOM 3239 N N . VAL B 1 129 ? 28.660 44.791 102.384 1.00 11.75 130 VAL B N 1
ATOM 3240 C CA . VAL B 1 129 ? 29.512 45.947 102.186 1.00 12.48 130 VAL B CA 1
ATOM 3241 C C . VAL B 1 129 ? 30.885 45.571 101.607 1.00 13.92 130 VAL B C 1
ATOM 3242 O O . VAL B 1 129 ? 31.639 44.878 102.331 1.00 14.43 130 VAL B O 1
ATOM 3246 N N . THR B 1 130 ? 31.198 46.020 100.387 1.00 15.07 131 THR B N 1
ATOM 3247 C CA . THR B 1 130 ? 32.535 45.759 99.721 1.00 18.05 131 THR B CA 1
ATOM 3248 C C . THR B 1 130 ? 33.401 47.008 99.887 1.00 18.52 131 THR B C 1
ATOM 3249 O O . THR B 1 130 ? 34.636 46.946 100.010 1.00 19.57 131 THR B O 1
ATOM 3253 N N . GLY B 1 131 ? 32.795 48.227 99.882 1.00 17.88 132 GLY B N 1
ATOM 3254 C CA . GLY B 1 131 ? 33.583 49.469 99.954 1.00 17.97 132 GLY B CA 1
ATOM 3255 C C . GLY B 1 131 ? 34.345 49.684 101.233 1.00 17.32 132 GLY B C 1
ATOM 3256 O O . GLY B 1 131 ? 33.786 49.415 102.302 1.00 19.18 132 GLY B O 1
ATOM 3257 N N . ASN B 1 132 ? 35.614 50.052 101.114 1.00 19.09 133 ASN B N 1
ATOM 3258 C CA . ASN B 1 132 ? 36.495 50.206 102.261 1.00 20.71 133 ASN B CA 1
ATOM 3259 C C . ASN B 1 132 ? 36.396 51.510 103.010 1.00 24.01 133 ASN B C 1
ATOM 3260 O O . ASN B 1 132 ? 35.950 52.488 102.451 1.00 22.96 133 ASN B O 1
ATOM 3265 N N . PRO B 1 133 ? 36.700 51.511 104.344 1.00 23.65 134 PRO B N 1
ATOM 3266 C CA . PRO B 1 133 ? 37.006 50.324 105.224 1.00 21.98 134 PRO B CA 1
ATOM 3267 C C . PRO B 1 133 ? 35.830 49.506 105.596 1.00 18.80 134 PRO B C 1
ATOM 3268 O O . PRO B 1 133 ? 34.911 49.939 106.279 1.00 19.51 134 PRO B O 1
ATOM 3272 N N . ALA B 1 134 ? 35.802 48.271 105.100 1.00 16.85 135 ALA B N 1
ATOM 3273 C CA . ALA B 1 134 ? 34.578 47.600 104.972 1.00 15.40 135 ALA B CA 1
ATOM 3274 C C . ALA B 1 134 ? 33.870 47.247 106.277 1.00 15.77 135 ALA B C 1
ATOM 3275 O O . ALA B 1 134 ? 32.677 47.491 106.417 1.00 13.95 135 ALA B O 1
ATOM 3277 N N . ASN B 1 135 ? 34.639 46.733 107.265 1.00 14.13 136 ASN B N 1
ATOM 3278 C CA . ASN B 1 135 ? 34.019 46.303 108.510 1.00 14.33 136 ASN B CA 1
ATOM 3279 C C . ASN B 1 135 ? 33.356 47.510 109.202 1.00 14.48 136 ASN B C 1
ATOM 3280 O O . ASN B 1 135 ? 32.245 47.381 109.648 1.00 16.37 136 ASN B O 1
ATOM 3285 N N . THR B 1 136 ? 34.105 48.595 109.277 1.00 15.54 137 THR B N 1
ATOM 3286 C CA . THR B 1 136 ? 33.580 49.781 110.017 1.00 15.82 137 THR B CA 1
ATOM 3287 C C . THR B 1 136 ? 32.465 50.494 109.234 1.00 14.61 137 THR B C 1
ATOM 3288 O O . THR B 1 136 ? 31.432 50.886 109.834 1.00 17.56 137 THR B O 1
ATOM 3292 N N . ASN B 1 137 ? 32.538 50.507 107.910 1.00 15.15 138 ASN B N 1
ATOM 3293 C CA . ASN B 1 137 ? 31.384 50.987 107.099 1.00 14.47 138 ASN B CA 1
ATOM 3294 C C . ASN B 1 137 ? 30.146 50.173 107.346 1.00 16.33 138 ASN B C 1
ATOM 3295 O O . ASN B 1 137 ? 29.054 50.701 107.454 1.00 17.87 138 ASN B O 1
ATOM 3300 N N . ALA B 1 138 ? 30.276 48.842 107.384 1.00 12.90 139 ALA B N 1
ATOM 3301 C CA . ALA B 1 138 ? 29.175 47.968 107.697 1.00 14.44 139 ALA B CA 1
ATOM 3302 C C . ALA B 1 138 ? 28.617 48.226 109.113 1.00 14.82 139 ALA B C 1
ATOM 3303 O O . ALA B 1 138 ? 27.404 48.159 109.304 1.00 15.80 139 ALA B O 1
ATOM 3305 N N . LEU B 1 139 ? 29.532 48.469 110.043 1.00 14.89 140 LEU B N 1
ATOM 3306 C CA . LEU B 1 139 ? 29.064 48.743 111.421 1.00 17.04 140 LEU B CA 1
ATOM 3307 C C . LEU B 1 139 ? 28.227 50.002 111.438 1.00 17.97 140 LEU B C 1
ATOM 3308 O O . LEU B 1 139 ? 27.169 50.021 112.058 1.00 18.81 140 LEU B O 1
ATOM 3313 N N . ILE B 1 140 ? 28.734 51.021 110.788 1.00 17.30 141 ILE B N 1
ATOM 3314 C CA . ILE B 1 140 ? 27.974 52.343 110.648 1.00 18.38 141 ILE B CA 1
ATOM 3315 C C . ILE B 1 140 ? 26.623 52.133 109.977 1.00 20.10 141 ILE B C 1
ATOM 3316 O O . ILE B 1 140 ? 25.562 52.562 110.479 1.00 20.04 141 ILE B O 1
ATOM 3321 N N . ALA B 1 141 ? 26.575 51.457 108.816 1.00 17.74 142 ALA B N 1
ATOM 3322 C CA . ALA B 1 141 ? 25.313 51.174 108.189 1.00 18.91 142 ALA B CA 1
ATOM 3323 C C . ALA B 1 141 ? 24.314 50.404 109.095 1.00 21.19 142 ALA B C 1
ATOM 3324 O O . ALA B 1 141 ? 23.125 50.744 109.234 1.00 20.69 142 ALA B O 1
ATOM 3326 N N . MET B 1 142 ? 24.772 49.353 109.765 1.00 20.19 143 MET B N 1
ATOM 3327 C CA . MET B 1 142 ? 23.938 48.514 110.585 1.00 20.23 143 MET B CA 1
ATOM 3328 C C . MET B 1 142 ? 23.365 49.390 111.749 1.00 19.56 143 MET B C 1
ATOM 3329 O O . MET B 1 142 ? 22.193 49.277 112.060 1.00 22.25 143 MET B O 1
ATOM 3334 N N . THR B 1 143 ? 24.228 50.181 112.343 1.00 19.09 144 THR B N 1
ATOM 3335 C CA . THR B 1 143 ? 23.835 50.986 113.526 1.00 21.95 144 THR B CA 1
ATOM 3336 C C . THR B 1 143 ? 22.737 51.986 113.102 1.00 27.09 144 THR B C 1
ATOM 3337 O O . THR B 1 143 ? 21.836 52.326 113.895 1.00 25.19 144 THR B O 1
ATOM 3341 N N . ASN B 1 144 ? 22.804 52.448 111.862 1.00 22.37 145 ASN B N 1
ATOM 3342 C CA . ASN B 1 144 ? 21.810 53.367 111.322 1.00 25.37 145 ASN B CA 1
ATOM 3343 C C . ASN B 1 144 ? 20.560 52.745 110.774 1.00 22.20 145 ASN B C 1
ATOM 3344 O O . ASN B 1 144 ? 19.706 53.459 110.214 1.00 25.31 145 ASN B O 1
ATOM 3349 N N . ALA B 1 145 ? 20.394 51.446 110.951 1.00 21.71 146 ALA B N 1
ATOM 3350 C CA . ALA B 1 145 ? 19.245 50.733 110.502 1.00 23.71 146 ALA B CA 1
ATOM 3351 C C . ALA B 1 145 ? 18.648 49.880 111.601 1.00 24.26 146 ALA B C 1
ATOM 3352 O O . ALA B 1 145 ? 18.548 48.668 111.529 1.00 23.25 146 ALA B O 1
ATOM 3354 N N . PRO B 1 146 ? 18.080 50.562 112.619 1.00 26.58 147 PRO B N 1
ATOM 3355 C CA . PRO B 1 146 ? 17.580 49.873 113.781 1.00 28.27 147 PRO B CA 1
ATOM 3356 C C . PRO B 1 146 ? 16.388 48.998 113.546 1.00 27.94 147 PRO B C 1
ATOM 3357 O O . PRO B 1 146 ? 16.163 48.095 114.302 1.00 30.70 147 PRO B O 1
ATOM 3361 N N . ASP B 1 147 ? 15.643 49.191 112.455 1.00 24.97 148 ASP B N 1
ATOM 3362 C CA . ASP B 1 147 ? 14.525 48.322 112.114 1.00 25.42 148 ASP B CA 1
ATOM 3363 C C . ASP B 1 147 ? 14.854 47.138 111.194 1.00 27.02 148 ASP B C 1
ATOM 3364 O O . ASP B 1 147 ? 13.952 46.372 110.805 1.00 27.65 148 ASP B O 1
ATOM 3369 N N . ILE B 1 148 ? 16.143 46.978 110.847 1.00 24.82 149 ILE B N 1
ATOM 3370 C CA . ILE B 1 148 ? 16.594 45.803 110.107 1.00 21.21 149 ILE B CA 1
ATOM 3371 C C . ILE B 1 148 ? 17.446 44.927 111.062 1.00 20.24 149 ILE B C 1
ATOM 3372 O O . ILE B 1 148 ? 18.297 45.476 111.740 1.00 23.90 149 ILE B O 1
ATOM 3377 N N . PRO B 1 149 ? 17.127 43.639 111.110 1.00 20.32 150 PRO B N 1
ATOM 3378 C CA . PRO B 1 149 ? 17.955 42.832 112.040 1.00 21.50 150 PRO B CA 1
ATOM 3379 C C . PRO B 1 149 ? 19.457 42.982 111.821 1.00 22.47 150 PRO B C 1
ATOM 3380 O O . PRO B 1 149 ? 19.924 43.034 110.653 1.00 20.45 150 PRO B O 1
ATOM 3384 N N . ARG B 1 150 ? 20.227 43.058 112.904 1.00 18.81 151 ARG B N 1
ATOM 3385 C CA . ARG B 1 150 ? 21.670 43.284 112.805 1.00 20.31 151 ARG B CA 1
ATOM 3386 C C . ARG B 1 150 ? 22.355 42.220 111.981 1.00 17.57 151 ARG B C 1
ATOM 3387 O O . ARG B 1 150 ? 23.390 42.527 111.350 1.00 19.09 151 ARG B O 1
ATOM 3395 N N . GLU B 1 151 ? 21.840 41.011 111.985 1.00 17.65 152 GLU B N 1
ATOM 3396 C CA . GLU B 1 151 ? 22.494 39.890 111.243 1.00 17.58 152 GLU B CA 1
ATOM 3397 C C . GLU B 1 151 ? 22.389 40.059 109.722 1.00 16.81 152 GLU B C 1
ATOM 3398 O O . GLU B 1 151 ? 23.020 39.297 108.985 1.00 16.79 152 GLU B O 1
ATOM 3404 N N . ARG B 1 152 ? 21.607 41.011 109.276 1.00 16.19 153 ARG B N 1
ATOM 3405 C CA . ARG B 1 152 ? 21.500 41.250 107.805 1.00 15.64 153 ARG B CA 1
ATOM 3406 C C . ARG B 1 152 ? 22.667 41.996 107.235 1.00 16.17 153 ARG B C 1
ATOM 3407 O O . ARG B 1 152 ? 22.662 42.215 106.026 1.00 15.36 153 ARG B O 1
ATOM 3415 N N . PHE B 1 153 ? 23.620 42.462 108.051 1.00 15.14 154 PHE B N 1
ATOM 3416 C CA . PHE B 1 153 ? 24.723 43.307 107.605 1.00 15.27 154 PHE B CA 1
ATOM 3417 C C . PHE B 1 153 ? 26.017 42.489 107.603 1.00 17.34 154 PHE B C 1
ATOM 3418 O O . PHE B 1 153 ? 26.372 41.859 108.580 1.00 17.32 154 PHE B O 1
ATOM 3426 N N . SER B 1 154 ? 26.763 42.563 106.498 1.00 15.20 155 SER B N 1
ATOM 3427 C CA . SER B 1 154 ? 28.069 41.849 106.473 1.00 13.64 155 SER B CA 1
ATOM 3428 C C . SER B 1 154 ? 29.070 42.685 105.691 1.00 14.47 155 SER B C 1
ATOM 3429 O O . SER B 1 154 ? 28.715 43.302 104.678 1.00 17.35 155 SER B O 1
ATOM 3432 N N . ALA B 1 155 ? 30.307 42.673 106.106 1.00 11.80 156 ALA B N 1
ATOM 3433 C CA . ALA B 1 155 ? 31.384 43.237 105.330 1.00 11.96 156 ALA B CA 1
ATOM 3434 C C . ALA B 1 155 ? 32.107 42.105 104.628 1.00 13.84 156 ALA B C 1
ATOM 3435 O O . ALA B 1 155 ? 32.273 40.981 105.158 1.00 12.35 156 ALA B O 1
ATOM 3437 N N . LEU B 1 156 ? 32.660 42.414 103.434 1.00 14.06 157 LEU B N 1
ATOM 3438 C CA . LEU B 1 156 ? 33.362 41.395 102.578 1.00 14.87 157 LEU B CA 1
ATOM 3439 C C . LEU B 1 156 ? 34.753 41.125 102.938 1.00 15.41 157 LEU B C 1
ATOM 3440 O O . LEU B 1 156 ? 35.678 42.001 102.800 1.00 19.58 157 LEU B O 1
ATOM 3445 N N . THR B 1 157 ? 34.974 39.926 103.418 1.00 12.80 158 THR B N 1
ATOM 3446 C CA . THR B 1 157 ? 36.277 39.371 103.557 1.00 12.13 158 THR B CA 1
ATOM 3447 C C . THR B 1 157 ? 36.436 38.205 102.600 1.00 12.63 158 THR B C 1
ATOM 3448 O O . THR B 1 157 ? 37.477 37.567 102.606 1.00 12.11 158 THR B O 1
ATOM 3452 N N . ARG B 1 158 ? 35.476 37.972 101.716 1.00 11.47 159 ARG B N 1
ATOM 3453 C CA . ARG B 1 158 ? 35.601 36.862 100.748 1.00 11.84 159 ARG B CA 1
ATOM 3454 C C . ARG B 1 158 ? 36.771 37.062 99.778 1.00 11.36 159 ARG B C 1
ATOM 3455 O O . ARG B 1 158 ? 37.301 36.071 99.268 1.00 11.18 159 ARG B O 1
ATOM 3463 N N . LEU B 1 159 ? 37.140 38.269 99.450 1.00 10.89 160 LEU B N 1
ATOM 3464 C CA . LEU B 1 159 ? 38.305 38.452 98.595 1.00 12.19 160 LEU B CA 1
ATOM 3465 C C . LEU B 1 159 ? 39.606 37.992 99.294 1.00 11.97 160 LEU B C 1
ATOM 3466 O O . LEU B 1 159 ? 40.403 37.258 98.704 1.00 11.82 160 LEU B O 1
ATOM 3471 N N . ASP B 1 160 ? 39.732 38.339 100.565 1.00 10.83 161 ASP B N 1
ATOM 3472 C CA . ASP B 1 160 ? 40.879 37.795 101.339 1.00 12.36 161 ASP B CA 1
ATOM 3473 C C . ASP B 1 160 ? 40.860 36.315 101.420 1.00 10.63 161 ASP B C 1
ATOM 3474 O O . ASP B 1 160 ? 41.906 35.658 101.286 1.00 11.25 161 ASP B O 1
ATOM 3479 N N . HIS B 1 161 ? 39.643 35.751 101.616 1.00 10.48 162 HIS B N 1
ATOM 3480 C CA . HIS B 1 161 ? 39.436 34.330 101.716 1.00 10.61 162 HIS B CA 1
ATOM 3481 C C . HIS B 1 161 ? 39.900 33.655 100.434 1.00 11.17 162 HIS B C 1
ATOM 3482 O O . HIS B 1 161 ? 40.608 32.632 100.460 1.00 12.06 162 HIS B O 1
ATOM 3489 N N . ASN B 1 162 ? 39.432 34.130 99.303 1.00 10.99 163 ASN B N 1
ATOM 3490 C CA . ASN B 1 162 ? 39.767 33.541 98.016 1.00 11.11 163 ASN B CA 1
ATOM 3491 C C . ASN B 1 162 ? 41.216 33.737 97.729 1.00 10.97 163 ASN B C 1
ATOM 3492 O O . ASN B 1 162 ? 41.812 32.828 97.128 1.00 12.65 163 ASN B O 1
ATOM 3497 N N . ARG B 1 163 ? 41.820 34.854 98.108 1.00 11.89 164 ARG B N 1
ATOM 3498 C CA . ARG B 1 163 ? 43.258 35.072 97.923 1.00 11.32 164 ARG B CA 1
ATOM 3499 C C . ARG B 1 163 ? 44.047 34.048 98.726 1.00 12.05 164 ARG B C 1
ATOM 3500 O O . ARG B 1 163 ? 45.113 33.560 98.266 1.00 13.12 164 ARG B O 1
ATOM 3508 N N . ALA B 1 164 ? 43.589 33.786 99.933 1.00 11.29 165 ALA B N 1
ATOM 3509 C CA . ALA B 1 164 ? 44.222 32.740 100.764 1.00 11.89 165 ALA B CA 1
ATOM 3510 C C . ALA B 1 164 ? 44.146 31.378 100.168 1.00 13.13 165 ALA B C 1
ATOM 3511 O O . ALA B 1 164 ? 45.123 30.649 100.197 1.00 14.18 165 ALA B O 1
ATOM 3513 N N . ILE B 1 165 ? 42.997 31.014 99.607 1.00 13.95 166 ILE B N 1
ATOM 3514 C CA . ILE B 1 165 ? 42.805 29.753 98.937 1.00 14.40 166 ILE B CA 1
ATOM 3515 C C . ILE B 1 165 ? 43.808 29.701 97.803 1.00 16.40 166 ILE B C 1
ATOM 3516 O O . ILE B 1 165 ? 44.439 28.632 97.594 1.00 16.63 166 ILE B O 1
ATOM 3521 N N . SER B 1 166 ? 43.939 30.766 97.048 1.00 14.04 167 SER B N 1
ATOM 3522 C CA . SER B 1 166 ? 44.843 30.857 95.887 1.00 16.03 167 SER B CA 1
ATOM 3523 C C . SER B 1 166 ? 46.278 30.598 96.328 1.00 17.29 167 SER B C 1
ATOM 3524 O O . SER B 1 166 ? 47.007 29.780 95.674 1.00 17.72 167 SER B O 1
ATOM 3527 N N . GLN B 1 167 ? 46.686 31.206 97.435 1.00 15.43 168 GLN B N 1
ATOM 3528 C CA . GLN B 1 167 ? 48.096 30.996 97.926 1.00 16.80 168 GLN B CA 1
ATOM 3529 C C . GLN B 1 167 ? 48.266 29.620 98.411 1.00 18.19 168 GLN B C 1
ATOM 3530 O O . GLN B 1 167 ? 49.356 28.993 98.133 1.00 18.02 168 GLN B O 1
ATOM 3536 N N . LEU B 1 168 ? 47.300 29.048 99.070 1.00 17.69 169 LEU B N 1
ATOM 3537 C CA . LEU B 1 168 ? 47.459 27.730 99.630 1.00 17.41 169 LEU B CA 1
ATOM 3538 C C . LEU B 1 168 ? 47.477 26.659 98.509 1.00 20.69 169 LEU B C 1
ATOM 3539 O O . LEU B 1 168 ? 48.308 25.726 98.520 1.00 20.58 169 LEU B O 1
ATOM 3544 N N . ALA B 1 169 ? 46.678 26.872 97.489 1.00 17.70 170 ALA B N 1
ATOM 3545 C CA . ALA B 1 169 ? 46.674 25.957 96.316 1.00 20.38 170 ALA B CA 1
ATOM 3546 C C . ALA B 1 169 ? 47.999 26.011 95.590 1.00 22.38 170 ALA B C 1
ATOM 3547 O O . ALA B 1 169 ? 48.584 24.916 95.237 1.00 25.79 170 ALA B O 1
ATOM 3549 N N . ALA B 1 170 ? 48.571 27.185 95.416 1.00 19.59 171 ALA B N 1
ATOM 3550 C CA . ALA B 1 170 ? 49.876 27.321 94.742 1.00 21.57 171 ALA B CA 1
ATOM 3551 C C . ALA B 1 170 ? 50.967 26.623 95.572 1.00 23.53 171 ALA B C 1
ATOM 3552 O O . ALA B 1 170 ? 51.827 25.932 95.041 1.00 23.58 171 ALA B O 1
ATOM 3554 N N . LYS B 1 171 ? 50.922 26.786 96.880 1.00 21.30 172 LYS B N 1
ATOM 3555 C CA . LYS B 1 171 ? 51.953 26.185 97.739 1.00 21.65 172 LYS B CA 1
ATOM 3556 C C . LYS B 1 171 ? 51.910 24.677 97.770 1.00 23.94 172 LYS B C 1
ATOM 3557 O O . LYS B 1 171 ? 52.972 24.008 97.748 1.00 26.19 172 LYS B O 1
ATOM 3563 N N . THR B 1 172 ? 50.744 24.117 97.792 1.00 21.00 173 THR B N 1
ATOM 3564 C CA . THR B 1 172 ? 50.544 22.676 97.961 1.00 23.01 173 THR B CA 1
ATOM 3565 C C . THR B 1 172 ? 50.397 21.909 96.616 1.00 25.28 173 THR B C 1
ATOM 3566 O O . THR B 1 172 ? 50.378 20.649 96.633 1.00 26.04 173 THR B O 1
ATOM 3570 N N . GLY B 1 173 ? 50.164 22.635 95.523 1.00 27.09 174 GLY B N 1
ATOM 3571 C CA . GLY B 1 173 ? 49.834 22.035 94.220 1.00 25.41 174 GLY B CA 1
ATOM 3572 C C . GLY B 1 173 ? 48.465 21.428 94.159 1.00 26.09 174 GLY B C 1
ATOM 3573 O O . GLY B 1 173 ? 48.139 20.722 93.235 1.00 26.71 174 GLY B O 1
ATOM 3574 N N . ALA B 1 174 ? 47.578 21.713 95.122 1.00 22.41 175 ALA B N 1
ATOM 3575 C CA . ALA B 1 174 ? 46.287 21.111 95.121 1.00 21.76 175 ALA B CA 1
ATOM 3576 C C . ALA B 1 174 ? 45.361 21.913 94.187 1.00 21.17 175 ALA B C 1
ATOM 3577 O O . ALA B 1 174 ? 45.650 23.074 93.913 1.00 24.88 175 ALA B O 1
ATOM 3579 N N . ALA B 1 175 ? 44.273 21.314 93.811 1.00 22.31 176 ALA B N 1
ATOM 3580 C CA . ALA B 1 175 ? 43.246 22.016 92.990 1.00 22.19 176 ALA B CA 1
ATOM 3581 C C . ALA B 1 175 ? 42.477 22.883 94.00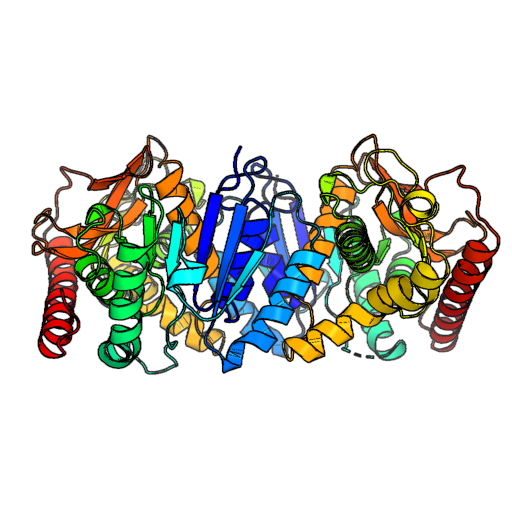5 1.00 20.74 176 ALA B C 1
ATOM 3582 O O . ALA B 1 175 ? 42.358 22.546 95.179 1.00 21.73 176 ALA B O 1
ATOM 3584 N N . VAL B 1 176 ? 41.966 24.041 93.548 1.00 20.10 177 VAL B N 1
ATOM 3585 C CA . VAL B 1 176 ? 41.196 24.828 94.485 1.00 20.75 177 VAL B CA 1
ATOM 3586 C C . VAL B 1 176 ? 40.000 24.113 95.036 1.00 19.46 177 VAL B C 1
ATOM 3587 O O . VAL B 1 176 ? 39.547 24.400 96.179 1.00 19.58 177 VAL B O 1
ATOM 3591 N N . THR B 1 177 ? 39.410 23.167 94.280 1.00 20.66 178 THR B N 1
ATOM 3592 C CA . THR B 1 177 ? 38.312 22.389 94.770 1.00 22.44 178 THR B CA 1
ATOM 3593 C C . THR B 1 177 ? 38.718 21.440 95.939 1.00 24.87 178 THR B C 1
ATOM 3594 O O . THR B 1 177 ? 37.855 20.982 96.636 1.00 29.45 178 THR B O 1
ATOM 3598 N N . ASP B 1 178 ? 40.003 21.196 96.094 1.00 23.49 179 ASP B N 1
ATOM 3599 C CA . ASP B 1 178 ? 40.515 20.324 97.191 1.00 25.29 179 ASP B CA 1
ATOM 3600 C C . ASP B 1 178 ? 40.663 21.175 98.468 1.00 24.35 179 ASP B C 1
ATOM 3601 O O . ASP B 1 178 ? 40.951 20.611 99.505 1.00 21.44 179 ASP B O 1
ATOM 3606 N N . ILE B 1 179 ? 40.554 22.510 98.408 1.00 20.15 180 ILE B N 1
ATOM 3607 C CA . ILE B 1 179 ? 40.794 23.388 99.578 1.00 17.73 180 ILE B CA 1
ATOM 3608 C C . ILE B 1 179 ? 39.434 23.719 100.214 1.00 18.59 180 ILE B C 1
ATOM 3609 O O . ILE B 1 179 ? 38.535 24.229 99.556 1.00 18.26 180 ILE B O 1
ATOM 3614 N N . LYS B 1 180 ? 39.287 23.424 101.510 1.00 17.28 181 LYS B N 1
ATOM 3615 C CA . LYS B 1 180 ? 38.066 23.664 102.247 1.00 17.27 181 LYS B CA 1
ATOM 3616 C C . LYS B 1 180 ? 38.403 24.301 103.596 1.00 15.67 181 LYS B C 1
ATOM 3617 O O . LYS B 1 180 ? 39.551 24.211 104.081 1.00 17.23 181 LYS B O 1
ATOM 3623 N N . LYS B 1 181 ? 37.402 24.965 104.128 1.00 15.17 182 LYS B N 1
ATOM 3624 C CA . LYS B 1 181 ? 37.415 25.446 105.515 1.00 15.25 182 LYS B CA 1
ATOM 3625 C C . LYS B 1 181 ? 38.514 26.463 105.730 1.00 15.53 182 LYS B C 1
ATOM 3626 O O . LYS B 1 181 ? 39.126 26.574 106.787 1.00 15.10 182 LYS B O 1
ATOM 3632 N N . MET B 1 182 ? 38.732 27.324 104.738 1.00 14.44 183 MET B N 1
ATOM 3633 C CA . MET B 1 182 ? 39.587 28.490 104.916 1.00 14.29 183 MET B CA 1
ATOM 3634 C C . MET B 1 182 ? 38.831 29.480 105.808 1.00 12.87 183 MET B C 1
ATOM 3635 O O . MET B 1 182 ? 37.613 29.590 105.764 1.00 13.93 183 MET B O 1
ATOM 3640 N N . THR B 1 183 ? 39.601 30.193 106.645 1.00 12.95 184 THR B N 1
ATOM 3641 C CA . THR B 1 183 ? 39.019 31.244 107.456 1.00 13.51 184 THR B CA 1
ATOM 3642 C C . THR B 1 183 ? 39.858 32.506 107.434 1.00 11.69 184 THR B C 1
ATOM 3643 O O . THR B 1 183 ? 41.102 32.438 107.658 1.00 12.45 184 THR B O 1
ATOM 3647 N N . ILE B 1 184 ? 39.202 33.659 107.280 1.00 11.12 185 ILE B N 1
ATOM 3648 C CA . ILE B 1 184 ? 39.841 34.902 107.553 1.00 11.38 185 ILE B CA 1
ATOM 3649 C C . ILE B 1 184 ? 39.159 35.444 108.826 1.00 12.22 185 ILE B C 1
ATOM 3650 O O . ILE B 1 184 ? 37.936 35.507 108.902 1.00 12.12 185 ILE B O 1
ATOM 3655 N N . TRP B 1 185 ? 39.983 35.813 109.791 1.00 10.61 186 TRP B N 1
ATOM 3656 C CA . TRP B 1 185 ? 39.466 36.405 111.040 1.00 11.13 186 TRP B CA 1
ATOM 3657 C C . TRP B 1 185 ? 39.746 37.872 111.098 1.00 10.10 186 TRP B C 1
ATOM 3658 O O . TRP B 1 185 ? 40.830 38.364 110.756 1.00 11.44 186 TRP B O 1
ATOM 3669 N N . GLY B 1 186 ? 38.769 38.608 111.649 1.00 10.87 187 GLY B N 1
ATOM 3670 C CA . GLY B 1 186 ? 39.011 39.997 111.986 1.00 11.63 187 GLY B CA 1
ATOM 3671 C C . GLY B 1 186 ? 38.645 41.029 110.944 1.00 11.22 187 GLY B C 1
ATOM 3672 O O . GLY B 1 186 ? 37.577 40.987 110.316 1.00 12.25 187 GLY B O 1
ATOM 3673 N N . ASN B 1 187 ? 39.568 41.973 110.766 1.00 12.00 188 ASN B N 1
ATOM 3674 C CA . ASN B 1 187 ? 39.345 43.105 109.887 1.00 13.00 188 ASN B CA 1
ATOM 3675 C C . ASN B 1 187 ? 39.782 42.817 108.457 1.00 13.88 188 ASN B C 1
ATOM 3676 O O . ASN B 1 187 ? 40.759 42.124 108.224 1.00 14.55 188 ASN B O 1
ATOM 3681 N N . HIS B 1 188 ? 39.076 43.419 107.515 1.00 14.35 189 HIS B N 1
ATOM 3682 C CA . HIS B 1 188 ? 39.532 43.475 106.143 1.00 15.40 189 HIS B CA 1
ATOM 3683 C C . HIS B 1 188 ? 40.609 44.575 106.013 1.00 15.67 189 HIS B C 1
ATOM 3684 O O . HIS B 1 188 ? 40.312 45.730 105.588 1.00 19.74 189 HIS B O 1
ATOM 3691 N N . SER B 1 189 ? 41.804 44.246 106.401 1.00 15.59 190 SER B N 1
ATOM 3692 C CA . SER B 1 189 ? 42.921 45.195 106.544 1.00 16.35 190 SER B CA 1
ATOM 3693 C C . SER B 1 189 ? 44.192 44.414 106.626 1.00 17.71 190 SER B C 1
ATOM 3694 O O . SER B 1 189 ? 44.221 43.196 106.585 1.00 16.21 190 SER B O 1
ATOM 3697 N N . ALA B 1 190 ? 45.289 45.119 106.805 1.00 17.07 191 ALA B N 1
ATOM 3698 C CA . ALA B 1 190 ? 46.545 44.472 106.974 1.00 19.24 191 ALA B CA 1
ATOM 3699 C C . ALA B 1 190 ? 46.703 43.651 108.221 1.00 15.73 191 ALA B C 1
ATOM 3700 O O . ALA B 1 190 ? 47.655 42.865 108.362 1.00 18.48 191 ALA B O 1
ATOM 3702 N N . THR B 1 191 ? 45.793 43.815 109.159 1.00 17.09 192 THR B N 1
ATOM 3703 C CA . THR B 1 191 ? 45.774 42.955 110.370 1.00 15.20 192 THR B CA 1
ATOM 3704 C C . THR B 1 191 ? 44.939 41.694 110.237 1.00 15.27 192 THR B C 1
ATOM 3705 O O . THR B 1 191 ? 44.840 40.910 111.200 1.00 16.09 192 THR B O 1
ATOM 3709 N N . GLN B 1 192 ? 44.356 41.432 109.075 1.00 15.44 193 GLN B N 1
ATOM 3710 C CA . GLN B 1 192 ? 43.582 40.201 108.906 1.00 15.04 193 GLN B CA 1
ATOM 3711 C C . GLN B 1 192 ? 44.402 38.996 109.250 1.00 15.61 193 GLN B C 1
ATOM 3712 O O . GLN B 1 192 ? 45.665 38.930 109.039 1.00 17.50 193 GLN B O 1
ATOM 3718 N N . TYR B 1 193 ? 43.704 37.971 109.753 1.00 13.83 194 TYR B N 1
ATOM 3719 C CA . TYR B 1 193 ? 44.338 36.745 110.030 1.00 14.43 194 TYR B CA 1
ATOM 3720 C C . TYR B 1 193 ? 43.763 35.583 109.209 1.00 13.79 194 TYR B C 1
ATOM 3721 O O . TYR B 1 193 ? 42.731 35.049 109.526 1.00 13.38 194 TYR B O 1
ATOM 3730 N N . PRO B 1 194 ? 44.556 35.120 108.192 1.00 12.99 195 PRO B N 1
ATOM 3731 C CA . PRO B 1 194 ? 44.170 33.952 107.450 1.00 13.69 195 PRO B CA 1
ATOM 3732 C C . PRO B 1 194 ? 44.614 32.693 108.183 1.00 13.48 195 PRO B C 1
ATOM 3733 O O . PRO B 1 194 ? 45.825 32.562 108.416 1.00 15.52 195 PRO B O 1
ATOM 3737 N N . ASP B 1 195 ? 43.679 31.811 108.505 1.00 13.86 196 ASP B N 1
ATOM 3738 C CA . ASP B 1 195 ? 43.905 30.708 109.459 1.00 15.24 196 ASP B CA 1
ATOM 3739 C C . ASP B 1 195 ? 43.959 29.394 108.689 1.00 17.43 196 ASP B C 1
ATOM 3740 O O . ASP B 1 195 ? 42.922 28.908 108.229 1.00 19.44 196 ASP B O 1
ATOM 3745 N N . LEU B 1 196 ? 45.153 28.866 108.577 1.00 18.06 197 LEU B N 1
ATOM 3746 C CA . LEU B 1 196 ? 45.384 27.491 108.010 1.00 21.21 197 LEU B CA 1
ATOM 3747 C C . LEU B 1 196 ? 45.161 26.366 108.972 1.00 20.96 197 LEU B C 1
ATOM 3748 O O . LEU B 1 196 ? 45.091 25.225 108.576 1.00 22.04 197 LEU B O 1
ATOM 3753 N N . PHE B 1 197 ? 45.084 26.670 110.268 1.00 19.93 198 PHE B N 1
ATOM 3754 C CA . PHE B 1 197 ? 45.045 25.603 111.268 1.00 20.02 198 PHE B CA 1
ATOM 3755 C C . PHE B 1 197 ? 43.706 24.903 111.287 1.00 21.92 198 PHE B C 1
ATOM 3756 O O . PHE B 1 197 ? 43.636 23.787 111.846 1.00 21.26 198 PHE B O 1
ATOM 3764 N N . HIS B 1 198 ? 42.621 25.449 110.671 1.00 17.17 199 HIS B N 1
ATOM 3765 C CA . HIS B 1 198 ? 41.390 24.780 110.553 1.00 18.38 199 HIS B CA 1
ATOM 3766 C C . HIS B 1 198 ? 40.993 24.429 109.103 1.00 17.92 199 HIS B C 1
ATOM 3767 O O . HIS B 1 198 ? 39.979 23.772 108.902 1.00 21.72 199 HIS B O 1
ATOM 3774 N N . ALA B 1 199 ? 41.881 24.784 108.179 1.00 18.28 200 ALA B N 1
ATOM 3775 C CA . ALA B 1 199 ? 41.635 24.543 106.765 1.00 18.66 200 ALA B CA 1
ATOM 3776 C C . ALA B 1 199 ? 42.093 23.119 106.401 1.00 22.48 200 ALA B C 1
ATOM 3777 O O . ALA B 1 199 ? 42.833 22.502 107.152 1.00 22.20 200 ALA B O 1
ATOM 3779 N N . GLU B 1 200 ? 41.585 22.612 105.285 1.00 20.85 201 GLU B N 1
ATOM 3780 C CA . GLU B 1 200 ? 41.881 21.240 104.852 1.00 22.23 201 GLU B CA 1
ATOM 3781 C C . GLU B 1 200 ? 42.243 21.242 103.405 1.00 23.87 201 GLU B C 1
ATOM 3782 O O . GLU B 1 200 ? 41.632 21.937 102.596 1.00 20.87 201 GLU B O 1
ATOM 3788 N N . VAL B 1 201 ? 43.276 20.489 103.075 1.00 21.97 202 VAL B N 1
ATOM 3789 C CA . VAL B 1 201 ? 43.705 20.283 101.685 1.00 24.28 202 VAL B CA 1
ATOM 3790 C C . VAL B 1 201 ? 43.427 18.785 101.390 1.00 30.45 202 VAL B C 1
ATOM 3791 O O . VAL B 1 201 ? 44.142 17.911 101.960 1.00 27.94 202 VAL B O 1
ATOM 3795 N N . ALA B 1 202 ? 42.383 18.499 100.588 1.00 26.06 203 ALA B N 1
ATOM 3796 C CA . ALA B 1 202 ? 41.894 17.123 100.371 1.00 33.69 203 ALA B CA 1
ATOM 3797 C C . ALA B 1 202 ? 41.768 16.302 101.678 1.00 34.85 203 ALA B C 1
ATOM 3798 O O . ALA B 1 202 ? 42.164 15.154 101.759 1.00 40.20 203 ALA B O 1
ATOM 3800 N N . GLY B 1 203 ? 41.112 16.889 102.669 1.00 38.34 204 GLY B N 1
ATOM 3801 C CA . GLY B 1 203 ? 40.809 16.221 103.934 1.00 39.49 204 GLY B CA 1
ATOM 3802 C C . GLY B 1 203 ? 41.851 16.384 105.015 1.00 40.42 204 GLY B C 1
ATOM 3803 O O . GLY B 1 203 ? 41.525 16.232 106.251 1.00 42.32 204 GLY B O 1
ATOM 3804 N N . LYS B 1 204 ? 43.068 16.777 104.608 1.00 29.91 205 LYS B N 1
ATOM 3805 C CA . LYS B 1 204 ? 44.162 16.753 105.519 1.00 29.92 205 LYS B CA 1
ATOM 3806 C C . LYS B 1 204 ? 44.379 18.161 106.038 1.00 30.92 205 LYS B C 1
ATOM 3807 O O . LYS B 1 204 ? 44.278 19.130 105.297 1.00 27.34 205 LYS B O 1
ATOM 3813 N N . ASN B 1 205 ? 44.731 18.292 107.317 1.00 28.14 206 ASN B N 1
ATOM 3814 C CA . ASN B 1 205 ? 44.904 19.593 107.919 1.00 25.77 206 ASN B CA 1
ATOM 3815 C C . ASN B 1 205 ? 45.924 20.441 107.250 1.00 23.78 206 ASN B C 1
ATOM 3816 O O . ASN B 1 205 ? 47.074 20.074 107.048 1.00 23.84 206 ASN B O 1
ATOM 3821 N N . ALA B 1 206 ? 45.526 21.651 106.827 1.00 20.32 207 ALA B N 1
ATOM 3822 C CA . ALA B 1 206 ? 46.378 22.459 106.010 1.00 19.56 207 ALA B CA 1
ATOM 3823 C C . ALA B 1 206 ? 47.667 22.838 106.623 1.00 22.14 207 ALA B C 1
ATOM 3824 O O . ALA B 1 206 ? 48.690 22.841 105.949 1.00 23.49 207 ALA B O 1
ATOM 3826 N N . ALA B 1 207 ? 47.685 23.171 107.915 1.00 23.29 208 ALA B N 1
ATOM 3827 C CA . ALA B 1 207 ? 48.896 23.546 108.556 1.00 24.30 208 ALA B CA 1
ATOM 3828 C C . ALA B 1 207 ? 49.863 22.322 108.662 1.00 23.90 208 ALA B C 1
ATOM 3829 O O . ALA B 1 207 ? 51.043 22.527 108.497 1.00 26.25 208 ALA B O 1
ATOM 3831 N N . GLU B 1 208 ? 49.321 21.132 108.865 1.00 27.84 209 GLU B N 1
ATOM 3832 C CA . GLU B 1 208 ? 50.155 19.889 108.828 1.00 29.57 209 GLU B CA 1
ATOM 3833 C C . GLU B 1 208 ? 50.676 19.597 107.440 1.00 32.89 209 GLU B C 1
ATOM 3834 O O . GLU B 1 208 ? 51.837 19.147 107.286 1.00 29.27 209 GLU B O 1
ATOM 3840 N N . VA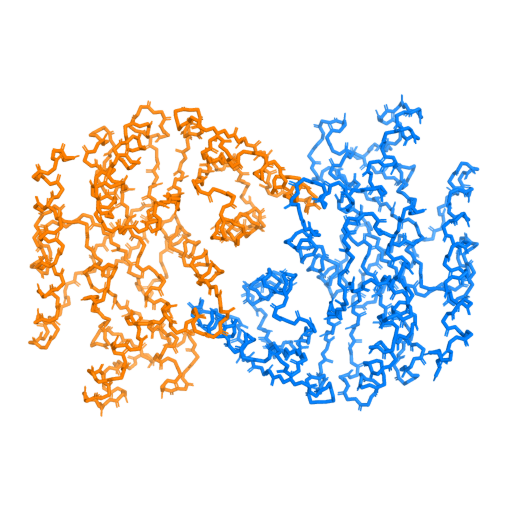L B 1 209 ? 49.865 19.863 106.397 1.00 26.92 210 VAL B N 1
ATOM 3841 C CA . VAL B 1 209 ? 50.334 19.675 105.024 1.00 27.72 210 VAL B CA 1
ATOM 3842 C C . VAL B 1 209 ? 51.500 20.615 104.731 1.00 32.50 210 VAL B C 1
ATOM 3843 O O . VAL B 1 209 ? 52.550 20.207 104.208 1.00 30.53 210 VAL B O 1
ATOM 3847 N N . VAL B 1 210 ? 51.373 21.895 105.049 1.00 28.65 211 VAL B N 1
ATOM 3848 C CA . VAL B 1 210 ? 52.432 22.825 104.770 1.00 27.03 211 VAL B CA 1
ATOM 3849 C C . VAL B 1 210 ? 53.654 22.536 105.665 1.00 31.68 211 VAL B C 1
ATOM 3850 O O . VAL B 1 210 ? 54.803 22.665 105.227 1.00 30.98 211 VAL B O 1
ATOM 3854 N N . ASN B 1 211 ? 53.396 22.199 106.929 1.00 32.92 212 ASN B N 1
ATOM 3855 C CA . ASN B 1 211 ? 54.460 21.916 107.891 1.00 34.39 212 ASN B CA 1
ATOM 3856 C C . ASN B 1 211 ? 55.605 22.907 107.902 1.00 34.17 212 ASN B C 1
ATOM 3857 O O . ASN B 1 211 ? 56.772 22.545 107.785 1.00 35.09 212 ASN B O 1
ATOM 3862 N N . ASP B 1 212 ? 55.300 24.160 108.087 1.00 29.02 213 ASP B N 1
ATOM 3863 C CA . ASP B 1 212 ? 56.289 25.186 107.962 1.00 29.76 213 ASP B CA 1
ATOM 3864 C C . ASP B 1 212 ? 55.800 26.509 108.486 1.00 32.29 213 ASP B C 1
ATOM 3865 O O . ASP B 1 212 ? 55.254 27.345 107.769 1.00 28.57 213 ASP B O 1
ATOM 3870 N N . GLN B 1 213 ? 56.037 26.719 109.772 1.00 30.95 214 GLN B N 1
ATOM 3871 C CA . GLN B 1 213 ? 55.497 27.869 110.439 1.00 23.47 214 GLN B CA 1
ATOM 3872 C C . GLN B 1 213 ? 56.106 29.123 110.005 1.00 26.44 214 GLN B C 1
ATOM 3873 O O . GLN B 1 213 ? 55.422 30.165 109.954 1.00 24.39 214 GLN B O 1
ATOM 3879 N N . ALA B 1 214 ? 57.407 29.107 109.645 1.00 24.57 215 ALA B N 1
ATOM 3880 C CA . ALA B 1 214 ? 58.024 30.276 109.156 1.00 24.03 215 ALA B CA 1
ATOM 3881 C C . ALA B 1 214 ? 57.384 30.711 107.811 1.00 21.45 215 ALA B C 1
ATOM 3882 O O . ALA B 1 214 ? 57.233 31.901 107.580 1.00 24.01 215 ALA B O 1
ATOM 3884 N N . TRP B 1 215 ? 57.024 29.750 106.994 1.00 22.65 216 TRP B N 1
ATOM 3885 C CA . TRP B 1 215 ? 56.365 30.060 105.691 1.00 22.18 216 TRP B CA 1
ATOM 3886 C C . TRP B 1 215 ? 54.997 30.761 105.973 1.00 22.53 216 TRP B C 1
ATOM 3887 O O . TRP B 1 215 ? 54.699 31.817 105.378 1.00 22.18 216 TRP B O 1
ATOM 3898 N N . ILE B 1 216 ? 54.256 30.189 106.936 1.00 22.21 217 ILE B N 1
ATOM 3899 C CA . ILE B 1 216 ? 52.958 30.833 107.355 1.00 21.23 217 ILE B CA 1
ATOM 3900 C C . ILE B 1 216 ? 53.189 32.283 107.707 1.00 21.58 217 ILE B C 1
ATOM 3901 O O . ILE B 1 216 ? 52.487 33.222 107.233 1.00 20.85 217 ILE B O 1
ATOM 3906 N N . GLU B 1 217 ? 54.129 32.588 108.632 1.00 22.00 218 GLU B N 1
ATOM 3907 C CA . GLU B 1 217 ? 54.249 33.949 109.142 1.00 22.11 218 GLU B CA 1
ATOM 3908 C C . GLU B 1 217 ? 54.944 34.956 108.262 1.00 21.11 218 GLU B C 1
ATOM 3909 O O . GLU B 1 217 ? 54.607 36.118 108.190 1.00 23.15 218 GLU B O 1
ATOM 3915 N N . ASP B 1 218 ? 55.960 34.435 107.549 1.00 23.66 219 ASP B N 1
ATOM 3916 C CA . ASP B 1 218 ? 56.804 35.287 106.792 1.00 24.93 219 ASP B CA 1
ATOM 3917 C C . ASP B 1 218 ? 56.354 35.407 105.323 1.00 20.66 219 ASP B C 1
ATOM 3918 O O . ASP B 1 218 ? 56.702 36.369 104.719 1.00 24.34 219 ASP B O 1
ATOM 3923 N N . GLU B 1 219 ? 55.600 34.445 104.816 1.00 23.08 220 GLU B N 1
ATOM 3924 C CA . GLU B 1 219 ? 55.233 34.474 103.408 1.00 26.08 220 GLU B CA 1
ATOM 3925 C C . GLU B 1 219 ? 53.717 34.467 103.207 1.00 22.41 220 GLU B C 1
ATOM 3926 O O . GLU B 1 219 ? 53.230 35.373 102.549 1.00 23.62 220 GLU B O 1
ATOM 3932 N N . PHE B 1 220 ? 53.044 33.423 103.686 1.00 21.43 221 PHE B N 1
ATOM 3933 C CA . PHE B 1 220 ? 51.586 33.258 103.465 1.00 18.68 221 PHE B CA 1
ATOM 3934 C C . PHE B 1 220 ? 50.767 34.444 103.958 1.00 18.88 221 PHE B C 1
ATOM 3935 O O . PHE B 1 220 ? 50.118 35.099 103.196 1.00 18.27 221 PHE B O 1
ATOM 3943 N N . ILE B 1 221 ? 50.919 34.802 105.230 1.00 18.32 222 ILE B N 1
ATOM 3944 C CA . ILE B 1 221 ? 50.062 35.875 105.754 1.00 18.41 222 ILE B CA 1
ATOM 3945 C C . ILE B 1 221 ? 50.346 37.225 105.136 1.00 19.42 222 ILE B C 1
ATOM 3946 O O . ILE B 1 221 ? 49.401 37.958 104.650 1.00 17.66 222 ILE B O 1
ATOM 3951 N N . PRO B 1 222 ? 51.608 37.653 105.021 1.00 19.71 223 PRO B N 1
ATOM 3952 C CA . PRO B 1 222 ? 51.813 38.949 104.425 1.00 20.76 223 PRO B CA 1
ATOM 3953 C C . PRO B 1 222 ? 51.454 38.983 102.907 1.00 19.48 223 PRO B C 1
ATOM 3954 O O . PRO B 1 222 ? 51.081 40.041 102.381 1.00 19.38 223 PRO B O 1
ATOM 3958 N N . THR B 1 223 ? 51.657 37.859 102.208 1.00 18.03 224 THR B N 1
ATOM 3959 C CA . THR B 1 223 ? 51.306 37.818 100.745 1.00 17.72 224 THR B CA 1
ATOM 3960 C C . THR B 1 223 ? 49.805 38.042 100.606 1.00 18.54 224 THR B C 1
ATOM 3961 O O . THR B 1 223 ? 49.351 38.827 99.733 1.00 19.21 224 THR B O 1
ATOM 3965 N N . VAL B 1 224 ? 49.020 37.380 101.459 1.00 15.68 225 VAL B N 1
ATOM 3966 C CA . VAL B 1 224 ? 47.533 37.609 101.415 1.00 16.57 225 VAL B CA 1
ATOM 3967 C C . VAL B 1 224 ? 47.183 39.057 101.749 1.00 19.10 225 VAL B C 1
ATOM 3968 O O . VAL B 1 224 ? 46.418 39.729 101.056 1.00 18.88 225 VAL B O 1
ATOM 3972 N N . ALA B 1 225 ? 47.791 39.534 102.862 1.00 19.46 226 ALA B N 1
ATOM 3973 C CA . ALA B 1 225 ? 47.453 40.872 103.331 1.00 21.64 226 ALA B CA 1
ATOM 3974 C C . ALA B 1 225 ? 47.817 41.951 102.333 1.00 22.32 226 ALA B C 1
ATOM 3975 O O . ALA B 1 225 ? 47.128 42.963 102.210 1.00 26.94 226 ALA B O 1
ATOM 3977 N N . LYS B 1 226 ? 48.896 41.790 101.571 1.00 20.02 227 LYS B N 1
ATOM 3978 C CA . LYS B 1 226 ? 49.394 42.790 100.672 1.00 20.35 227 LYS B CA 1
ATOM 3979 C C . LYS B 1 226 ? 49.082 42.551 99.213 1.00 18.44 227 LYS B C 1
ATOM 3980 O O . LYS B 1 226 ? 49.557 43.241 98.325 1.00 20.75 227 LYS B O 1
ATOM 3986 N N . ARG B 1 227 ? 48.138 41.607 98.973 1.00 17.20 228 ARG B N 1
ATOM 3987 C CA . ARG B 1 227 ? 47.897 41.227 97.597 1.00 16.06 228 ARG B CA 1
ATOM 3988 C C . ARG B 1 227 ? 47.337 42.345 96.716 1.00 15.26 228 ARG B C 1
ATOM 3989 O O . ARG B 1 227 ? 47.698 42.444 95.501 1.00 19.04 228 ARG B O 1
ATOM 3997 N N . GLY B 1 228 ? 46.509 43.200 97.255 1.00 18.74 229 GLY B N 1
ATOM 3998 C CA . GLY B 1 228 ? 45.928 44.255 96.478 1.00 20.54 229 GLY B CA 1
ATOM 3999 C C . GLY B 1 228 ? 46.992 45.206 95.901 1.00 19.18 229 GLY B C 1
ATOM 4000 O O . GLY B 1 228 ? 46.936 45.642 94.755 1.00 20.15 229 GLY B O 1
ATOM 4001 N N . ALA B 1 229 ? 48.040 45.411 96.715 1.00 22.99 230 ALA B N 1
ATOM 4002 C CA . ALA B 1 229 ? 49.101 46.258 96.284 1.00 21.65 230 ALA B CA 1
ATOM 4003 C C . ALA B 1 229 ? 49.937 45.576 95.207 1.00 19.68 230 ALA B C 1
ATOM 4004 O O . ALA B 1 229 ? 50.387 46.218 94.249 1.00 23.43 230 ALA B O 1
ATOM 4006 N N . ALA B 1 230 ? 50.097 44.252 95.312 1.00 19.38 231 ALA B N 1
ATOM 4007 C CA . ALA B 1 230 ? 50.792 43.517 94.274 1.00 19.08 231 ALA B CA 1
ATOM 4008 C C . ALA B 1 230 ? 50.087 43.581 92.951 1.00 18.04 231 ALA B C 1
ATOM 4009 O O . ALA B 1 230 ? 50.718 43.645 91.867 1.00 19.08 231 ALA B O 1
ATOM 4011 N N . ILE B 1 231 ? 48.764 43.553 92.965 1.00 18.27 232 ILE B N 1
ATOM 4012 C CA . ILE B 1 231 ? 48.017 43.680 91.679 1.00 20.38 232 ILE B CA 1
ATOM 4013 C C . ILE B 1 231 ? 48.200 45.052 91.065 1.00 18.66 232 ILE B C 1
ATOM 4014 O O . ILE B 1 231 ? 48.414 45.168 89.853 1.00 19.56 232 ILE B O 1
ATOM 4019 N N . ILE B 1 232 ? 48.112 46.082 91.878 1.00 20.57 233 ILE B N 1
ATOM 4020 C CA . ILE B 1 232 ? 48.329 47.442 91.419 1.00 22.78 233 ILE B CA 1
ATOM 4021 C C . ILE B 1 232 ? 49.735 47.624 90.811 1.00 22.55 233 ILE B C 1
ATOM 4022 O O . ILE B 1 232 ? 49.877 48.206 89.749 1.00 23.03 233 ILE B O 1
ATOM 4027 N N . ASP B 1 233 ? 50.714 47.018 91.449 1.00 24.06 234 ASP B N 1
ATOM 4028 C CA . ASP B 1 233 ? 52.084 47.086 90.908 1.00 23.12 234 ASP B CA 1
ATOM 4029 C C . ASP B 1 233 ? 52.189 46.460 89.580 1.00 24.34 234 ASP B C 1
ATOM 4030 O O . ASP B 1 233 ? 52.919 46.954 88.708 1.00 24.81 234 ASP B O 1
ATOM 4035 N N . ALA B 1 234 ? 51.487 45.319 89.388 1.00 19.53 235 ALA B N 1
ATOM 4036 C CA . ALA B 1 234 ? 51.527 44.646 88.135 1.00 20.59 235 ALA B CA 1
ATOM 4037 C C . ALA B 1 234 ? 50.728 45.316 87.020 1.00 21.90 235 ALA B C 1
ATOM 4038 O O . ALA B 1 234 ? 51.228 45.435 85.902 1.00 22.24 235 ALA B O 1
ATOM 4040 N N . ARG B 1 235 ? 49.470 45.663 87.304 1.00 23.70 236 ARG B N 1
ATOM 4041 C CA . ARG B 1 235 ? 48.512 46.103 86.248 1.00 24.22 236 ARG B CA 1
ATOM 4042 C C . ARG B 1 235 ? 48.387 47.587 86.151 1.00 25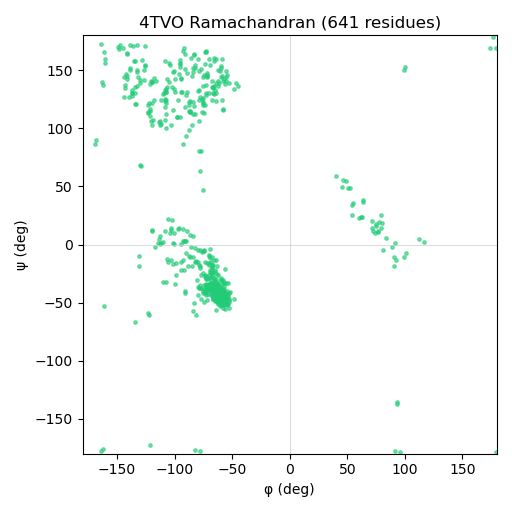.98 236 ARG B C 1
ATOM 4043 O O . ARG B 1 235 ? 47.817 48.062 85.185 1.00 27.40 236 ARG B O 1
ATOM 4051 N N . GLY B 1 236 ? 48.840 48.307 87.158 1.00 22.68 237 GLY B N 1
ATOM 4052 C CA . GLY B 1 236 ? 48.625 49.745 87.187 1.00 26.20 237 GLY B CA 1
ATOM 4053 C C . GLY B 1 236 ? 47.229 50.123 87.532 1.00 27.50 237 GLY B C 1
ATOM 4054 O O . GLY B 1 236 ? 46.798 51.256 87.302 1.00 30.53 237 GLY B O 1
ATOM 4055 N N . ALA B 1 237 ? 46.446 49.181 88.078 1.00 25.47 238 ALA B N 1
ATOM 4056 C CA . ALA B 1 237 ? 45.034 49.481 88.451 1.00 26.13 238 ALA B CA 1
ATOM 4057 C C . ALA B 1 237 ? 44.626 48.423 89.436 1.00 26.13 238 ALA B C 1
ATOM 4058 O O . ALA B 1 237 ? 45.284 47.351 89.503 1.00 23.65 238 ALA B O 1
ATOM 4060 N N . SER B 1 238 ? 43.642 48.743 90.254 1.00 22.23 239 SER B N 1
ATOM 4061 C CA . SER B 1 238 ? 43.230 47.915 91.363 1.00 24.26 239 SER B CA 1
ATOM 4062 C C . SER B 1 238 ? 42.459 46.679 90.898 1.00 20.19 239 SER B C 1
ATOM 4063 O O . SER B 1 238 ? 42.094 46.495 89.726 1.00 22.17 239 SER B O 1
ATOM 4066 N N . SER B 1 239 ? 42.347 45.767 91.873 1.00 19.41 240 SER B N 1
ATOM 4067 C CA . SER B 1 239 ? 41.825 44.449 91.626 1.00 17.90 240 SER B CA 1
ATOM 4068 C C . SER B 1 239 ? 40.265 44.313 91.495 1.00 18.88 240 SER B C 1
ATOM 4069 O O . SER B 1 239 ? 39.625 43.534 92.236 1.00 19.79 240 SER B O 1
ATOM 4072 N N . ALA B 1 240 ? 39.700 44.931 90.508 1.00 15.08 241 ALA B N 1
ATOM 4073 C CA . ALA B 1 240 ? 38.269 45.112 90.358 1.00 13.83 241 ALA B CA 1
ATOM 4074 C C . ALA B 1 240 ? 37.577 43.833 90.006 1.00 12.26 241 ALA B C 1
ATOM 4075 O O . ALA B 1 240 ? 36.563 43.485 90.615 1.00 12.85 241 ALA B O 1
ATOM 4077 N N . ALA B 1 241 ? 38.097 43.100 89.035 1.00 11.95 242 ALA B N 1
ATOM 4078 C CA . ALA B 1 241 ? 37.411 41.858 88.643 1.00 11.57 242 ALA B CA 1
ATOM 4079 C C . ALA B 1 241 ? 37.401 40.810 89.760 1.00 11.31 242 ALA B C 1
ATOM 4080 O O . ALA B 1 241 ? 36.400 40.108 89.924 1.00 11.82 242 ALA B O 1
ATOM 4082 N N . SER B 1 242 ? 38.522 40.666 90.460 1.00 10.70 243 SER B N 1
ATOM 4083 C CA . SER B 1 242 ? 38.517 39.686 91.564 1.00 11.72 243 SER B CA 1
ATOM 4084 C C . SER B 1 242 ? 37.742 40.143 92.772 1.00 11.26 243 SER B C 1
ATOM 4085 O O . SER B 1 242 ? 37.104 39.295 93.451 1.00 11.73 243 SER B O 1
ATOM 4088 N N . ALA B 1 243 ? 37.651 41.430 92.993 1.00 11.30 244 ALA B N 1
ATOM 4089 C CA . ALA B 1 243 ? 36.748 41.986 94.037 1.00 11.41 244 ALA B CA 1
ATOM 4090 C C . ALA B 1 243 ? 35.286 41.750 93.695 1.00 12.22 244 ALA B C 1
ATOM 4091 O O . ALA B 1 243 ? 34.449 41.400 94.546 1.00 11.92 244 ALA B O 1
ATOM 4093 N N . ALA B 1 244 ? 34.920 41.998 92.437 1.00 10.91 245 ALA B N 1
ATOM 4094 C CA . ALA B 1 244 ? 33.592 41.672 91.967 1.00 10.69 245 ALA B CA 1
ATOM 4095 C C . ALA B 1 244 ? 33.244 40.224 92.145 1.00 10.10 245 ALA B C 1
ATOM 4096 O O . ALA B 1 244 ? 32.139 39.847 92.560 1.00 11.56 245 ALA B O 1
ATOM 4098 N N . SER B 1 245 ? 34.204 39.367 91.767 1.00 11.11 246 SER B N 1
ATOM 4099 C CA . SER B 1 245 ? 33.977 37.940 91.868 1.00 11.41 246 SER B CA 1
ATOM 4100 C C . SER B 1 245 ? 33.712 37.526 93.315 1.00 11.33 246 SER B C 1
ATOM 4101 O O . SER B 1 245 ? 32.836 36.705 93.544 1.00 12.71 246 SER B O 1
ATOM 4104 N N . ALA B 1 246 ? 34.490 38.043 94.222 1.00 10.89 247 ALA B N 1
ATOM 4105 C CA . ALA B 1 246 ? 34.329 37.762 95.675 1.00 10.18 247 ALA B CA 1
ATOM 4106 C C . ALA B 1 246 ? 33.006 38.260 96.167 1.00 11.36 247 ALA B C 1
ATOM 4107 O O . ALA B 1 246 ? 32.369 37.600 97.012 1.00 12.25 247 ALA B O 1
ATOM 4109 N N . THR B 1 247 ? 32.599 39.434 95.696 1.00 10.97 248 THR B N 1
ATOM 4110 C CA . THR B 1 247 ? 31.288 40.030 96.075 1.00 11.42 248 THR B CA 1
ATOM 4111 C C . THR B 1 247 ? 30.167 39.094 95.676 1.00 11.40 248 THR B C 1
ATOM 4112 O O . THR B 1 247 ? 29.239 38.759 96.453 1.00 12.83 248 THR B O 1
ATOM 4116 N N . ILE B 1 248 ? 30.245 38.547 94.445 1.00 12.23 249 ILE B N 1
ATOM 4117 C CA . ILE B 1 248 ? 29.237 37.611 93.973 1.00 12.77 249 ILE B CA 1
ATOM 4118 C C . ILE B 1 248 ? 29.262 36.341 94.796 1.00 14.44 249 ILE B C 1
ATOM 4119 O O . ILE B 1 248 ? 28.207 35.835 95.203 1.00 13.91 249 ILE B O 1
ATOM 4124 N N . ASP B 1 249 ? 30.478 35.795 95.008 1.00 13.06 250 ASP B N 1
ATOM 4125 C CA . ASP B 1 249 ? 30.607 34.544 95.751 1.00 12.80 250 ASP B CA 1
ATOM 4126 C C . ASP B 1 249 ? 29.958 34.709 97.129 1.00 12.06 250 ASP B C 1
ATOM 4127 O O . ASP B 1 249 ? 29.261 33.800 97.615 1.00 12.98 250 ASP B O 1
ATOM 4132 N N . ALA B 1 250 ? 30.290 35.776 97.827 1.00 9.85 251 ALA B N 1
ATOM 4133 C CA . ALA B 1 250 ? 29.789 35.958 99.160 1.00 10.96 251 ALA B CA 1
ATOM 4134 C C . ALA B 1 250 ? 28.276 36.095 99.189 1.00 12.98 251 ALA B C 1
ATOM 4135 O O . ALA B 1 250 ? 27.563 35.486 100.065 1.00 13.02 251 ALA B O 1
ATOM 4137 N N . ALA B 1 251 ? 27.721 36.879 98.265 1.00 12.64 252 ALA B N 1
ATOM 4138 C CA . ALA B 1 251 ? 26.258 37.127 98.202 1.00 13.23 252 ALA B CA 1
ATOM 4139 C C . ALA B 1 251 ? 25.543 35.846 97.812 1.00 15.08 252 ALA B C 1
ATOM 4140 O O . ALA B 1 251 ? 24.507 35.482 98.368 1.00 15.16 252 ALA B O 1
ATOM 4142 N N . ARG B 1 252 ? 26.070 35.116 96.832 1.00 13.65 253 ARG B N 1
ATOM 4143 C CA . ARG B 1 252 ? 25.504 33.840 96.417 1.00 14.45 253 ARG B CA 1
ATOM 4144 C C . ARG B 1 252 ? 25.481 32.833 97.538 1.00 16.04 253 ARG B C 1
ATOM 4145 O O . ARG B 1 252 ? 24.433 32.230 97.823 1.00 15.67 253 ARG B O 1
ATOM 4153 N N . ASP B 1 253 ? 26.609 32.690 98.249 1.00 15.50 254 ASP B N 1
ATOM 4154 C CA . ASP B 1 253 ? 26.641 31.743 99.342 1.00 14.82 254 ASP B CA 1
ATOM 4155 C C . ASP B 1 253 ? 25.719 32.187 100.483 1.00 15.62 254 ASP B C 1
ATOM 4156 O O . ASP B 1 253 ? 25.023 31.315 101.097 1.00 16.96 254 ASP B O 1
ATOM 4161 N N . TRP B 1 254 ? 25.602 33.477 100.718 1.00 13.80 255 TRP B N 1
ATOM 4162 C CA . TRP B 1 254 ? 24.689 33.989 101.737 1.00 15.59 255 TRP B CA 1
ATOM 4163 C C . TRP B 1 254 ? 23.228 33.607 101.439 1.00 15.64 255 TRP B C 1
ATOM 4164 O O . TRP B 1 254 ? 22.479 33.022 102.301 1.00 17.00 255 TRP B O 1
ATOM 4175 N N . LEU B 1 255 ? 22.820 33.831 100.204 1.00 16.32 256 LEU B N 1
ATOM 4176 C CA . LEU B 1 255 ? 21.449 33.532 99.780 1.00 17.65 256 LEU B CA 1
ATOM 4177 C C . LEU B 1 255 ? 21.137 32.098 99.488 1.00 20.13 256 LEU B C 1
ATOM 4178 O O . LEU B 1 255 ? 19.981 31.678 99.810 1.00 22.21 256 LEU B O 1
ATOM 4183 N N . LEU B 1 256 ? 22.031 31.336 98.905 1.00 18.20 257 LEU B N 1
ATOM 4184 C CA . LEU B 1 256 ? 21.748 29.988 98.497 1.00 19.66 257 LEU B CA 1
ATOM 4185 C C . LEU B 1 256 ? 22.296 28.912 99.379 1.00 22.10 257 LEU B C 1
ATOM 4186 O O . LEU B 1 256 ? 21.973 27.726 99.164 1.00 22.74 257 LEU B O 1
ATOM 4191 N N . GLY B 1 257 ? 23.201 29.275 100.285 1.00 19.63 258 GLY B N 1
ATOM 4192 C CA . GLY B 1 257 ? 23.809 28.340 101.197 1.00 20.55 258 GLY B CA 1
ATOM 4193 C C . GLY B 1 257 ? 25.179 27.816 100.881 1.00 19.22 258 GLY B C 1
ATOM 4194 O O . GLY B 1 257 ? 25.591 27.712 99.731 1.00 19.67 258 GLY B O 1
ATOM 4195 N N . THR B 1 258 ? 25.954 27.482 101.922 1.00 18.48 259 THR B N 1
ATOM 4196 C CA . THR B 1 258 ? 27.274 26.927 101.773 1.00 18.90 259 THR B CA 1
ATOM 4197 C C . THR B 1 258 ? 27.210 25.423 101.525 1.00 22.60 259 THR B C 1
ATOM 4198 O O . THR B 1 258 ? 26.253 24.772 101.947 1.00 23.19 259 THR B O 1
ATOM 4202 N N . PRO B 1 259 ? 28.244 24.852 100.868 1.00 25.62 260 PRO B N 1
ATOM 4203 C CA . PRO B 1 259 ? 28.314 23.355 100.739 1.00 30.09 260 PRO B CA 1
ATOM 4204 C C . PRO B 1 259 ? 28.386 22.622 102.085 1.00 33.61 260 PRO B C 1
ATOM 4205 O O . PRO B 1 259 ? 28.912 23.174 103.046 1.00 32.85 260 PRO B O 1
ATOM 4209 N N . ALA B 1 260 ? 27.854 21.394 102.203 1.00 33.89 261 ALA B N 1
ATOM 4210 C CA . ALA B 1 260 ? 27.736 20.735 103.507 1.00 37.36 261 ALA B CA 1
ATOM 4211 C C . ALA B 1 260 ? 29.085 20.399 104.175 1.00 36.32 261 ALA B C 1
ATOM 4212 O O . ALA B 1 260 ? 29.187 20.232 105.397 1.00 43.37 261 ALA B O 1
ATOM 4214 N N . ASP B 1 261 ? 30.130 20.315 103.390 1.00 31.99 262 ASP B N 1
ATOM 4215 C CA . ASP B 1 261 ? 31.431 19.953 103.959 1.00 34.05 262 ASP B CA 1
ATOM 4216 C C . ASP B 1 261 ? 32.419 21.162 104.076 1.00 26.54 262 ASP B C 1
ATOM 4217 O O . ASP B 1 261 ? 33.603 20.968 104.069 1.00 26.75 262 ASP B O 1
ATOM 4222 N N . ASP B 1 262 ? 31.873 22.384 104.101 1.00 23.15 263 ASP B N 1
ATOM 4223 C CA . ASP B 1 262 ? 32.729 23.582 103.915 1.00 20.79 263 ASP B CA 1
ATOM 4224 C C . ASP B 1 262 ? 32.136 24.729 104.708 1.00 19.09 263 ASP B C 1
ATOM 4225 O O . ASP B 1 262 ? 31.021 24.681 105.244 1.00 19.65 263 ASP B O 1
ATOM 4230 N N . TRP B 1 263 ? 32.946 25.794 104.818 1.00 16.12 264 TRP B N 1
ATOM 4231 C CA . TRP B 1 263 ? 32.440 27.047 105.361 1.00 15.16 264 TRP B CA 1
ATOM 4232 C C . TRP B 1 263 ? 33.128 28.181 104.621 1.00 13.96 264 TRP B C 1
ATOM 4233 O O . TRP B 1 263 ? 34.017 27.956 103.823 1.00 14.36 264 TRP B O 1
ATOM 4244 N N . VAL B 1 264 ? 32.627 29.362 104.838 1.00 12.82 265 VAL B N 1
ATOM 4245 C CA . VAL B 1 264 ? 33.188 30.603 104.205 1.00 13.63 265 VAL B CA 1
ATOM 4246 C C . VAL B 1 264 ? 33.529 31.645 105.227 1.00 12.92 265 VAL B C 1
ATOM 4247 O O . VAL B 1 264 ? 33.137 31.542 106.402 1.00 14.41 265 VAL B O 1
ATOM 4251 N N . SER B 1 265 ? 34.190 32.706 104.845 1.00 12.14 266 SER B N 1
ATOM 4252 C CA . SER B 1 265 ? 34.411 33.847 105.730 1.00 11.67 266 SER B CA 1
ATOM 4253 C C . SER B 1 265 ? 33.422 34.994 105.434 1.00 11.67 266 SER B C 1
ATOM 4254 O O . SER B 1 265 ? 33.240 35.346 104.267 1.00 12.62 266 SER B O 1
ATOM 4257 N N . MET B 1 266 ? 32.845 35.539 106.464 1.00 10.63 267 MET B N 1
ATOM 4258 C CA . MET B 1 266 ? 32.009 36.713 106.367 1.00 10.99 267 MET B CA 1
ATOM 4259 C C . MET B 1 266 ? 32.287 37.541 107.610 1.00 11.19 267 MET B C 1
ATOM 4260 O O . MET B 1 266 ? 32.379 37.018 108.733 1.00 11.47 267 MET B O 1
ATOM 4265 N N . ALA B 1 267 ? 32.411 38.851 107.432 1.00 10.52 268 ALA B N 1
ATOM 4266 C CA . ALA B 1 267 ? 32.429 39.765 108.587 1.00 11.39 268 ALA B CA 1
ATOM 4267 C C . ALA B 1 267 ? 31.029 40.164 108.998 1.00 11.76 268 ALA B C 1
ATOM 4268 O O . ALA B 1 267 ? 30.303 40.777 108.209 1.00 12.07 268 ALA B O 1
ATOM 4270 N N . VAL B 1 268 ? 30.660 39.725 110.196 1.00 12.43 269 VAL B N 1
ATOM 4271 C CA . VAL B 1 268 ? 29.301 39.877 110.684 1.00 12.65 269 VAL B CA 1
ATOM 4272 C C . VAL B 1 268 ? 29.377 40.332 112.138 1.00 12.94 269 VAL B C 1
ATOM 4273 O O . VAL B 1 268 ? 30.464 40.360 112.728 1.00 13.14 269 VAL B O 1
ATOM 4277 N N . VAL B 1 269 ? 28.219 40.710 112.698 1.00 13.90 270 VAL B N 1
ATOM 4278 C CA . VAL B 1 269 ? 28.210 41.204 114.077 1.00 14.99 270 VAL B CA 1
ATOM 4279 C C . VAL B 1 269 ? 28.566 40.108 115.073 1.00 13.41 270 VAL B C 1
ATOM 4280 O O . VAL B 1 269 ? 28.008 39.022 115.102 1.00 15.51 270 VAL B O 1
ATOM 4284 N N . SER B 1 270 ? 29.488 40.435 115.930 1.00 14.63 271 SER B N 1
ATOM 4285 C CA . SER B 1 270 ? 29.935 39.532 116.989 1.00 14.25 271 SER B CA 1
ATOM 4286 C C . SER B 1 270 ? 29.003 39.463 118.229 1.00 15.60 271 SER B C 1
ATOM 4287 O O . SER B 1 270 ? 28.588 40.509 118.751 1.00 17.37 271 SER B O 1
ATOM 4290 N N . ASP B 1 271 ? 28.724 38.223 118.614 1.00 16.19 272 ASP B N 1
ATOM 4291 C CA . ASP B 1 271 ? 28.053 37.986 119.896 1.00 15.46 272 ASP B CA 1
ATOM 4292 C C . ASP B 1 271 ? 29.056 37.642 121.016 1.00 17.28 272 ASP B C 1
ATOM 4293 O O . ASP B 1 271 ? 28.617 37.111 122.081 1.00 18.59 272 ASP B O 1
ATOM 4298 N N . GLY B 1 272 ? 30.333 37.850 120.796 1.00 15.90 273 GLY B N 1
ATOM 4299 C CA . GLY B 1 272 ? 31.386 37.415 121.775 1.00 15.60 273 GLY B CA 1
ATOM 4300 C C . GLY B 1 272 ? 32.088 36.152 121.401 1.00 14.24 273 GLY B C 1
ATOM 4301 O O . GLY B 1 272 ? 33.068 35.776 122.001 1.00 15.52 273 GLY B O 1
ATOM 4302 N N . SER B 1 273 ? 31.621 35.479 120.345 1.00 14.42 274 SER B N 1
ATOM 4303 C CA . SER B 1 273 ? 32.152 34.211 119.994 1.00 13.42 274 SER B CA 1
ATOM 4304 C C . SER B 1 273 ? 33.651 34.323 119.754 1.00 13.63 274 SER B C 1
ATOM 4305 O O . SER B 1 273 ? 34.136 35.296 119.149 1.00 13.62 274 SER B O 1
ATOM 4308 N N . TYR B 1 274 ? 34.416 33.317 120.156 1.00 14.03 275 TYR B N 1
ATOM 4309 C CA . TYR B 1 274 ? 35.876 33.280 119.990 1.00 13.99 275 TYR B CA 1
ATOM 4310 C C . TYR B 1 274 ? 36.568 34.473 120.560 1.00 13.71 275 TYR B C 1
ATOM 4311 O O . TYR B 1 274 ? 37.705 34.802 120.180 1.00 14.72 275 TYR B O 1
ATOM 4320 N N . GLY B 1 275 ? 35.932 35.121 121.553 1.00 12.99 276 GLY B N 1
ATOM 4321 C CA . GLY B 1 275 ? 36.591 36.212 122.167 1.00 14.49 276 GLY B CA 1
ATOM 4322 C C . GLY B 1 275 ? 36.670 37.483 121.409 1.00 15.59 276 GLY B C 1
ATOM 4323 O O . GLY B 1 275 ? 37.469 38.400 121.693 1.00 16.05 276 GLY B O 1
ATOM 4324 N N . VAL B 1 276 ? 35.814 37.592 120.398 1.00 14.68 277 VAL B N 1
ATOM 4325 C CA . VAL B 1 276 ? 35.717 38.778 119.622 1.00 13.14 277 VAL B CA 1
ATOM 4326 C C . VAL B 1 276 ? 34.724 39.725 120.298 1.00 14.34 277 VAL B C 1
ATOM 4327 O O . VAL B 1 276 ? 33.576 39.384 120.504 1.00 14.20 277 VAL B O 1
ATOM 4331 N N . PRO B 1 277 ? 35.156 40.956 120.632 1.00 14.77 278 PRO B N 1
ATOM 4332 C CA . PRO B 1 277 ? 34.257 41.917 121.344 1.00 16.43 278 PRO B CA 1
ATOM 4333 C C . PRO B 1 277 ? 32.893 42.052 120.738 1.00 19.53 278 PRO B C 1
ATOM 4334 O O . PRO B 1 277 ? 32.733 42.181 119.495 1.00 16.73 278 PRO B O 1
ATOM 4338 N N . GLU B 1 278 ? 31.865 42.021 121.573 1.00 18.82 279 GLU B N 1
ATOM 4339 C CA . GLU B 1 278 ? 30.534 4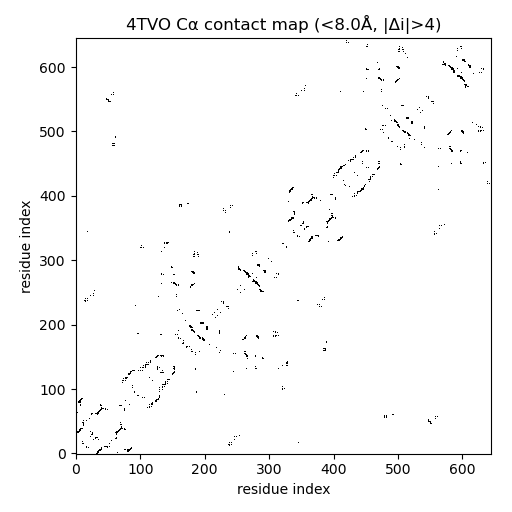2.069 121.115 1.00 19.11 279 GLU B CA 1
ATOM 4340 C C . GLU B 1 278 ? 30.252 43.364 120.376 1.00 18.10 279 GLU B C 1
ATOM 4341 O O . GLU B 1 278 ? 30.742 44.418 120.734 1.00 18.04 279 GLU B O 1
ATOM 4347 N N . GLY B 1 279 ? 29.514 43.203 119.281 1.00 17.25 280 GLY B N 1
ATOM 4348 C CA . GLY B 1 279 ? 29.040 44.326 118.525 1.00 18.54 280 GLY B CA 1
ATOM 4349 C C . GLY B 1 279 ? 29.978 44.746 117.384 1.00 18.26 280 GLY B C 1
ATOM 4350 O O . GLY B 1 279 ? 29.586 45.601 116.569 1.00 18.59 280 GLY B O 1
ATOM 4351 N N . LEU B 1 280 ? 31.216 44.253 117.357 1.00 15.61 281 LEU B N 1
ATOM 4352 C CA . LEU B 1 280 ? 32.116 44.531 116.214 1.00 14.22 281 LEU B CA 1
ATOM 4353 C C . LEU B 1 280 ? 31.616 43.724 115.000 1.00 16.63 281 LEU B C 1
ATOM 4354 O O . LEU B 1 280 ? 31.107 42.612 115.139 1.00 16.22 281 LEU B O 1
ATOM 4359 N N . ILE B 1 281 ? 31.747 44.338 113.823 1.00 15.64 282 ILE B N 1
ATOM 4360 C CA . ILE B 1 281 ? 31.653 43.598 112.547 1.00 14.12 282 ILE B CA 1
ATOM 4361 C C . ILE B 1 281 ? 33.056 43.017 112.288 1.00 12.48 282 ILE B C 1
ATOM 4362 O O . ILE B 1 281 ? 34.017 43.733 112.150 1.00 14.22 282 ILE B O 1
ATOM 4367 N N . SER B 1 282 ? 33.105 41.704 112.369 1.00 11.10 283 SER B N 1
ATOM 4368 C CA . SER B 1 282 ? 34.396 40.965 112.374 1.00 12.16 283 SER B CA 1
ATOM 4369 C C . SER B 1 282 ? 34.270 39.699 111.567 1.00 11.91 283 SER B C 1
ATOM 4370 O O . SER B 1 282 ? 33.239 39.041 111.628 1.00 11.96 283 SER B O 1
ATOM 4373 N N . SER B 1 283 ? 35.341 39.328 110.815 1.00 13.12 284 SER B N 1
ATOM 4374 C CA . SER B 1 283 ? 35.268 38.171 110.004 1.00 12.04 284 SER B CA 1
ATOM 4375 C C . SER B 1 283 ? 35.370 36.877 110.776 1.00 10.64 284 SER B C 1
ATOM 4376 O O . SER B 1 283 ? 36.250 36.758 111.681 1.00 11.61 284 SER B O 1
ATOM 4379 N N . PHE B 1 284 ? 34.401 35.989 110.591 1.00 10.82 285 PHE B N 1
ATOM 4380 C CA . PHE B 1 284 ? 34.273 34.712 111.262 1.00 11.94 285 PHE B CA 1
ATOM 4381 C C . PHE B 1 284 ? 34.153 33.615 110.192 1.00 11.49 285 PHE B C 1
ATOM 4382 O O . PHE B 1 284 ? 33.679 33.890 109.061 1.00 11.43 285 PHE B O 1
ATOM 4390 N N . PRO B 1 285 ? 34.553 32.386 110.520 1.00 11.79 286 PRO B N 1
ATOM 4391 C CA . PRO B 1 285 ? 34.090 31.219 109.737 1.00 11.85 286 PRO B CA 1
ATOM 4392 C C . PRO B 1 285 ? 32.576 31.074 109.934 1.00 13.83 286 PRO B C 1
ATOM 4393 O O . PRO B 1 285 ? 32.107 30.985 111.093 1.00 14.38 286 PRO B O 1
ATOM 4397 N N . VAL B 1 286 ? 31.799 30.952 108.837 1.00 13.36 287 VAL B N 1
ATOM 4398 C CA . VAL B 1 286 ? 30.401 30.808 108.923 1.00 13.67 287 VAL B CA 1
ATOM 4399 C C . VAL B 1 286 ? 29.864 29.789 107.931 1.00 13.25 287 VAL B C 1
ATOM 4400 O O . VAL B 1 286 ? 30.408 29.601 106.870 1.00 13.96 287 VAL B O 1
ATOM 4404 N N . THR B 1 287 ? 28.725 29.161 108.302 1.00 13.93 288 THR B N 1
ATOM 4405 C CA . THR B 1 287 ? 27.927 28.443 107.339 1.00 14.48 288 THR B CA 1
ATOM 4406 C C . THR B 1 287 ? 26.672 29.246 107.113 1.00 15.49 288 THR B C 1
ATOM 4407 O O . THR B 1 287 ? 26.269 30.050 107.927 1.00 17.56 288 THR B O 1
ATOM 4411 N N . THR B 1 288 ? 26.010 29.015 105.951 1.00 15.07 289 THR B N 1
ATOM 4412 C CA . THR B 1 288 ? 24.781 29.711 105.641 1.00 16.56 289 THR B CA 1
ATOM 4413 C C . THR B 1 288 ? 23.680 28.751 105.130 1.00 19.36 289 THR B C 1
ATOM 4414 O O . THR B 1 288 ? 23.996 27.726 104.499 1.00 18.07 289 THR B O 1
ATOM 4418 N N . LYS B 1 289 ? 22.478 29.147 105.465 1.00 22.79 290 LYS B N 1
ATOM 4419 C CA . LYS B 1 289 ? 21.244 28.425 105.128 1.00 24.61 290 LYS B CA 1
ATOM 4420 C C . LYS B 1 289 ? 20.103 29.380 105.280 1.00 25.32 290 LYS B C 1
ATOM 4421 O O . LYS B 1 289 ? 19.974 30.085 106.291 1.00 27.03 290 LYS B O 1
ATOM 4427 N N . GLY B 1 290 ? 19.206 29.310 104.309 1.00 27.00 291 GLY B N 1
ATOM 4428 C CA . GLY B 1 290 ? 17.998 30.142 104.351 1.00 28.87 291 GLY B CA 1
ATOM 4429 C C . GLY B 1 290 ? 18.240 31.632 104.330 1.00 28.70 291 GLY B C 1
ATOM 4430 O O . GLY B 1 290 ? 17.381 32.383 104.800 1.00 28.83 291 GLY B O 1
ATOM 4431 N N . GLY B 1 291 ? 19.380 32.103 103.804 1.00 24.34 292 GLY B N 1
ATOM 4432 C CA . GLY B 1 291 ? 19.791 33.514 103.907 1.00 20.12 292 GLY B CA 1
ATOM 4433 C C . GLY B 1 291 ? 20.359 33.996 105.275 1.00 17.15 292 GLY B C 1
ATOM 4434 O O . GLY B 1 291 ? 20.556 35.206 105.494 1.00 19.02 292 GLY B O 1
ATOM 4435 N N . ASN B 1 292 ? 20.623 33.031 106.127 1.00 19.29 293 ASN B N 1
ATOM 4436 C CA . ASN B 1 292 ? 21.158 33.288 107.460 1.00 19.39 293 ASN B CA 1
ATOM 4437 C C . ASN B 1 292 ? 22.462 32.589 107.656 1.00 15.92 293 ASN B C 1
ATOM 4438 O O . ASN B 1 292 ? 22.656 31.426 107.330 1.00 19.27 293 ASN B O 1
ATOM 4443 N N . TRP B 1 293 ? 23.390 33.324 108.296 1.00 17.82 294 TRP B N 1
ATOM 4444 C CA . TRP B 1 293 ? 24.682 32.779 108.687 1.00 15.90 294 TRP B CA 1
ATOM 4445 C C . TRP B 1 293 ? 24.693 32.277 110.134 1.00 15.01 294 TRP B C 1
ATOM 4446 O O . TRP B 1 293 ? 23.919 32.759 110.969 1.00 18.28 294 TRP B O 1
ATOM 4457 N N . THR B 1 294 ? 25.561 31.309 110.377 1.00 15.19 295 THR B N 1
ATOM 4458 C CA . THR B 1 294 ? 25.819 30.794 111.735 1.00 15.51 295 THR B CA 1
ATOM 4459 C C . THR B 1 294 ? 27.330 30.707 111.827 1.00 14.86 295 THR B C 1
ATOM 4460 O O . THR B 1 294 ? 28.015 30.044 111.006 1.00 15.12 295 THR B O 1
ATOM 4464 N N . ILE B 1 295 ? 27.893 31.256 112.893 1.00 16.30 296 ILE B N 1
ATOM 4465 C CA . ILE B 1 295 ? 29.321 31.112 113.140 1.00 16.23 296 ILE B CA 1
ATOM 4466 C C . ILE B 1 295 ? 29.648 29.671 113.431 1.00 16.33 296 ILE B C 1
ATOM 4467 O O . ILE B 1 295 ? 28.912 29.057 114.246 1.00 17.65 296 ILE B O 1
ATOM 4472 N N . VAL B 1 296 ? 30.700 29.131 112.856 1.00 14.55 297 VAL B N 1
ATOM 4473 C CA . VAL B 1 296 ? 31.151 27.786 113.041 1.00 15.90 297 VAL B CA 1
ATOM 4474 C C . VAL B 1 296 ? 31.569 27.649 114.521 1.00 17.59 297 VAL B C 1
ATOM 4475 O O . VAL B 1 296 ? 32.434 28.357 114.971 1.00 18.47 297 VAL B O 1
ATOM 4479 N N . SER B 1 297 ? 30.953 26.690 115.193 1.00 20.04 298 SER B N 1
ATOM 4480 C CA . SER B 1 297 ? 31.204 26.473 116.627 1.00 20.28 298 SER B CA 1
ATOM 4481 C C . SER B 1 297 ? 32.250 25.391 116.816 1.00 20.34 298 SER B C 1
ATOM 4482 O O . SER B 1 297 ? 32.511 24.585 115.969 1.00 21.81 298 SER B O 1
ATOM 4485 N N . GLY B 1 298 ? 32.935 25.441 117.991 1.00 22.00 299 GLY B N 1
ATOM 4486 C CA . GLY B 1 298 ? 33.757 24.326 118.394 1.00 23.38 299 GLY B CA 1
ATOM 4487 C C . GLY B 1 298 ? 35.191 24.346 117.985 1.00 23.41 299 GLY B C 1
ATOM 4488 O O . GLY B 1 298 ? 35.902 23.409 118.261 1.00 24.78 299 GLY B O 1
ATOM 4489 N N . LEU B 1 299 ? 35.671 25.390 117.286 1.00 20.02 300 LEU B N 1
ATOM 4490 C CA . LEU B 1 299 ? 37.041 25.435 116.868 1.00 17.66 300 LEU B CA 1
ATOM 4491 C C . LEU B 1 299 ? 37.996 25.771 118.040 1.00 19.10 300 LEU B C 1
ATOM 4492 O O . LEU B 1 299 ? 37.679 26.641 118.841 1.00 20.82 300 LEU B O 1
ATOM 4497 N N . GLU B 1 300 ? 39.112 25.062 118.127 1.00 20.48 301 GLU B N 1
ATOM 4498 C CA . GLU B 1 300 ? 40.176 25.329 119.128 1.00 22.66 301 GLU B CA 1
ATOM 4499 C C . GLU B 1 300 ? 41.130 26.327 118.602 1.00 19.31 301 GLU B C 1
ATOM 4500 O O . GLU B 1 300 ? 41.752 26.118 117.580 1.00 21.95 301 GLU B O 1
ATOM 4506 N N . ILE B 1 301 ? 41.254 27.454 119.300 1.00 18.79 302 ILE B N 1
ATOM 4507 C CA . ILE B 1 301 ? 42.163 28.511 118.887 1.00 16.71 302 ILE B CA 1
ATOM 4508 C C . ILE B 1 301 ? 43.501 28.464 119.553 1.00 18.18 302 ILE B C 1
ATOM 4509 O O . ILE B 1 301 ? 43.603 28.706 120.787 1.00 20.30 302 ILE B O 1
ATOM 4514 N N . ASP B 1 302 ? 44.534 28.119 118.817 1.00 19.01 303 ASP B N 1
ATOM 4515 C CA . ASP B 1 302 ? 45.878 27.890 119.325 1.00 20.01 303 ASP B CA 1
ATOM 4516 C C . ASP B 1 302 ? 46.477 29.217 119.688 1.00 17.66 303 ASP B C 1
ATOM 4517 O O . ASP B 1 302 ? 45.930 30.283 119.341 1.00 16.66 303 ASP B O 1
ATOM 4522 N N . GLU B 1 303 ? 47.584 29.243 120.418 1.00 17.25 304 GLU B N 1
ATOM 4523 C CA . GLU B 1 303 ? 48.216 30.485 120.881 1.00 17.53 304 GLU B CA 1
ATOM 4524 C C . GLU B 1 303 ? 48.632 31.449 119.787 1.00 17.13 304 GLU B C 1
ATOM 4525 O O . GLU B 1 303 ? 48.438 32.658 119.876 1.00 16.86 304 GLU B O 1
ATOM 4531 N N . PHE B 1 304 ? 49.207 30.946 118.704 1.00 16.31 305 PHE B N 1
ATOM 4532 C CA . PHE B 1 304 ? 49.600 31.780 117.599 1.00 17.16 305 PHE B CA 1
ATOM 4533 C C . PHE B 1 304 ? 48.378 32.479 117.010 1.00 14.77 305 PHE B C 1
ATOM 4534 O O . PHE B 1 304 ? 48.396 33.698 116.865 1.00 14.89 305 PHE B O 1
ATOM 4542 N N . SER B 1 305 ? 47.332 31.703 116.720 1.00 15.15 306 SER B N 1
ATOM 4543 C CA . SER B 1 305 ? 46.102 32.266 116.157 1.00 14.54 306 SER B CA 1
ATOM 4544 C C . SER B 1 305 ? 45.438 33.247 117.078 1.00 15.33 306 SER B C 1
ATOM 4545 O O . SER B 1 305 ? 45.011 34.301 116.638 1.00 15.51 306 SER B O 1
ATOM 4548 N N . ARG B 1 306 ? 45.418 32.943 118.403 1.00 15.30 307 ARG B N 1
ATOM 4549 C CA . ARG B 1 306 ? 44.816 33.902 119.372 1.00 14.82 307 ARG B CA 1
ATOM 4550 C C . ARG B 1 306 ? 45.506 35.215 119.297 1.00 13.73 307 ARG B C 1
ATOM 4551 O O . ARG B 1 306 ? 44.851 36.253 119.351 1.00 13.33 307 ARG B O 1
ATOM 4559 N N . GLY B 1 307 ? 46.837 35.224 119.274 1.00 12.94 308 GLY B N 1
ATOM 4560 C CA . GLY B 1 307 ? 47.545 36.509 119.211 1.00 12.60 308 GLY B CA 1
ATOM 4561 C C . GLY B 1 307 ? 47.231 37.332 117.971 1.00 14.35 308 GLY B C 1
ATOM 4562 O O . GLY B 1 307 ? 46.948 38.547 118.058 1.00 13.98 308 GLY B O 1
ATOM 4563 N N . ARG B 1 308 ? 47.103 36.648 116.823 1.00 13.34 309 ARG B N 1
ATOM 4564 C CA . ARG B 1 308 ? 46.802 37.344 115.610 1.00 14.44 309 ARG B CA 1
ATOM 4565 C C . ARG B 1 308 ? 45.353 37.812 115.550 1.00 13.85 309 ARG B C 1
ATOM 4566 O O . ARG B 1 308 ? 45.052 38.926 115.111 1.00 13.95 309 ARG B O 1
ATOM 4574 N N . ILE B 1 309 ? 44.401 37.008 116.028 1.00 12.43 310 ILE B N 1
ATOM 4575 C CA . ILE B 1 309 ? 42.987 37.417 116.105 1.00 12.73 310 ILE B CA 1
ATOM 4576 C C . ILE B 1 309 ? 42.820 38.627 116.985 1.00 13.09 310 ILE B C 1
ATOM 4577 O O . ILE B 1 309 ? 42.196 39.624 116.626 1.00 12.62 310 ILE B O 1
ATOM 4582 N N . ASP B 1 310 ? 43.454 38.590 118.161 1.00 12.82 311 ASP B N 1
ATOM 4583 C CA . ASP B 1 310 ? 43.343 39.744 119.049 1.00 12.48 311 ASP B CA 1
ATOM 4584 C C . ASP B 1 310 ? 43.976 41.045 118.549 1.00 12.78 311 ASP B C 1
ATOM 4585 O O . ASP B 1 310 ? 43.449 42.113 118.776 1.00 14.22 311 ASP B O 1
ATOM 4590 N N . LYS B 1 311 ? 45.011 40.950 117.741 1.00 13.68 312 LYS B N 1
ATOM 4591 C CA . LYS B 1 311 ? 45.600 42.133 117.095 1.00 15.27 312 LYS B CA 1
ATOM 4592 C C . LYS B 1 311 ? 44.622 42.744 116.122 1.00 14.85 312 LYS B C 1
ATOM 4593 O O . LYS B 1 311 ? 44.423 43.999 116.077 1.00 15.72 312 LYS B O 1
ATOM 4599 N N . SER B 1 312 ? 43.893 41.890 115.408 1.00 13.96 313 SER B N 1
ATOM 4600 C CA . SER B 1 312 ? 42.895 42.407 114.480 1.00 13.45 313 SER B CA 1
ATOM 4601 C C . SER B 1 312 ? 41.699 42.948 115.127 1.00 13.46 313 SER B C 1
ATOM 4602 O O . SER B 1 312 ? 41.162 43.997 114.712 1.00 14.67 313 SER B O 1
ATOM 4605 N N . THR B 1 313 ? 41.198 42.282 116.163 1.00 12.59 314 THR B N 1
ATOM 4606 C CA . THR B 1 313 ? 40.017 42.825 116.819 1.00 13.31 314 THR B CA 1
ATOM 4607 C C . THR B 1 313 ? 40.348 44.089 117.622 1.00 13.43 314 THR B C 1
ATOM 4608 O O . THR B 1 313 ? 39.469 44.965 117.762 1.00 15.41 314 THR B O 1
ATOM 4612 N N . ALA B 1 314 ? 41.568 44.201 118.125 1.00 14.61 315 ALA B N 1
ATOM 4613 C CA . ALA B 1 314 ? 42.039 45.495 118.695 1.00 15.44 315 ALA B CA 1
ATOM 4614 C C . ALA B 1 314 ? 41.942 46.635 117.682 1.00 16.52 315 ALA B C 1
ATOM 4615 O O . ALA B 1 314 ? 41.458 47.716 118.045 1.00 17.64 315 ALA B O 1
ATOM 4617 N N . GLU B 1 315 ? 42.318 46.365 116.430 1.00 15.60 316 GLU B N 1
ATOM 4618 C CA . GLU B 1 315 ? 42.200 47.381 115.404 1.00 16.85 316 GLU B CA 1
ATOM 4619 C C . GLU B 1 315 ? 40.736 47.731 115.130 1.00 16.21 316 GLU B C 1
ATOM 4620 O O . GLU B 1 315 ? 40.366 48.916 115.015 1.00 16.31 316 GLU B O 1
ATOM 4626 N N . LEU B 1 316 ? 39.845 46.719 115.045 1.00 14.18 317 LEU B N 1
ATOM 4627 C CA . LEU B 1 316 ? 38.469 46.925 114.868 1.00 14.14 317 LEU B CA 1
ATOM 4628 C C . LEU B 1 316 ? 37.860 47.759 116.010 1.00 16.05 317 LEU B C 1
ATOM 4629 O O . LEU B 1 316 ? 37.045 48.617 115.775 1.00 16.03 317 LEU B O 1
ATOM 4634 N N . ALA B 1 317 ? 38.269 47.465 117.235 1.00 16.20 318 ALA B N 1
ATOM 4635 C CA . ALA B 1 317 ? 37.776 48.278 118.379 1.00 16.70 318 ALA B CA 1
ATOM 4636 C C . ALA B 1 317 ? 38.295 49.696 118.315 1.00 17.31 318 ALA B C 1
ATOM 4637 O O . ALA B 1 317 ? 37.525 50.614 118.673 1.00 18.77 318 ALA B O 1
ATOM 4639 N N . ASP B 1 318 ? 39.512 49.885 117.885 1.00 18.32 319 ASP B N 1
ATOM 4640 C CA . ASP B 1 318 ? 40.078 51.231 117.725 1.00 19.50 319 ASP B CA 1
ATOM 4641 C C . ASP B 1 318 ? 39.275 52.001 116.674 1.00 20.91 319 ASP B C 1
ATOM 4642 O O . ASP B 1 318 ? 38.918 53.186 116.846 1.00 21.43 319 ASP B O 1
ATOM 4647 N N . GLU B 1 319 ? 38.938 51.346 115.558 1.00 17.50 320 GLU B N 1
ATOM 4648 C CA . GLU B 1 319 ? 38.155 52.012 114.538 1.00 18.16 320 GLU B CA 1
ATOM 4649 C C . GLU B 1 319 ? 36.772 52.305 115.009 1.00 17.94 320 GLU B C 1
ATOM 4650 O O . GLU B 1 319 ? 36.205 53.390 114.733 1.00 20.56 320 GLU B O 1
ATOM 4656 N N . ARG B 1 320 ? 36.156 51.418 115.778 1.00 17.10 321 ARG B N 1
ATOM 4657 C CA . ARG B 1 320 ? 34.839 51.679 116.341 1.00 17.52 321 ARG B CA 1
ATOM 4658 C C . ARG B 1 320 ? 34.891 52.910 117.308 1.00 18.41 321 ARG B C 1
ATOM 4659 O O . ARG B 1 320 ? 33.980 53.748 117.249 1.00 22.33 321 ARG B O 1
ATOM 4667 N N . SER B 1 321 ? 35.917 52.962 118.113 1.00 22.25 322 SER B N 1
ATOM 4668 C CA . SER B 1 321 ? 36.108 54.138 119.001 1.00 23.31 322 SER B CA 1
ATOM 4669 C C . SER B 1 321 ? 36.253 55.415 118.204 1.00 25.32 322 SER B C 1
ATOM 4670 O O . SER B 1 321 ? 35.607 56.390 118.559 1.00 28.65 322 SER B O 1
ATOM 4673 N N . ALA B 1 322 ? 37.011 55.386 117.131 1.00 23.04 323 ALA B N 1
ATOM 4674 C CA . ALA B 1 322 ? 37.234 56.581 116.320 1.00 26.30 323 ALA B CA 1
ATOM 4675 C C . ALA B 1 322 ? 35.941 57.084 115.728 1.00 27.15 323 ALA B C 1
ATOM 4676 O O . ALA B 1 322 ? 35.676 58.314 115.745 1.00 27.22 323 ALA B O 1
ATOM 4678 N N . VAL B 1 323 ? 35.122 56.193 115.170 1.00 22.79 324 VAL B N 1
ATOM 4679 C CA . VAL B 1 323 ? 33.848 56.596 114.578 1.00 24.49 324 VAL B CA 1
ATOM 4680 C C . VAL B 1 323 ? 32.811 56.973 115.615 1.00 29.15 324 VAL B C 1
ATOM 4681 O O . VAL B 1 323 ? 31.922 57.785 115.342 1.00 30.26 324 VAL B O 1
ATOM 4685 N N . THR B 1 324 ? 32.932 56.404 116.801 1.00 25.78 325 THR B N 1
ATOM 4686 C CA . THR B 1 324 ? 32.084 56.820 117.933 1.00 30.19 325 THR B CA 1
ATOM 4687 C C . THR B 1 324 ? 32.479 58.244 118.333 1.00 29.91 325 THR B C 1
ATOM 4688 O O . THR B 1 324 ? 31.604 59.088 118.522 1.00 35.76 325 THR B O 1
ATOM 4692 N N . GLU B 1 325 ? 33.762 58.542 118.400 1.00 31.30 326 GLU B N 1
ATOM 4693 C CA . GLU B 1 325 ? 34.209 59.902 118.780 1.00 35.84 326 GLU B CA 1
ATOM 4694 C C . GLU B 1 325 ? 33.724 60.912 117.720 1.00 39.55 326 GLU B C 1
ATOM 4695 O O . GLU B 1 325 ? 33.274 62.013 118.056 1.00 44.96 326 GLU B O 1
ATOM 4701 N N . LEU B 1 326 ? 33.783 60.543 116.446 1.00 36.10 327 LEU B N 1
ATOM 4702 C CA . LEU B 1 326 ? 33.284 61.414 115.353 1.00 38.10 327 LEU B CA 1
ATOM 4703 C C . LEU B 1 326 ? 31.759 61.591 115.321 1.00 36.24 327 LEU B C 1
ATOM 4704 O O . LEU B 1 326 ? 31.236 62.297 114.473 1.00 43.48 327 LEU B O 1
ATOM 4709 N N . GLY B 1 327 ? 31.041 60.907 116.189 1.00 36.22 328 GLY B N 1
ATOM 4710 C CA . GLY B 1 327 ? 29.621 60.994 116.263 1.00 35.66 328 GLY B CA 1
ATOM 4711 C C . GLY B 1 327 ? 28.844 60.195 115.241 1.00 40.53 328 GLY B C 1
ATOM 4712 O O . GLY B 1 327 ? 27.652 60.377 115.106 1.00 37.21 328 GLY B O 1
ATOM 4713 N N . LEU B 1 328 ? 29.462 59.203 114.609 1.00 37.17 329 LEU B N 1
ATOM 4714 C CA . LEU B 1 328 ? 28.772 58.418 113.585 1.00 36.49 329 LEU B CA 1
ATOM 4715 C C . LEU B 1 328 ? 27.922 57.231 114.046 1.00 33.87 329 LEU B C 1
ATOM 4716 O O . LEU B 1 328 ? 27.118 56.765 113.279 1.00 42.12 329 LEU B O 1
ATOM 4721 N N . ILE B 1 329 ? 28.122 56.740 115.258 1.00 39.13 330 ILE B N 1
ATOM 4722 C CA . ILE B 1 329 ? 27.360 55.590 115.771 1.00 48.57 330 ILE B CA 1
ATOM 4723 C C . ILE B 1 329 ? 26.057 56.007 116.497 1.00 49.24 330 ILE B C 1
ATOM 4724 O O . ILE B 1 329 ? 26.089 56.426 117.658 1.00 56.71 330 ILE B O 1
#

CATH classification: 3.40.50.720 (+1 more: 3.90.110.10)

Solvent-accessible surface area: 23780 Å² total; per-residue (Å²): 93,94,54,26,75,0,0,0,2,16,0,25,32,108,37,0,31,23,0,0,5,20,0,1,37,11,25,0,17,6,113,117,83,30,1,30,0,30,0,13,20,115,114,117,22,42,111,28,0,95,0,1,24,43,0,1,63,0,3,16,17,89,20,29,63,28,31,88,55,17,34,52,30,86,142,4,0,78,26,0,17,0,0,4,0,12,16,28,122,108,33,31,77,91,65,116,18,42,83,11,20,116,44,0,0,58,50,0,24,52,15,0,109,0,1,40,74,38,20,29,140,76,0,23,0,14,1,21,6,26,3,0,0,3,0,0,9,0,0,2,24,6,0,100,112,16,65,109,88,38,0,5,1,21,0,27,10,0,5,4,4,0,21,16,41,0,7,82,96,38,72,23,54,36,78,48,8,55,54,1,0,0,0,1,2,18,10,65,46,4,2,0,0,0,51,32,0,50,7,58,69,102,53,0,13,138,54,17,126,60,76,61,31,4,62,100,97,2,10,43,54,1,6,129,26,7,42,38,0,13,112,20,67,66,34,33,17,0,4,0,5,1,1,0,5,2,33,11,4,87,24,6,37,89,21,23,73,117,76,30,18,7,1,6,0,0,14,5,110,33,34,38,55,2,54,131,14,2,2,1,0,0,0,0,53,10,172,64,6,83,37,88,18,22,100,66,30,144,38,55,164,51,0,70,28,69,1,60,134,0,6,56,43,4,34,105,11,69,66,32,0,76,154,76,62,23,51,90,132,56,25,75,0,0,0,1,17,0,26,28,131,44,0,32,22,0,0,8,18,1,1,36,12,24,0,17,8,114,123,102,41,3,28,0,30,0,12,19,118,69,115,21,42,113,47,0,90,0,12,25,42,0,1,60,0,2,14,16,87,21,28,62,27,32,91,54,16,54,62,31,90,138,4,0,78,27,0,16,0,0,4,0,12,15,34,145,150,121,39,108,36,0,0,65,53,0,26,50,14,0,113,6,1,40,62,37,21,27,139,76,0,22,0,13,0,12,5,68,16,1,1,3,1,0,10,0,0,3,46,21,1,106,116,15,66,109,88,39,0,5,1,19,0,27,12,2,5,3,14,0,18,10,33,0,11,83,98,43,70,21,54,38,73,53,7,56,54,1,0,0,0,1,3,38,31,85,44,9,2,0,0,0,52,29,0,52,15,78,62,110,40,0,13,111,54,18,125,60,72,60,30,4,63,97,97,2,10,37,52,0,27,132,22,21,60,38,0,84,110,17,52,66,46,57,13,4,4,0,8,0,1,0,3,3,34,11,3,85,21,6,40,89,21,22,74,120,79,30,18,7,1,6,0,0,15,5,100,29,34,37,53,2,54,130,15,2,2,0,0,0,0,0,52,9,171,66,6,77,35,88,20,21,98,75,32,150,39,52,164,48,0,71,32,63,1,63,134,0,7,54,51,5,29,101,28,67,64,39,0,73,156,84,63,31,85